Protein 1VJN (pdb70)

InterPro domains:
  IPR036866 Ribonuclease Z/Hydroxyacylglutathione hydrolase-like [G3DSA:3.60.15.10] (1-208)
  IPR036866 Ribonuclease Z/Hydroxyacylglutathione hydrolase-like [SSF56281] (1-189)

B-factor: mean 29.06, std 13.21, range [7.64, 80.91]

Secondary structure (DSSP, 8-state):
--EEEEETTEEEE-----EEES--------B-SEEE-SS---GGGG-BSSPEEE-SSEEEEETTEEEEEEEEEE--EEEEEEEEETTEEEEE-TT--SPPPHHHHHHH---SEEE----SSSS--HHHHHHHHHHTT-SEEE-----SS--TT---THHHHTTSS--B---SEE--SS---S-EEB----/--EEEEETTEEEE-----EEES--------B-SEEE-S---TTTTSBSS-EEE-SSEEEEETTEEEEEEE----EEEEEEETTEEEEE-TT--SPPPHHHHHHH---SEEE----SSSS--HHHHHHHHHHTT-SEEE-----SS--SS---THHHHTTSS--B---SEE--SS---S-EEB---

Structure (mmCIF, N/CA/C/O backbone):
data_1VJN
#
_entry.id   1VJN
#
_cell.length_a   43.147
_cell.length_b   45.723
_cell.length_c   63.491
_cell.angle_alpha   73.66
_cell.angle_beta   89.25
_cell.angle_gamma   64.96
#
_symmetry.space_group_name_H-M   'P 1'
#
loop_
_entity.id
_entity.type
_entity.pdbx_description
1 polymer 'Zn-dependent hydrolase of metallo-beta-lactamase superfamily TM0207'
2 water water
#
loop_
_atom_site.group_PDB
_atom_site.id
_atom_site.type_symbol
_atom_site.label_atom_id
_atom_site.label_alt_id
_atom_site.label_comp_id
_atom_site.label_asym_id
_atom_site.label_entity_id
_atom_site.label_seq_id
_atom_site.pdbx_PDB_ins_code
_atom_site.Cartn_x
_atom_site.Cartn_y
_atom_site.Cartn_z
_atom_site.occupancy
_atom_site.B_iso_or_equiv
_atom_site.auth_seq_id
_atom_site.auth_comp_id
_atom_site.auth_asym_id
_atom_site.auth_atom_id
_atom_site.pdbx_PDB_model_num
ATOM 1 N N . HIS A 1 12 ? 21.591 34.216 34.539 1.00 63.29 0 HIS A N 1
ATOM 2 C CA . HIS A 1 12 ? 20.124 33.959 34.443 1.00 62.97 0 HIS A CA 1
ATOM 3 C C . HIS A 1 12 ? 19.643 33.807 33.002 1.00 60.46 0 HIS A C 1
ATOM 4 O O . HIS A 1 12 ? 20.059 34.570 32.130 1.00 62.38 0 HIS A O 1
ATOM 19 N N . LYS A 1 14 ? 15.901 32.316 30.544 1.00 28.19 2 LYS A N 1
ATOM 20 C CA . LYS A 1 14 ? 14.566 31.783 30.498 1.00 24.32 2 LYS A CA 1
ATOM 21 C C . LYS A 1 14 ? 14.302 31.156 29.148 1.00 23.87 2 LYS A C 1
ATOM 22 O O . LYS A 1 14 ? 14.584 31.742 28.093 1.00 22.32 2 LYS A O 1
ATOM 28 N N . ILE A 1 15 ? 13.780 29.945 29.208 1.00 20.50 3 ILE A N 1
ATOM 29 C CA . ILE A 1 15 ? 13.385 29.188 28.009 1.00 19.90 3 ILE A CA 1
ATOM 30 C C . ILE A 1 15 ? 11.902 28.946 28.082 1.00 16.49 3 ILE A C 1
ATOM 31 O O . ILE A 1 15 ? 11.404 28.487 29.130 1.00 15.52 3 ILE A O 1
ATOM 36 N N . THR A 1 16 ? 11.211 29.264 26.989 1.00 18.67 4 THR A N 1
ATOM 37 C CA . THR A 1 16 ? 9.778 29.047 26.844 1.00 18.55 4 THR A CA 1
ATOM 38 C C . THR A 1 16 ? 9.537 28.163 25.648 1.00 18.51 4 THR A C 1
ATOM 39 O O . THR A 1 16 ? 10.004 28.440 24.563 1.00 20.50 4 THR A O 1
ATOM 43 N N . TRP A 1 17 ? 8.762 27.116 25.852 1.00 17.71 5 TRP A N 1
ATOM 44 C CA . TRP A 1 17 ? 8.412 26.228 24.779 1.00 18.98 5 TRP A CA 1
ATOM 45 C C . TRP A 1 17 ? 7.019 26.595 24.261 1.00 17.96 5 TRP A C 1
ATOM 46 O O . TRP A 1 17 ? 6.084 26.731 25.021 1.00 17.32 5 TRP A O 1
ATOM 57 N N . PHE A 1 18 ? 6.906 26.732 22.947 1.00 19.98 6 PHE A N 1
ATOM 58 C CA . PHE A 1 18 ? 5.638 27.023 22.273 1.00 21.33 6 PHE A CA 1
ATOM 59 C C . PHE A 1 18 ? 5.097 25.819 21.490 1.00 22.20 6 PHE A C 1
ATOM 60 O O . PHE A 1 18 ? 4.042 25.901 20.851 1.00 21.05 6 PHE A O 1
ATOM 68 N N . GLY A 1 19 ? 5.825 24.719 21.542 1.00 19.80 7 GLY A N 1
ATOM 69 C CA . GLY A 1 19 ? 5.442 23.482 20.870 1.00 22.73 7 GLY A CA 1
ATOM 70 C C . GLY A 1 19 ? 6.310 23.196 19.667 1.00 23.19 7 GLY A C 1
ATOM 71 O O . GLY A 1 19 ? 7.012 24.061 19.193 1.00 21.26 7 GLY A O 1
ATOM 72 N N . HIS A 1 20 ? 6.252 21.967 19.149 1.00 22.87 8 HIS A N 1
ATOM 73 C CA . HIS A 1 20 ? 7.069 21.587 18.039 1.00 22.81 8 HIS A CA 1
ATOM 74 C C . HIS A 1 20 ? 8.555 21.877 18.399 1.00 22.47 8 HIS A C 1
ATOM 75 O O . HIS A 1 20 ? 8.980 21.435 19.435 1.00 19.63 8 HIS A O 1
ATOM 82 N N . ALA A 1 21 ? 9.334 22.570 17.575 1.00 18.23 9 ALA A N 1
ATOM 83 C CA . ALA A 1 21 ? 10.768 22.844 17.899 1.00 21.10 9 ALA A CA 1
ATOM 84 C C . ALA A 1 21 ? 10.957 24.350 18.207 1.00 18.14 9 ALA A C 1
ATOM 85 O O . ALA A 1 21 ? 12.073 24.856 18.168 1.00 18.61 9 ALA A O 1
ATOM 87 N N . CYS A 1 22 ? 9.841 25.023 18.486 1.00 17.17 10 CYS A N 1
ATOM 88 C CA . CYS A 1 22 ? 9.781 26.474 18.758 1.00 17.62 10 CYS A CA 1
ATOM 89 C C . CYS A 1 22 ? 9.891 26.861 20.229 1.00 18.63 10 CYS A C 1
ATOM 90 O O . CYS A 1 22 ? 8.998 26.623 21.037 1.00 20.22 10 CYS A O 1
ATOM 93 N N . PHE A 1 23 ? 11.028 27.447 20.553 1.00 19.83 11 PHE A N 1
ATOM 94 C CA . PHE A 1 23 ? 11.365 27.958 21.857 1.00 19.85 11 PHE A CA 1
ATOM 95 C C . PHE A 1 23 ? 11.755 29.427 21.793 1.00 19.94 11 PHE A C 1
ATOM 96 O O . PHE A 1 23 ? 12.380 29.866 20.817 1.00 20.73 11 PHE A O 1
ATOM 104 N N . ALA A 1 24 ? 11.391 30.177 22.818 1.00 18.14 12 ALA A N 1
ATOM 105 C CA . ALA A 1 24 ? 11.977 31.509 23.040 1.00 18.21 12 ALA A CA 1
ATOM 106 C C . ALA A 1 24 ? 13.007 31.341 24.130 1.00 20.28 12 ALA A C 1
ATOM 107 O O . ALA A 1 24 ? 12.702 30.804 25.221 1.00 20.79 12 ALA A O 1
ATOM 109 N N . LEU A 1 25 ? 14.236 31.749 23.806 1.00 19.17 13 LEU A N 1
ATOM 110 C CA . LEU A 1 25 ? 15.356 31.851 24.760 1.00 21.08 13 LEU A CA 1
ATOM 111 C C . LEU A 1 25 ? 15.624 33.296 25.100 1.00 19.35 13 LEU A C 1
ATOM 112 O O . LEU A 1 25 ? 15.879 34.115 24.217 1.00 20.33 13 LEU A O 1
ATOM 117 N N . GLU A 1 26 ? 15.589 33.618 26.376 1.00 23.51 14 GLU A N 1
ATOM 118 C CA . GLU A 1 26 ? 15.960 34.938 26.835 1.00 26.10 14 GLU A CA 1
ATOM 119 C C . GLU A 1 26 ? 17.279 34.925 27.611 1.00 30.64 14 GLU A C 1
ATOM 120 O O . GLU A 1 26 ? 17.438 34.208 28.600 1.00 26.83 14 GLU A O 1
ATOM 134 N N . GLU A 1 28 ? 20.699 37.939 28.193 1.00 39.54 16 GLU A N 1
ATOM 135 C CA . GLU A 1 28 ? 21.373 39.217 27.911 1.00 38.60 16 GLU A CA 1
ATOM 136 C C . GLU A 1 28 ? 20.401 40.342 27.548 1.00 36.50 16 GLU A C 1
ATOM 137 O O . GLU A 1 28 ? 20.771 41.224 26.785 1.00 37.78 16 GLU A O 1
ATOM 143 N N . GLY A 1 29 ? 19.177 40.325 28.080 1.00 34.64 17 GLY A N 1
ATOM 144 C CA . GLY A 1 29 ? 18.128 41.264 27.648 1.00 31.92 17 GLY A CA 1
ATOM 145 C C . GLY A 1 29 ? 17.766 41.101 26.164 1.00 30.58 17 GLY A C 1
ATOM 146 O O . GLY A 1 29 ? 17.322 42.048 25.531 1.00 31.63 17 GLY A O 1
ATOM 147 N N . LYS A 1 30 ? 18.001 39.914 25.589 1.00 27.07 18 LYS A N 1
ATOM 148 C CA . LYS A 1 30 ? 17.650 39.645 24.205 1.00 27.10 18 LYS A CA 1
ATOM 149 C C . LYS A 1 30 ? 16.810 38.388 24.152 1.00 25.59 18 LYS A C 1
ATOM 150 O O . LYS A 1 30 ? 16.825 37.613 25.078 1.00 24.48 18 LYS A O 1
ATOM 156 N N . THR A 1 31 ? 16.120 38.199 23.040 1.00 24.30 19 THR A N 1
ATOM 157 C CA . THR A 1 31 ? 15.248 37.078 22.823 1.00 22.27 19 THR A CA 1
ATOM 158 C C . THR A 1 31 ? 15.548 36.428 21.520 1.00 18.78 19 THR A C 1
ATOM 159 O O . THR A 1 31 ? 15.608 37.067 20.480 1.00 16.87 19 THR A O 1
ATOM 163 N N . ILE A 1 32 ? 15.743 35.120 21.575 1.00 19.58 20 ILE A N 1
ATOM 164 C CA . ILE A 1 32 ? 15.942 34.304 20.376 1.00 18.94 20 ILE A CA 1
ATOM 165 C C . ILE A 1 32 ? 14.741 33.375 20.236 1.00 19.14 20 ILE A C 1
ATOM 166 O O . ILE A 1 32 ? 14.312 32.776 21.226 1.00 18.92 20 ILE A O 1
ATOM 171 N N . VAL A 1 33 ? 14.174 33.292 19.044 1.00 16.52 21 VAL A N 1
ATOM 172 C CA . VAL A 1 33 ? 13.121 32.328 18.751 1.00 18.84 21 VAL A CA 1
ATOM 173 C C . VAL A 1 33 ? 13.623 31.307 17.713 1.00 18.08 21 VAL A C 1
ATOM 174 O O . VAL A 1 33 ? 14.134 31.665 16.640 1.00 17.22 21 VAL A O 1
ATOM 178 N N . THR A 1 34 ? 13.559 30.033 18.064 1.00 18.91 22 THR A N 1
ATOM 179 C CA . THR A 1 34 ? 13.919 28.967 17.140 1.00 18.13 22 THR A CA 1
ATOM 180 C C . THR A 1 34 ? 12.705 28.446 16.433 1.00 20.14 22 THR A C 1
ATOM 181 O O . THR A 1 34 ? 11.671 28.336 17.039 1.00 19.73 22 THR A O 1
ATOM 185 N N . ASP A 1 35 ? 12.855 28.121 15.153 1.00 20.82 23 ASP A N 1
ATOM 186 C CA . ASP A 1 35 ? 11.889 27.342 14.399 1.00 23.04 23 ASP A CA 1
ATOM 187 C C . ASP A 1 35 ? 10.411 27.677 14.678 1.00 21.63 23 ASP A C 1
ATOM 188 O O . ASP A 1 35 ? 9.655 26.794 15.129 1.00 24.28 23 ASP A O 1
ATOM 193 N N . PRO A 1 36 ? 9.975 28.916 14.430 1.00 26.30 24 PRO A N 1
ATOM 194 C CA . PRO A 1 36 ? 8.575 29.265 14.668 1.00 27.75 24 PRO A CA 1
ATOM 195 C C . PRO A 1 36 ? 7.675 28.607 13.623 1.00 29.24 24 PRO A C 1
ATOM 196 O O . PRO A 1 36 ? 8.164 28.189 12.590 1.00 30.52 24 PRO A O 1
ATOM 200 N N . PHE A 1 37 ? 6.377 28.524 13.882 1.00 33.81 25 PHE A N 1
ATOM 201 C CA . PHE A 1 37 ? 5.418 27.852 12.977 1.00 37.14 25 PHE A CA 1
ATOM 202 C C . PHE A 1 37 ? 4.108 28.622 12.963 1.00 41.45 25 PHE A C 1
ATOM 203 O O . PHE A 1 37 ? 3.972 29.587 13.720 1.00 42.08 25 PHE A O 1
ATOM 211 N N . ASP A 1 38 ? 3.147 28.180 12.135 1.00 47.11 26 ASP A N 1
ATOM 212 C CA . ASP A 1 38 ? 1.697 28.527 12.311 1.00 51.41 26 ASP A CA 1
ATOM 213 C C . ASP A 1 38 ? 0.861 27.264 12.602 1.00 51.38 26 ASP A C 1
ATOM 214 O O . ASP A 1 38 ? -0.197 27.322 13.238 1.00 53.27 26 ASP A O 1
ATOM 219 N N . PRO A 1 44 ? -1.059 27.027 19.105 1.00 56.74 32 PRO A N 1
ATOM 220 C CA . PRO A 1 44 ? -1.370 28.420 19.461 1.00 58.06 32 PRO A CA 1
ATOM 221 C C . PRO A 1 44 ? -0.198 29.361 19.151 1.00 59.14 32 PRO A C 1
ATOM 222 O O . PRO A 1 44 ? 0.926 29.134 19.623 1.00 58.40 32 PRO A O 1
ATOM 226 N N . ILE A 1 45 ? -0.467 30.410 18.375 1.00 60.07 33 ILE A N 1
ATOM 227 C CA . ILE A 1 45 ? 0.592 31.273 17.832 1.00 60.81 33 ILE A CA 1
ATOM 228 C C . ILE A 1 45 ? 1.533 31.821 18.926 1.00 60.96 33 ILE A C 1
ATOM 229 O O . ILE A 1 45 ? 1.065 32.420 19.900 1.00 61.83 33 ILE A O 1
ATOM 231 N N . PRO A 1 46 ? 2.846 31.598 18.780 1.00 59.87 34 PRO A N 1
ATOM 232 C CA . PRO A 1 46 ? 3.836 32.248 19.650 1.00 59.26 34 PRO A CA 1
ATOM 233 C C . PRO A 1 46 ? 3.669 33.766 19.633 1.00 59.11 34 PRO A C 1
ATOM 234 O O . PRO A 1 46 ? 3.819 34.391 18.580 1.00 59.48 34 PRO A O 1
ATOM 238 N N . ASN A 1 47 ? 3.334 34.349 20.777 1.00 57.90 35 ASN A N 1
ATOM 239 C CA . ASN A 1 47 ? 3.105 35.785 20.859 1.00 56.59 35 ASN A CA 1
ATOM 240 C C . ASN A 1 47 ? 4.319 36.412 21.533 1.00 54.72 35 ASN A C 1
ATOM 241 O O . ASN A 1 47 ? 4.319 36.609 22.757 1.00 58.41 35 ASN A O 1
ATOM 246 N N . VAL A 1 48 ? 5.363 36.703 20.752 1.00 48.99 36 VAL A N 1
ATOM 247 C CA . VAL A 1 48 ? 6.671 37.090 21.327 1.00 43.42 36 VAL A CA 1
ATOM 248 C C . VAL A 1 48 ? 7.486 38.051 20.436 1.00 36.64 36 VAL A C 1
ATOM 249 O O . VAL A 1 48 ? 7.414 37.952 19.210 1.00 30.92 36 VAL A O 1
ATOM 253 N N . THR A 1 49 ? 8.240 38.962 21.083 1.00 33.06 37 THR A N 1
ATOM 254 C CA . THR A 1 49 ? 9.110 39.957 20.431 1.00 31.87 37 THR A CA 1
ATOM 255 C C . THR A 1 49 ? 10.601 39.533 20.360 1.00 30.07 37 THR A C 1
ATOM 256 O O . THR A 1 49 ? 11.312 39.504 21.364 1.00 32.61 37 THR A O 1
ATOM 260 N N . ALA A 1 50 ? 11.099 39.273 19.159 1.00 24.28 38 ALA A N 1
ATOM 261 C CA . ALA A 1 50 ? 12.385 38.661 19.023 1.00 17.58 38 ALA A CA 1
ATOM 262 C C . ALA A 1 50 ? 13.443 39.617 18.471 1.00 16.17 38 ALA A C 1
ATOM 263 O O . ALA A 1 50 ? 13.141 40.469 17.656 1.00 13.85 38 ALA A O 1
ATOM 265 N N . ASP A 1 51 ? 14.697 39.392 18.889 1.00 16.68 39 ASP A N 1
ATOM 266 C CA . ASP A 1 51 ? 15.919 39.967 18.299 1.00 17.25 39 ASP A CA 1
ATOM 267 C C . ASP A 1 51 ? 16.522 39.070 17.208 1.00 17.31 39 ASP A C 1
ATOM 268 O O . ASP A 1 51 ? 17.120 39.532 16.233 1.00 16.00 39 ASP A O 1
ATOM 273 N N . VAL A 1 52 ? 16.420 37.786 17.446 1.00 18.72 40 VAL A N 1
ATOM 274 C CA . VAL A 1 52 ? 16.885 36.788 16.512 1.00 18.73 40 VAL A CA 1
ATOM 275 C C . VAL A 1 52 ? 15.824 35.707 16.314 1.00 20.53 40 VAL A C 1
ATOM 276 O O . VAL A 1 52 ? 15.120 35.274 17.263 1.00 17.60 40 VAL A O 1
ATOM 280 N N . VAL A 1 53 ? 15.719 35.271 15.061 1.00 16.18 41 VAL A N 1
ATOM 281 C CA . VAL A 1 53 ? 14.987 34.066 14.740 1.00 15.71 41 VAL A CA 1
ATOM 282 C C . VAL A 1 53 ? 15.938 33.117 14.037 1.00 17.37 41 VAL A C 1
ATOM 283 O O . VAL A 1 53 ? 16.568 33.490 13.036 1.00 18.07 41 VAL A O 1
ATOM 287 N N . THR A 1 54 ? 16.056 31.887 14.536 1.00 15.55 42 THR A N 1
ATOM 288 C CA . THR A 1 54 ? 16.784 30.862 13.760 1.00 17.65 42 THR A CA 1
ATOM 289 C C . THR A 1 54 ? 15.880 29.781 13.133 1.00 20.35 42 THR A C 1
ATOM 290 O O . THR A 1 54 ? 14.829 29.453 13.676 1.00 19.95 42 THR A O 1
ATOM 294 N N . GLU A 1 55 ? 16.337 29.194 12.016 1.00 22.03 43 GLU A N 1
ATOM 295 C CA . GLU A 1 55 ? 15.592 28.169 11.304 1.00 21.50 43 GLU A CA 1
ATOM 296 C C . GLU A 1 55 ? 16.515 27.025 10.985 1.00 17.54 43 GLU A C 1
ATOM 297 O O . GLU A 1 55 ? 17.419 27.187 10.188 1.00 16.95 43 GLU A O 1
ATOM 303 N N . SER A 1 56 ? 16.235 25.869 11.540 1.00 17.31 44 SER A N 1
ATOM 304 C CA . SER A 1 56 ? 16.964 24.659 11.280 1.00 19.63 44 SER A CA 1
ATOM 305 C C . SER A 1 56 ? 16.865 24.135 9.846 1.00 21.29 44 SER A C 1
ATOM 306 O O . SER A 1 56 ? 17.791 23.455 9.384 1.00 20.77 44 SER A O 1
ATOM 309 N N . HIS A 1 57 ? 15.770 24.440 9.140 1.00 22.40 45 HIS A N 1
ATOM 310 C CA . HIS A 1 57 ? 15.623 24.063 7.747 1.00 27.60 45 HIS A CA 1
ATOM 311 C C . HIS A 1 57 ? 14.677 25.030 7.025 1.00 32.47 45 HIS A C 1
ATOM 312 O O . HIS A 1 57 ? 13.932 25.757 7.669 1.00 32.22 45 HIS A O 1
ATOM 319 N N . GLN A 1 58 ? 14.731 25.067 5.703 1.00 38.83 46 GLN A N 1
ATOM 320 C CA . GLN A 1 58 ? 13.918 26.052 4.941 1.00 44.89 46 GLN A CA 1
ATOM 321 C C . GLN A 1 58 ? 12.504 25.548 4.696 1.00 48.10 46 GLN A C 1
ATOM 322 O O . GLN A 1 58 ? 12.272 24.350 4.716 1.00 50.53 46 GLN A O 1
ATOM 328 N N . HIS A 1 59 ? 11.567 26.464 4.452 1.00 52.90 47 HIS A N 1
ATOM 329 C CA . HIS A 1 59 ? 10.151 26.104 4.266 1.00 55.61 47 HIS A CA 1
ATOM 330 C C . HIS A 1 59 ? 9.263 27.301 3.900 1.00 58.06 47 HIS A C 1
ATOM 331 O O . HIS A 1 59 ? 9.139 27.666 2.720 1.00 59.56 47 HIS A O 1
ATOM 332 N N . ASN A 1 63 ? 6.908 30.912 4.730 1.00 59.55 51 ASN A N 1
ATOM 333 C CA . ASN A 1 63 ? 7.386 31.769 5.812 1.00 59.84 51 ASN A CA 1
ATOM 334 C C . ASN A 1 63 ? 6.693 31.473 7.146 1.00 58.94 51 ASN A C 1
ATOM 335 O O . ASN A 1 63 ? 5.591 31.946 7.416 1.00 58.41 51 ASN A O 1
ATOM 340 N N . ALA A 1 64 ? 7.372 30.687 7.973 1.00 58.19 52 ALA A N 1
ATOM 341 C CA . ALA A 1 64 ? 6.951 30.408 9.349 1.00 58.87 52 ALA A CA 1
ATOM 342 C C . ALA A 1 64 ? 6.884 31.676 10.233 1.00 58.42 52 ALA A C 1
ATOM 343 O O . ALA A 1 64 ? 5.923 31.871 11.016 1.00 57.58 52 ALA A O 1
ATOM 345 N N . HIS A 1 65 ? 7.914 32.521 10.071 1.00 56.89 53 HIS A N 1
ATOM 346 C CA . HIS A 1 65 ? 8.265 33.577 11.030 1.00 54.38 53 HIS A CA 1
ATOM 347 C C . HIS A 1 65 ? 7.615 34.920 10.759 1.00 54.52 53 HIS A C 1
ATOM 348 O O . HIS A 1 65 ? 7.934 35.897 11.434 1.00 54.38 53 HIS A O 1
ATOM 355 N N . HIS A 1 66 ? 6.679 34.982 9.818 1.00 55.94 54 HIS A N 1
ATOM 356 C CA . HIS A 1 66 ? 5.995 36.264 9.539 1.00 56.11 54 HIS A CA 1
ATOM 357 C C . HIS A 1 66 ? 5.059 36.778 10.686 1.00 53.40 54 HIS A C 1
ATOM 358 O O . HIS A 1 66 ? 4.573 37.901 10.630 1.00 49.90 54 HIS A O 1
ATOM 365 N N . LEU A 1 67 ? 4.818 35.965 11.718 1.00 51.39 55 LEU A N 1
ATOM 366 C CA . LEU A 1 67 ? 4.007 36.378 12.865 1.00 49.72 55 LEU A CA 1
ATOM 367 C C . LEU A 1 67 ? 4.784 36.607 14.188 1.00 47.07 55 LEU A C 1
ATOM 368 O O . LEU A 1 67 ? 4.167 36.891 15.219 1.00 48.34 55 LEU A O 1
ATOM 373 N N . VAL A 1 68 ? 6.114 36.473 14.167 1.00 41.19 56 VAL A N 1
ATOM 374 C CA . VAL A 1 68 ? 6.956 36.804 15.322 1.00 34.50 56 VAL A CA 1
ATOM 375 C C . VAL A 1 68 ? 7.103 38.315 15.313 1.00 28.55 56 VAL A C 1
ATOM 376 O O . VAL A 1 68 ? 7.169 38.900 14.261 1.00 25.76 56 VAL A O 1
ATOM 380 N N . LYS A 1 69 ? 7.174 38.952 16.464 1.00 24.36 57 LYS A N 1
ATOM 381 C CA . LYS A 1 69 ? 7.292 40.413 16.473 1.00 24.25 57 LYS A CA 1
ATOM 382 C C . LYS A 1 69 ? 8.728 40.830 16.709 1.00 22.08 57 LYS A C 1
ATOM 383 O O . LYS A 1 69 ? 9.563 40.027 17.099 1.00 22.00 57 LYS A O 1
ATOM 389 N N . GLY A 1 70 ? 8.987 42.110 16.531 1.00 20.54 58 GLY A N 1
ATOM 390 C CA . GLY A 1 70 ? 10.293 42.674 16.704 1.00 19.63 58 GLY A CA 1
ATOM 391 C C . GLY A 1 70 ? 10.965 42.815 15.344 1.00 20.39 58 GLY A C 1
ATOM 392 O O . GLY A 1 70 ? 10.475 42.328 14.314 1.00 21.66 58 GLY A O 1
ATOM 393 N N . ASN A 1 71 ? 12.115 43.463 15.366 1.00 19.22 59 ASN A N 1
ATOM 394 C CA . ASN A 1 71 ? 12.904 43.743 14.176 1.00 17.53 59 ASN A CA 1
ATOM 395 C C . ASN A 1 71 ? 14.081 42.802 14.235 1.00 20.65 59 ASN A C 1
ATOM 396 O O . ASN A 1 71 ? 15.192 43.189 14.567 1.00 26.97 59 ASN A O 1
ATOM 401 N N . PHE A 1 72 ? 13.839 41.545 13.913 1.00 18.01 60 PHE A N 1
ATOM 402 C CA . PHE A 1 72 ? 14.829 40.511 14.181 1.00 17.21 60 PHE A CA 1
ATOM 403 C C . PHE A 1 72 ? 15.745 40.210 13.012 1.00 15.62 60 PHE A C 1
ATOM 404 O O . PHE A 1 72 ? 15.473 40.553 11.877 1.00 14.01 60 PHE A O 1
ATOM 412 N N . ARG A 1 73 ? 16.872 39.604 13.341 1.00 15.14 61 ARG A N 1
ATOM 413 C CA . ARG A 1 73 ? 17.772 39.010 12.391 1.00 17.31 61 ARG A CA 1
ATOM 414 C C . ARG A 1 73 ? 17.346 37.549 12.205 1.00 16.84 61 ARG A C 1
ATOM 415 O O . ARG A 1 73 ? 17.228 36.800 13.177 1.00 18.34 61 ARG A O 1
ATOM 423 N N . VAL A 1 74 ? 17.075 37.151 10.961 1.00 15.66 62 VAL A N 1
ATOM 424 C CA . VAL A 1 74 ? 16.737 35.761 10.663 1.00 16.54 62 VAL A CA 1
ATOM 425 C C . VAL A 1 74 ? 18.059 35.081 10.335 1.00 16.65 62 VAL A C 1
ATOM 426 O O . VAL A 1 74 ? 18.757 35.583 9.486 1.00 15.44 62 VAL A O 1
ATOM 430 N N . ILE A 1 75 ? 18.377 33.952 10.968 1.00 16.17 63 ILE A N 1
ATOM 431 C CA . ILE A 1 75 ? 19.578 33.179 10.644 1.00 19.79 63 ILE A CA 1
ATOM 432 C C . ILE A 1 75 ? 19.114 31.790 10.191 1.00 18.77 63 ILE A C 1
ATOM 433 O O . ILE A 1 75 ? 18.449 31.080 10.929 1.00 17.84 63 ILE A O 1
ATOM 438 N N . ASP A 1 76 ? 19.388 31.468 8.919 1.00 20.07 64 ASP A N 1
ATOM 439 C CA . ASP A 1 76 ? 19.009 30.193 8.355 1.00 22.66 64 ASP A CA 1
ATOM 440 C C . ASP A 1 76 ? 20.138 29.534 7.567 1.00 22.79 64 ASP A C 1
ATOM 441 O O . ASP A 1 76 ? 19.875 28.676 6.760 1.00 23.49 64 ASP A O 1
ATOM 446 N N . ARG A 1 77 ? 21.377 29.918 7.854 1.00 23.63 65 ARG A N 1
ATOM 447 C CA . ARG A 1 77 ? 22.565 29.333 7.255 1.00 21.97 65 ARG A CA 1
ATOM 448 C C . ARG A 1 77 ? 23.622 29.077 8.315 1.00 21.56 65 ARG A C 1
ATOM 449 O O . ARG A 1 77 ? 23.666 29.784 9.311 1.00 23.57 65 ARG A O 1
ATOM 457 N N . PRO A 1 78 ? 24.502 28.093 8.084 1.00 19.03 66 PRO A N 1
ATOM 458 C CA . PRO A 1 78 ? 25.630 27.836 9.001 1.00 20.72 66 PRO A CA 1
ATOM 459 C C . PRO A 1 78 ? 26.640 29.019 9.088 1.00 22.76 66 PRO A C 1
ATOM 460 O O . PRO A 1 78 ? 26.644 29.894 8.239 1.00 22.70 66 PRO A O 1
ATOM 464 N N . GLY A 1 79 ? 27.450 29.038 10.138 1.00 24.13 67 GLY A N 1
ATOM 465 C CA . GLY A 1 79 ? 28.491 30.034 10.312 1.00 22.17 67 GLY A CA 1
ATOM 466 C C . GLY A 1 79 ? 28.474 30.621 11.704 1.00 21.57 67 GLY A C 1
ATOM 467 O O . GLY A 1 79 ? 27.820 30.123 12.619 1.00 18.81 67 GLY A O 1
ATOM 468 N N . ALA A 1 80 ? 29.194 31.713 11.854 1.00 21.21 68 ALA A N 1
ATOM 469 C CA . ALA A 1 80 ? 29.381 32.327 13.147 1.00 23.33 68 ALA A CA 1
ATOM 470 C C . ALA A 1 80 ? 28.833 33.736 13.106 1.00 24.00 68 ALA A C 1
ATOM 471 O O . ALA A 1 80 ? 29.170 34.509 12.228 1.00 23.17 68 ALA A O 1
ATOM 473 N N . TYR A 1 81 ? 27.978 34.058 14.056 1.00 23.81 69 TYR A N 1
ATOM 474 C CA . TYR A 1 81 ? 27.313 35.325 14.073 1.00 24.47 69 TYR A CA 1
ATOM 475 C C . TYR A 1 81 ? 27.331 35.896 15.476 1.00 26.58 69 TYR A C 1
ATOM 476 O O . TYR A 1 81 ? 27.446 35.191 16.479 1.00 23.34 69 TYR A O 1
ATOM 485 N N . THR A 1 82 ? 27.170 37.201 15.533 1.00 30.07 70 THR A N 1
ATOM 486 C CA . THR A 1 82 ? 27.099 37.889 16.781 1.00 32.27 70 THR A CA 1
ATOM 487 C C . THR A 1 82 ? 25.969 38.871 16.602 1.00 34.61 70 THR A C 1
ATOM 488 O O . THR A 1 82 ? 26.018 39.764 15.758 1.00 34.84 70 THR A O 1
ATOM 492 N N . VAL A 1 83 ? 24.920 38.670 17.365 1.00 38.62 71 VAL A N 1
ATOM 493 C CA . VAL A 1 83 ? 23.757 39.474 17.187 1.00 41.52 71 VAL A CA 1
ATOM 494 C C . VAL A 1 83 ? 23.387 39.955 18.556 1.00 41.61 71 VAL A C 1
ATOM 495 O O . VAL A 1 83 ? 22.990 39.158 19.409 1.00 38.99 71 VAL A O 1
ATOM 499 N N . ASN A 1 84 ? 23.584 41.261 18.773 1.00 43.71 72 ASN A N 1
ATOM 500 C CA . ASN A 1 84 ? 23.145 41.922 19.995 1.00 46.23 72 ASN A CA 1
ATOM 501 C C . ASN A 1 84 ? 23.846 41.387 21.261 1.00 46.32 72 ASN A C 1
ATOM 502 O O . ASN A 1 84 ? 23.214 41.227 22.322 1.00 47.52 72 ASN A O 1
ATOM 507 N N . GLY A 1 85 ? 25.149 41.121 21.142 1.00 45.88 73 GLY A N 1
ATOM 508 C CA . GLY A 1 85 ? 25.953 40.607 22.258 1.00 45.35 73 GLY A CA 1
ATOM 509 C C . GLY A 1 85 ? 25.760 39.125 22.579 1.00 45.28 73 GLY A C 1
ATOM 510 O O . GLY A 1 85 ? 26.258 38.635 23.605 1.00 46.21 73 GLY A O 1
ATOM 511 N N . VAL A 1 86 ? 25.022 38.401 21.733 1.00 43.36 74 VAL A N 1
ATOM 512 C CA . VAL A 1 86 ? 24.944 36.932 21.840 1.00 39.11 74 VAL A CA 1
ATOM 513 C C . VAL A 1 86 ? 25.708 36.350 20.664 1.00 32.60 74 VAL A C 1
ATOM 514 O O . VAL A 1 86 ? 25.526 36.793 19.531 1.00 31.49 74 VAL A O 1
ATOM 518 N N . LYS A 1 87 ? 26.604 35.406 20.959 1.00 28.50 75 LYS A N 1
ATOM 519 C CA . LYS A 1 87 ? 27.317 34.643 19.935 1.00 26.80 75 LYS A CA 1
ATOM 520 C C . LYS A 1 87 ? 26.442 33.461 19.476 1.00 24.42 75 LYS A C 1
ATOM 521 O O . LYS A 1 87 ? 25.958 32.658 20.293 1.00 20.73 75 LYS A O 1
ATOM 527 N N . ILE A 1 88 ? 26.204 33.387 18.177 1.00 21.21 76 ILE A N 1
ATOM 528 C CA . ILE A 1 88 ? 25.466 32.293 17.604 1.00 19.94 76 ILE A CA 1
ATOM 529 C C . ILE A 1 88 ? 26.271 31.593 16.538 1.00 19.11 76 ILE A C 1
ATOM 530 O O . ILE A 1 88 ? 26.933 32.229 15.694 1.00 20.36 76 ILE A O 1
ATOM 535 N N . LYS A 1 89 ? 26.147 30.286 16.534 1.00 20.05 77 LYS A N 1
ATOM 536 C CA . LYS A 1 89 ? 26.868 29.459 15.612 1.00 22.27 77 LYS A CA 1
ATOM 537 C C . LYS A 1 89 ? 25.927 28.445 15.002 1.00 20.08 77 LYS A C 1
ATOM 538 O O . LYS A 1 89 ? 25.214 27.755 15.726 1.00 18.98 77 LYS A O 1
ATOM 544 N N . GLY A 1 90 ? 25.938 28.346 13.677 1.00 19.76 78 GLY A N 1
ATOM 545 C CA . GLY A 1 90 ? 25.161 27.369 12.924 1.00 18.03 78 GLY A CA 1
ATOM 546 C C . GLY A 1 90 ? 26.042 26.286 12.331 1.00 20.31 78 GLY A C 1
ATOM 547 O O . GLY A 1 90 ? 27.047 26.594 11.671 1.00 16.88 78 GLY A O 1
ATOM 548 N N . VAL A 1 91 ? 25.657 25.028 12.538 1.00 17.79 79 VAL A N 1
ATOM 549 C CA . VAL A 1 91 ? 26.492 23.870 12.099 1.00 20.97 79 VAL A CA 1
ATOM 550 C C . VAL A 1 91 ? 25.585 22.975 11.287 1.00 19.24 79 VAL A C 1
ATOM 551 O O . VAL A 1 91 ? 24.575 22.560 11.785 1.00 19.98 79 VAL A O 1
ATOM 555 N N . GLU A 1 92 ? 25.901 22.757 10.014 1.00 15.05 80 GLU A N 1
ATOM 556 C CA . GLU A 1 92 ? 25.077 21.928 9.156 1.00 21.23 80 GLU A CA 1
ATOM 557 C C . GLU A 1 92 ? 25.407 20.476 9.477 1.00 23.32 80 GLU A C 1
ATOM 558 O O . GLU A 1 92 ? 26.591 20.119 9.622 1.00 22.95 80 GLU A O 1
ATOM 564 N N . THR A 1 93 ? 24.367 19.675 9.659 1.00 22.68 81 THR A N 1
ATOM 565 C CA . THR A 1 93 ? 24.527 18.254 9.931 1.00 21.74 81 THR A CA 1
ATOM 566 C C . THR A 1 93 ? 24.020 17.390 8.799 1.00 26.38 81 THR A C 1
ATOM 567 O O . THR A 1 93 ? 24.233 16.164 8.789 1.00 24.27 81 THR A O 1
ATOM 571 N N . PHE A 1 94 ? 23.287 18.023 7.892 1.00 25.53 82 PHE A N 1
ATOM 572 C CA . PHE A 1 94 ? 22.819 17.388 6.725 1.00 31.28 82 PHE A CA 1
ATOM 573 C C . PHE A 1 94 ? 22.636 18.442 5.642 1.00 35.55 82 PHE A C 1
ATOM 574 O O . PHE A 1 94 ? 22.184 19.579 5.923 1.00 36.74 82 PHE A O 1
ATOM 582 N N . HIS A 1 95 ? 22.962 18.056 4.420 1.00 39.29 83 HIS A N 1
ATOM 583 C CA . HIS A 1 95 ? 22.603 18.822 3.224 1.00 47.11 83 HIS A CA 1
ATOM 584 C C . HIS A 1 95 ? 22.762 17.905 1.999 1.00 50.26 83 HIS A C 1
ATOM 585 O O . HIS A 1 95 ? 23.861 17.411 1.767 1.00 49.98 83 HIS A O 1
ATOM 592 N N . ASP A 1 96 ? 21.677 17.686 1.238 1.00 53.70 84 ASP A N 1
ATOM 593 C CA . ASP A 1 96 ? 21.644 16.681 0.151 1.00 57.00 84 ASP A CA 1
ATOM 594 C C . ASP A 1 96 ? 22.353 17.129 -1.132 1.00 57.48 84 ASP A C 1
ATOM 595 O O . ASP A 1 96 ? 22.418 18.321 -1.429 1.00 59.52 84 ASP A O 1
ATOM 597 N N . GLY A 1 104 ? 16.714 18.589 1.528 1.00 39.07 92 GLY A N 1
ATOM 598 C CA . GLY A 1 104 ? 16.852 19.810 2.344 1.00 38.92 92 GLY A CA 1
ATOM 599 C C . GLY A 1 104 ? 18.139 19.928 3.179 1.00 35.76 92 GLY A C 1
ATOM 600 O O . GLY A 1 104 ? 19.239 19.603 2.704 1.00 34.08 92 GLY A O 1
ATOM 601 N N . LYS A 1 105 ? 18.008 20.401 4.416 1.00 29.08 93 LYS A N 1
ATOM 602 C CA . LYS A 1 105 ? 19.172 20.552 5.309 1.00 28.17 93 LYS A CA 1
ATOM 603 C C . LYS A 1 105 ? 18.759 20.524 6.777 1.00 22.11 93 LYS A C 1
ATOM 604 O O . LYS A 1 105 ? 17.577 20.564 7.072 1.00 25.62 93 LYS A O 1
ATOM 610 N N . ASN A 1 106 ? 19.742 20.493 7.681 1.00 18.90 94 ASN A N 1
ATOM 611 C CA . ASN A 1 106 ? 19.496 20.644 9.118 1.00 17.70 94 ASN A CA 1
ATOM 612 C C . ASN A 1 106 ? 20.629 21.444 9.695 1.00 19.44 94 ASN A C 1
ATOM 613 O O . ASN A 1 106 ? 21.791 21.072 9.584 1.00 21.37 94 ASN A O 1
ATOM 618 N N . ILE A 1 107 ? 20.284 22.589 10.266 1.00 19.53 95 ILE A N 1
ATOM 619 C CA . ILE A 1 107 ? 21.272 23.387 10.923 1.00 17.95 95 ILE A CA 1
ATOM 620 C C . ILE A 1 107 ? 20.992 23.360 12.420 1.00 16.97 95 ILE A C 1
ATOM 621 O O . ILE A 1 107 ? 19.928 23.716 12.852 1.00 18.09 95 ILE A O 1
ATOM 626 N N . VAL A 1 108 ? 22.015 22.930 13.153 1.00 19.57 96 VAL A N 1
ATOM 627 C CA . VAL A 1 108 ? 22.117 22.969 14.601 1.00 21.18 96 VAL A CA 1
ATOM 628 C C . VAL A 1 108 ? 22.625 24.362 14.965 1.00 17.51 96 VAL A C 1
ATOM 629 O O . VAL A 1 108 ? 23.597 24.859 14.384 1.00 18.72 96 VAL A O 1
ATOM 633 N N . PHE A 1 109 ? 21.963 25.015 15.898 1.00 17.53 97 PHE A N 1
ATOM 634 C CA . PHE A 1 109 ? 22.414 26.320 16.362 1.00 15.60 97 PHE A CA 1
ATOM 635 C C . PHE A 1 109 ? 22.893 26.264 17.773 1.00 16.84 97 PHE A C 1
ATOM 636 O O . PHE A 1 109 ? 22.291 25.611 18.615 1.00 17.87 97 PHE A O 1
ATOM 644 N N . VAL A 1 110 ? 23.972 26.968 18.049 1.00 18.56 98 VAL A N 1
ATOM 645 C CA . VAL A 1 110 ? 24.492 27.048 19.375 1.00 18.11 98 VAL A CA 1
ATOM 646 C C . VAL A 1 110 ? 24.441 28.522 19.824 1.00 19.14 98 VAL A C 1
ATOM 647 O O . VAL A 1 110 ? 24.910 29.406 19.132 1.00 19.65 98 VAL A O 1
ATOM 651 N N . PHE A 1 111 ? 23.873 28.761 20.982 1.00 17.78 99 PHE A N 1
ATOM 652 C CA . PHE A 1 111 ? 23.761 30.110 21.546 1.00 21.94 99 PHE A CA 1
ATOM 653 C C . PHE A 1 111 ? 24.635 30.193 22.798 1.00 26.32 99 PHE A C 1
ATOM 654 O O . PHE A 1 111 ? 24.539 29.358 23.713 1.00 23.92 99 PHE A O 1
ATOM 662 N N . GLU A 1 112 ? 25.500 31.192 22.823 1.00 28.29 100 GLU A N 1
ATOM 663 C CA . GLU A 1 112 ? 26.451 31.356 23.912 1.00 35.68 100 GLU A CA 1
ATOM 664 C C . GLU A 1 112 ? 26.131 32.676 24.569 1.00 36.56 100 GLU A C 1
ATOM 665 O O . GLU A 1 112 ? 26.229 33.720 23.932 1.00 34.12 100 GLU A O 1
ATOM 671 N N . GLY A 1 113 ? 25.695 32.618 25.824 1.00 40.13 101 GLY A N 1
ATOM 672 C CA . GLY A 1 113 ? 25.241 33.814 26.522 1.00 42.93 101 GLY A CA 1
ATOM 673 C C . GLY A 1 113 ? 25.083 33.624 28.008 1.00 44.31 101 GLY A C 1
ATOM 674 O O . GLY A 1 113 ? 24.535 32.619 28.458 1.00 44.77 101 GLY A O 1
ATOM 675 N N . GLU A 1 114 ? 25.548 34.614 28.765 1.00 46.14 102 GLU A N 1
ATOM 676 C CA . GLU A 1 114 ? 25.565 34.555 30.224 1.00 47.54 102 GLU A CA 1
ATOM 677 C C . GLU A 1 114 ? 26.387 33.382 30.740 1.0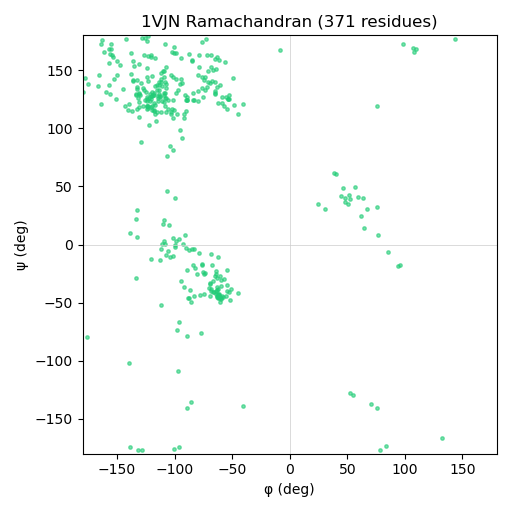0 45.88 102 GLU A C 1
ATOM 678 O O . GLU A 1 114 ? 25.980 32.736 31.705 1.00 45.51 102 GLU A O 1
ATOM 684 N N . GLY A 1 115 ? 27.533 33.120 30.109 1.00 44.06 103 GLY A N 1
ATOM 685 C CA . GLY A 1 115 ? 28.299 31.896 30.382 1.00 44.35 103 GLY A CA 1
ATOM 686 C C . GLY A 1 115 ? 27.479 30.592 30.385 1.00 42.30 103 GLY A C 1
ATOM 687 O O . GLY A 1 115 ? 27.715 29.706 31.200 1.00 43.43 103 GLY A O 1
ATOM 688 N N . ILE A 1 116 ? 26.494 30.493 29.501 1.00 38.63 104 ILE A N 1
ATOM 689 C CA . ILE A 1 116 ? 25.710 29.273 29.321 1.00 36.27 104 ILE A CA 1
ATOM 690 C C . ILE A 1 116 ? 25.674 29.046 27.818 1.00 32.22 104 ILE A C 1
ATOM 691 O O . ILE A 1 116 ? 25.505 30.018 27.057 1.00 31.29 104 ILE A O 1
ATOM 696 N N . LYS A 1 117 ? 25.891 27.798 27.397 1.00 25.23 105 LYS A N 1
ATOM 697 C CA . LYS A 1 117 ? 25.796 27.410 26.001 1.00 22.61 105 LYS A CA 1
ATOM 698 C C . LYS A 1 117 ? 24.563 26.545 25.809 1.00 20.91 105 LYS A C 1
ATOM 699 O O . LYS A 1 117 ? 24.386 25.495 26.447 1.00 22.29 105 LYS A O 1
ATOM 705 N N . VAL A 1 118 ? 23.698 27.006 24.923 1.00 17.43 106 VAL A N 1
ATOM 706 C CA . VAL A 1 118 ? 22.451 26.338 24.632 1.00 17.63 106 VAL A CA 1
ATOM 707 C C . VAL A 1 118 ? 22.539 25.841 23.218 1.00 17.38 106 VAL A C 1
ATOM 708 O O . VAL A 1 118 ? 23.024 26.575 22.338 1.00 18.05 106 VAL A O 1
ATOM 712 N N . CYS A 1 119 ? 22.084 24.607 23.000 1.00 19.28 107 CYS A N 1
ATOM 713 C CA . CYS A 1 119 ? 22.085 23.961 21.674 1.00 20.28 107 CYS A CA 1
ATOM 714 C C . CYS A 1 119 ? 20.721 23.435 21.250 1.00 18.16 107 CYS A C 1
ATOM 715 O O . CYS A 1 119 ? 20.142 22.573 21.884 1.00 18.55 107 CYS A O 1
ATOM 718 N N . HIS A 1 120 ? 20.271 23.886 20.090 1.00 16.95 108 HIS A N 1
ATOM 719 C CA . HIS A 1 120 ? 19.061 23.372 19.489 1.00 16.79 108 HIS A CA 1
ATOM 720 C C . HIS A 1 120 ? 19.476 22.485 18.340 1.00 17.73 108 HIS A C 1
ATOM 721 O O . HIS A 1 120 ? 20.017 22.943 17.323 1.00 15.52 108 HIS A O 1
ATOM 728 N N . LEU A 1 121 ? 19.155 21.213 18.442 1.00 16.59 109 LEU A N 1
ATOM 729 C CA . LEU A 1 121 ? 19.639 20.278 17.446 1.00 17.14 109 LEU A CA 1
ATOM 730 C C . LEU A 1 121 ? 18.812 20.147 16.157 1.00 20.42 109 LEU A C 1
ATOM 731 O O . LEU A 1 121 ? 19.217 19.426 15.248 1.00 22.38 109 LEU A O 1
ATOM 736 N N . GLY A 1 122 ? 17.680 20.828 16.067 1.00 19.66 110 GLY A N 1
ATOM 737 C CA . GLY A 1 122 ? 16.845 20.798 14.879 1.00 22.08 110 GLY A CA 1
ATOM 738 C C . GLY A 1 122 ? 16.189 19.413 14.780 1.00 21.13 110 GLY A C 1
ATOM 739 O O . GLY A 1 122 ? 15.745 18.865 15.764 1.00 23.58 110 GLY A O 1
ATOM 740 N N . ASP A 1 123 ? 16.164 18.861 13.567 1.00 20.45 111 ASP A N 1
ATOM 741 C CA . ASP A 1 123 ? 15.608 17.549 13.267 1.00 16.80 111 ASP A CA 1
ATOM 742 C C . ASP A 1 123 ? 16.738 16.562 13.011 1.00 16.66 111 ASP A C 1
ATOM 743 O O . ASP A 1 123 ? 16.694 15.759 12.106 1.00 23.19 111 ASP A O 1
ATOM 748 N N . LEU A 1 124 ? 17.734 16.584 13.875 1.00 16.16 112 LEU A N 1
ATOM 749 C CA . LEU A 1 124 ? 18.951 15.809 13.714 1.00 17.20 112 LEU A CA 1
ATOM 750 C C . LEU A 1 124 ? 18.585 14.382 13.481 1.00 20.07 112 LEU A C 1
ATOM 751 O O . LEU A 1 124 ? 17.823 13.810 14.277 1.00 18.74 112 LEU A O 1
ATOM 756 N N . GLY A 1 125 ? 19.166 13.829 12.407 1.00 19.61 113 GLY A N 1
ATOM 757 C CA . GLY A 1 125 ? 18.786 12.534 11.870 1.00 18.39 113 GLY A CA 1
ATOM 758 C C . GLY A 1 125 ? 19.780 11.450 12.129 1.00 19.85 113 GLY A C 1
ATOM 759 O O . GLY A 1 125 ? 19.513 10.278 11.809 1.00 21.99 113 GLY A O 1
ATOM 760 N N . HIS A 1 126 ? 20.957 11.803 12.639 1.00 16.53 114 HIS A N 1
ATOM 761 C CA . HIS A 1 126 ? 22.027 10.792 12.812 1.00 20.08 114 HIS A CA 1
ATOM 762 C C . HIS A 1 126 ? 22.826 11.277 14.019 1.00 18.81 114 HIS A C 1
ATOM 763 O O . HIS A 1 126 ? 22.759 12.438 14.404 1.00 15.91 114 HIS A O 1
ATOM 770 N N . VAL A 1 127 ? 23.533 10.380 14.657 1.00 17.88 115 VAL A N 1
ATOM 771 C CA . VAL A 1 127 ? 24.404 10.773 15.775 1.00 20.73 115 VAL A CA 1
ATOM 772 C C . VAL A 1 127 ? 25.430 11.751 15.212 1.00 17.65 115 VAL A C 1
ATOM 773 O O . VAL A 1 127 ? 25.928 11.521 14.128 1.00 19.57 115 VAL A O 1
ATOM 777 N N . LEU A 1 128 ? 25.743 12.838 15.891 1.00 18.03 116 LEU A N 1
ATOM 778 C CA . LEU A 1 128 ? 26.810 13.756 15.415 1.00 17.33 116 LEU A CA 1
ATOM 779 C C . LEU A 1 128 ? 28.152 13.073 15.036 1.00 16.69 116 LEU A C 1
ATOM 780 O O . LEU A 1 128 ? 28.587 12.150 15.697 1.00 13.94 116 LEU A O 1
ATOM 785 N N . THR A 1 129 ? 28.811 13.567 13.996 1.00 15.31 117 THR A N 1
ATOM 786 C CA . THR A 1 129 ? 30.137 13.064 13.612 1.00 13.66 117 THR A CA 1
ATOM 787 C C . THR A 1 129 ? 31.156 13.691 14.560 1.00 11.54 117 THR A C 1
ATOM 788 O O . THR A 1 129 ? 30.870 14.725 15.213 1.00 12.11 117 THR A O 1
ATOM 792 N N . PRO A 1 130 ? 32.368 13.127 14.623 1.00 9.40 118 PRO A N 1
ATOM 793 C CA . PRO A 1 130 ? 33.415 13.771 15.416 1.00 12.31 118 PRO A CA 1
ATOM 794 C C . PRO A 1 130 ? 33.637 15.271 15.056 1.00 14.97 118 PRO A C 1
ATOM 795 O O . PRO A 1 130 ? 33.885 16.088 15.945 1.00 13.78 118 PRO A O 1
ATOM 799 N N . ALA A 1 131 ? 33.604 15.625 13.759 1.00 15.59 119 ALA A N 1
ATOM 800 C CA . ALA A 1 131 ? 33.753 17.028 13.353 1.00 14.26 119 ALA A CA 1
ATOM 801 C C . ALA A 1 131 ? 32.661 17.839 13.926 1.00 14.53 119 ALA A C 1
ATOM 802 O O . ALA A 1 131 ? 32.910 18.941 14.415 1.00 12.66 119 ALA A O 1
ATOM 804 N N . GLN A 1 132 ? 31.432 17.336 13.817 1.00 12.91 120 GLN A N 1
ATOM 805 C CA . GLN A 1 132 ? 30.303 18.112 14.305 1.00 12.67 120 GLN A CA 1
ATOM 806 C C . GLN A 1 132 ? 30.324 18.292 15.842 1.00 15.34 120 GLN A C 1
ATOM 807 O O . GLN A 1 132 ? 30.008 19.363 16.351 1.00 19.00 120 GLN A O 1
ATOM 813 N N . VAL A 1 133 ? 30.679 17.245 16.581 1.00 17.08 121 VAL A N 1
ATOM 814 C CA . VAL A 1 133 ? 30.883 17.361 18.021 1.00 18.25 121 VAL A CA 1
ATOM 815 C C . VAL A 1 133 ? 31.970 18.429 18.306 1.00 19.33 121 VAL A C 1
ATOM 816 O O . VAL A 1 133 ? 31.802 19.296 19.168 1.00 19.20 121 VAL A O 1
ATOM 820 N N . GLU A 1 134 ? 33.066 18.372 17.558 1.00 20.13 122 GLU A N 1
ATOM 821 C CA . GLU A 1 134 ? 34.216 19.262 17.765 1.00 20.83 122 GLU A CA 1
ATOM 822 C C . GLU A 1 134 ? 33.826 20.730 17.560 1.00 21.86 122 GLU A C 1
ATOM 823 O O . GLU A 1 134 ? 34.178 21.593 18.354 1.00 15.21 122 GLU A O 1
ATOM 829 N N . GLU A 1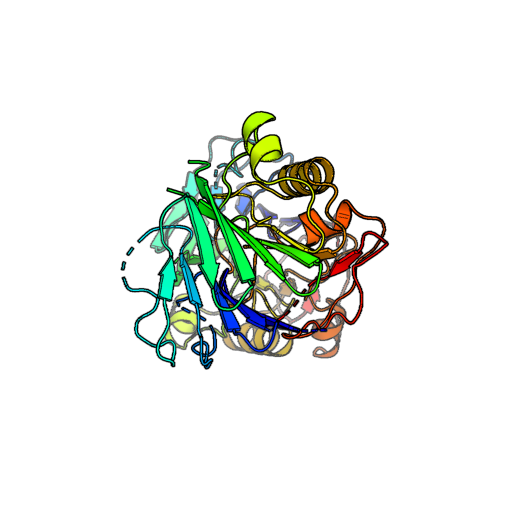 135 ? 33.051 20.978 16.515 1.00 24.96 123 GLU A N 1
ATOM 830 C CA . GLU A 1 135 ? 32.490 22.289 16.212 1.00 27.38 123 GLU A CA 1
ATOM 831 C C . GLU A 1 135 ? 31.410 22.709 17.212 1.00 25.82 123 GLU A C 1
ATOM 832 O O . GLU A 1 135 ? 31.317 23.868 17.536 1.00 23.83 123 GLU A O 1
ATOM 838 N N . ILE A 1 136 ? 30.565 21.800 17.692 1.00 24.75 124 ILE A N 1
ATOM 839 C CA . ILE A 1 136 ? 29.531 22.237 18.639 1.00 22.16 124 ILE A CA 1
ATOM 840 C C . ILE A 1 136 ? 30.136 22.528 20.029 1.00 23.20 124 ILE A C 1
ATOM 841 O O . ILE A 1 136 ? 29.805 23.540 20.658 1.00 24.76 124 ILE A O 1
ATOM 846 N N . GLY A 1 137 ? 31.030 21.666 20.492 1.00 23.74 125 GLY A N 1
ATOM 847 C CA . GLY A 1 137 ? 31.652 21.803 21.818 1.00 21.50 125 GLY A CA 1
ATOM 848 C C . GLY A 1 137 ? 30.767 21.356 22.966 1.00 20.36 125 GLY A C 1
ATOM 849 O O . GLY A 1 137 ? 29.658 20.885 22.738 1.00 21.72 125 GLY A O 1
ATOM 850 N N . GLU A 1 138 ? 31.241 21.512 24.211 1.00 19.59 126 GLU A N 1
ATOM 851 C CA . GLU A 1 138 ? 30.422 21.187 25.383 1.00 20.66 126 GLU A CA 1
ATOM 852 C C . GLU A 1 138 ? 29.189 22.077 25.478 1.00 19.83 126 GLU A C 1
ATOM 853 O O . GLU A 1 138 ? 29.272 23.253 25.235 1.00 23.64 126 GLU A O 1
ATOM 859 N N . ILE A 1 139 ? 28.036 21.473 25.763 1.00 22.97 127 ILE A N 1
ATOM 860 C CA . ILE A 1 139 ? 26.754 22.160 25.842 1.00 20.00 127 ILE A CA 1
ATOM 861 C C . ILE A 1 139 ? 26.239 22.137 27.292 1.00 20.85 127 ILE A C 1
ATOM 862 O O . ILE A 1 139 ? 26.351 21.133 27.986 1.00 18.87 127 ILE A O 1
ATOM 867 N N . ASP A 1 140 ? 25.661 23.249 27.736 1.00 20.24 128 ASP A N 1
ATOM 868 C CA . ASP A 1 140 ? 24.981 23.311 29.031 1.00 21.37 128 ASP A CA 1
ATOM 869 C C . ASP A 1 140 ? 23.510 22.913 28.981 1.00 20.40 128 ASP A C 1
ATOM 870 O O . ASP A 1 140 ? 23.024 22.175 29.837 1.00 21.54 128 ASP A O 1
ATOM 875 N N . VAL A 1 141 ? 22.794 23.432 28.000 1.00 17.32 129 VAL A N 1
ATOM 876 C CA . VAL A 1 141 ? 21.392 23.111 27.797 1.00 17.92 129 VAL A CA 1
ATOM 877 C C . VAL A 1 141 ? 21.214 22.578 26.388 1.00 16.91 129 VAL A C 1
ATOM 878 O O . VAL A 1 141 ? 21.472 23.298 25.408 1.00 18.42 129 VAL A O 1
ATOM 882 N N . LEU A 1 142 ? 20.794 21.322 26.287 1.00 15.68 130 LEU A N 1
ATOM 883 C CA . LEU A 1 142 ? 20.580 20.654 25.020 1.00 18.25 130 LEU A CA 1
ATOM 884 C C . LEU A 1 142 ? 19.078 20.426 24.707 1.00 17.79 130 LEU A C 1
ATOM 885 O O . LEU A 1 142 ? 18.360 19.823 25.488 1.00 18.97 130 LEU A O 1
ATOM 890 N N . LEU A 1 143 ? 18.650 20.889 23.540 1.00 15.58 131 LEU A N 1
ATOM 891 C CA . LEU A 1 143 ? 17.309 20.643 23.017 1.00 17.22 131 LEU A CA 1
ATOM 892 C C . LEU A 1 143 ? 17.451 19.560 21.961 1.00 20.44 131 LEU A C 1
ATOM 893 O O . LEU A 1 143 ? 18.100 19.780 20.923 1.00 19.08 131 LEU A O 1
ATOM 898 N N . VAL A 1 144 ? 16.877 18.379 22.228 1.00 21.56 132 VAL A N 1
ATOM 899 C CA . VAL A 1 144 ? 17.256 17.178 21.441 1.00 19.71 132 VAL A CA 1
ATOM 900 C C . VAL A 1 144 ? 15.992 16.397 21.002 1.00 18.52 132 VAL A C 1
ATOM 901 O O . VAL A 1 144 ? 15.125 16.151 21.810 1.00 19.13 132 VAL A O 1
ATOM 905 N N . PRO A 1 145 ? 15.865 16.068 19.706 1.00 19.22 133 PRO A N 1
ATOM 906 C CA . PRO A 1 145 ? 14.768 15.278 19.222 1.00 22.18 133 PRO A CA 1
ATOM 907 C C . PRO A 1 145 ? 14.942 13.819 19.637 1.00 19.12 133 PRO A C 1
ATOM 908 O O . PRO A 1 145 ? 16.066 13.359 19.700 1.00 18.44 133 PRO A O 1
ATOM 912 N N . VAL A 1 146 ? 13.846 13.130 19.958 1.00 18.75 134 VAL A N 1
ATOM 913 C CA . VAL A 1 146 ? 13.893 11.758 20.417 1.00 19.60 134 VAL A CA 1
ATOM 914 C C . VAL A 1 146 ? 12.813 10.820 19.847 1.00 19.57 134 VAL A C 1
ATOM 915 O O . VAL A 1 146 ? 12.664 9.699 20.332 1.00 21.69 134 VAL A O 1
ATOM 919 N N . GLY A 1 147 ? 12.052 11.260 18.848 1.00 20.10 135 GLY A N 1
ATOM 920 C CA . GLY A 1 147 ? 10.948 10.441 18.328 1.00 20.88 135 GLY A CA 1
ATOM 921 C C . GLY A 1 147 ? 11.301 9.270 17.418 1.00 19.45 135 GLY A C 1
ATOM 922 O O . GLY A 1 147 ? 10.428 8.440 17.163 1.00 15.44 135 GLY A O 1
ATOM 923 N N . GLY A 1 148 ? 12.512 9.238 16.846 1.00 18.97 136 GLY A N 1
ATOM 924 C CA . GLY A 1 148 ? 13.051 8.001 16.215 1.00 23.46 136 GLY A CA 1
ATOM 925 C C . GLY A 1 148 ? 12.967 7.606 14.731 1.00 28.52 136 GLY A C 1
ATOM 926 O O . GLY A 1 148 ? 13.734 6.720 14.263 1.00 34.05 136 GLY A O 1
ATOM 927 N N . THR A 1 149 ? 12.074 8.195 13.972 1.00 28.63 137 THR A N 1
ATOM 928 C CA . THR A 1 149 ? 11.951 7.790 12.542 1.00 26.31 137 THR A CA 1
ATOM 929 C C . THR A 1 149 ? 12.421 8.940 11.646 1.00 26.09 137 THR A C 1
ATOM 930 O O . THR A 1 149 ? 13.282 8.778 10.791 1.00 24.83 137 THR A O 1
ATOM 934 N N . TYR A 1 150 ? 11.845 10.116 11.898 1.00 23.89 138 TYR A N 1
ATOM 935 C CA . TYR A 1 150 ? 12.115 11.364 11.179 1.00 24.96 138 TYR A CA 1
ATOM 936 C C . TYR A 1 150 ? 13.348 12.066 11.761 1.00 24.76 138 TYR A C 1
ATOM 937 O O . TYR A 1 150 ? 13.911 12.959 11.146 1.00 25.80 138 TYR A O 1
ATOM 946 N N . THR A 1 151 ? 13.718 11.678 12.970 1.00 21.05 139 THR A N 1
ATOM 947 C CA . THR A 1 151 ? 14.923 12.146 13.638 1.00 22.65 139 THR A CA 1
ATOM 948 C C . THR A 1 151 ? 15.540 10.964 14.319 1.00 20.03 139 THR A C 1
ATOM 949 O O . THR A 1 151 ? 15.064 9.845 14.216 1.00 20.80 139 THR A O 1
ATOM 953 N N . ILE A 1 152 ? 16.579 11.222 15.080 1.00 19.37 140 ILE A N 1
ATOM 954 C CA . ILE A 1 152 ? 17.138 10.226 15.961 1.00 18.92 140 ILE A CA 1
ATOM 955 C C . ILE A 1 152 ? 16.107 9.805 16.987 1.00 17.45 140 ILE A C 1
ATOM 956 O O . ILE A 1 152 ? 15.124 10.519 17.231 1.00 18.44 140 ILE A O 1
ATOM 961 N N . GLY A 1 153 ? 16.351 8.632 17.538 1.00 18.29 141 GLY A N 1
ATOM 962 C CA . GLY A 1 153 ? 15.550 8.010 18.554 1.00 16.46 141 GLY A CA 1
ATOM 963 C C . GLY A 1 153 ? 16.200 8.219 19.899 1.00 18.94 141 GLY A C 1
ATOM 964 O O . GLY A 1 153 ? 17.231 8.909 20.010 1.00 22.36 141 GLY A O 1
ATOM 965 N N . PRO A 1 154 ? 15.600 7.618 20.923 1.00 18.07 142 PRO A N 1
ATOM 966 C CA . PRO A 1 154 ? 16.017 7.814 22.301 1.00 20.01 142 PRO A CA 1
ATOM 967 C C . PRO A 1 154 ? 17.465 7.423 22.637 1.00 20.61 142 PRO A C 1
ATOM 968 O O . PRO A 1 154 ? 18.149 8.191 23.305 1.00 15.51 142 PRO A O 1
ATOM 972 N N . LYS A 1 155 ? 17.930 6.244 22.201 1.00 17.80 143 LYS A N 1
ATOM 973 C CA . LYS A 1 155 ? 19.262 5.846 22.530 1.00 20.05 143 LYS A CA 1
ATOM 974 C C . LYS A 1 155 ? 20.304 6.700 21.830 1.00 17.81 143 LYS A C 1
ATOM 975 O O . LYS A 1 155 ? 21.319 7.043 22.412 1.00 16.04 143 LYS A O 1
ATOM 981 N N . GLU A 1 156 ? 20.053 7.068 20.574 1.00 16.73 144 GLU A N 1
ATOM 982 C CA . GLU A 1 156 ? 20.973 7.912 19.848 1.00 17.76 144 GLU A CA 1
ATOM 983 C C . GLU A 1 156 ? 20.957 9.314 20.462 1.00 17.44 144 GLU A C 1
ATOM 984 O O . GLU A 1 156 ? 21.966 9.989 20.443 1.00 17.17 144 GLU A O 1
ATOM 990 N N . ALA A 1 157 ? 19.808 9.771 20.974 1.00 17.11 145 ALA A N 1
ATOM 991 C CA . ALA A 1 157 ? 19.774 11.109 21.602 1.00 16.04 145 ALA A CA 1
ATOM 992 C C . ALA A 1 157 ? 20.611 11.150 22.868 1.00 17.58 145 ALA A C 1
ATOM 993 O O . ALA A 1 157 ? 21.320 12.134 23.116 1.00 18.23 145 ALA A O 1
ATOM 995 N N . LYS A 1 158 ? 20.545 10.108 23.679 1.00 18.85 146 LYS A N 1
ATOM 996 C CA . LYS A 1 158 ? 21.403 10.046 24.873 1.00 19.15 146 LYS A CA 1
ATOM 997 C C . LYS A 1 158 ? 22.897 10.010 24.482 1.00 17.47 146 LYS A C 1
ATOM 998 O O . LYS A 1 158 ? 23.733 10.591 25.160 1.00 18.54 146 LYS A O 1
ATOM 1004 N N . GLU A 1 159 ? 23.222 9.289 23.418 1.00 22.64 147 GLU A N 1
ATOM 1005 C CA . GLU A 1 159 ? 24.610 9.207 22.918 1.00 23.51 147 GLU A CA 1
ATOM 1006 C C . GLU A 1 159 ? 25.159 10.607 22.528 1.00 18.51 147 GLU A C 1
ATOM 1007 O O . GLU A 1 159 ? 26.267 11.014 22.928 1.00 15.44 147 GLU A O 1
ATOM 1013 N N . VAL A 1 160 ? 24.335 11.345 21.801 1.00 18.18 148 VAL A N 1
ATOM 1014 C CA . VAL A 1 160 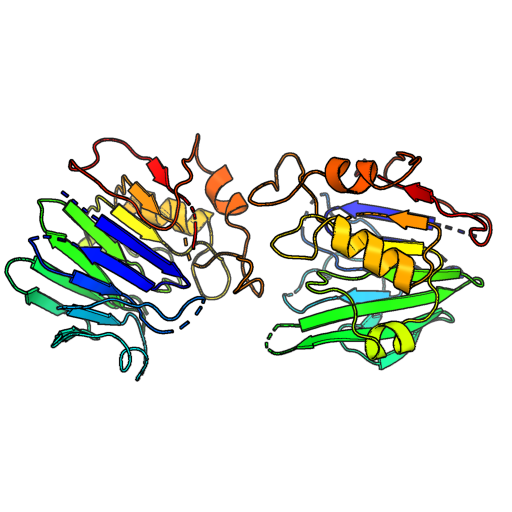? 24.615 12.732 21.448 1.00 19.62 148 VAL A CA 1
ATOM 1015 C C . VAL A 1 160 ? 24.707 13.609 22.689 1.00 18.54 148 VAL A C 1
ATOM 1016 O O . VAL A 1 160 ? 25.626 14.413 22.826 1.00 18.94 148 VAL A O 1
ATOM 1020 N N . ALA A 1 161 ? 23.761 13.470 23.612 1.00 21.42 149 ALA A N 1
ATOM 1021 C CA . ALA A 1 161 ? 23.863 14.228 24.869 1.00 18.09 149 ALA A CA 1
ATOM 1022 C C . ALA A 1 161 ? 25.179 13.961 25.559 1.00 18.15 149 ALA A C 1
ATOM 1023 O O . ALA A 1 161 ? 25.809 14.881 26.046 1.00 20.71 149 ALA A O 1
ATOM 1025 N N . ASP A 1 162 ? 25.596 12.698 25.616 1.00 20.57 150 ASP A N 1
ATOM 1026 C CA . ASP A 1 162 ? 26.897 12.350 26.177 1.00 20.99 150 ASP A CA 1
ATOM 1027 C C . ASP A 1 162 ? 28.076 12.913 25.390 1.00 19.46 150 ASP A C 1
ATOM 1028 O O . ASP A 1 162 ? 29.064 13.347 25.987 1.00 18.41 150 ASP A O 1
ATOM 1033 N N . LEU A 1 163 ? 28.005 12.892 24.057 1.00 18.27 151 LEU A N 1
ATOM 1034 C CA . LEU A 1 163 ? 29.079 13.454 23.271 1.00 18.27 151 LEU A CA 1
ATOM 1035 C C . LEU A 1 163 ? 29.295 14.940 23.556 1.00 17.27 151 LEU A C 1
ATOM 1036 O O . LEU A 1 163 ? 30.384 15.442 23.377 1.00 18.47 151 LEU A O 1
ATOM 1041 N N . LEU A 1 164 ? 28.234 15.639 23.908 1.00 16.24 152 LEU A N 1
ATOM 1042 C CA . LEU A 1 164 ? 28.253 17.090 24.056 1.00 16.30 152 LEU A CA 1
ATOM 1043 C C . LEU A 1 164 ? 28.336 17.460 25.550 1.00 17.76 152 LEU A C 1
ATOM 1044 O O . LEU A 1 164 ? 28.293 18.630 25.888 1.00 18.46 152 LEU A O 1
ATOM 1049 N N . ASN A 1 165 ? 28.490 16.445 26.412 1.00 18.52 153 ASN A N 1
ATOM 1050 C CA . ASN A 1 165 ? 28.526 16.604 27.881 1.00 21.33 153 ASN A CA 1
ATOM 1051 C C . ASN A 1 165 ? 27.376 17.470 28.398 1.00 20.75 153 ASN A C 1
ATOM 1052 O O . ASN A 1 165 ? 27.540 18.273 29.308 1.00 22.56 153 ASN A O 1
ATOM 1057 N N . ALA A 1 166 ? 26.194 17.269 27.820 1.00 19.47 154 ALA A N 1
ATOM 1058 C CA . ALA A 1 166 ? 25.008 18.113 28.120 1.00 18.55 154 ALA A CA 1
ATOM 1059 C C . ALA A 1 166 ? 24.573 17.937 29.569 1.00 19.61 154 ALA A C 1
ATOM 1060 O O . ALA A 1 166 ? 24.547 16.814 30.078 1.00 20.48 154 ALA A O 1
ATOM 1062 N N . LYS A 1 167 ? 24.192 19.037 30.209 1.00 17.00 155 LYS A N 1
ATOM 1063 C CA . LYS A 1 167 ? 23.725 19.009 31.584 1.00 20.45 155 LYS A CA 1
ATOM 1064 C C . LYS A 1 167 ? 22.197 19.002 31.619 1.00 22.36 155 LYS A C 1
ATOM 1065 O O . LYS A 1 167 ? 21.599 17.977 31.927 1.00 24.35 155 LYS A O 1
ATOM 1071 N N . VAL A 1 168 ? 21.568 20.138 31.320 1.00 19.81 156 VAL A N 1
ATOM 1072 C CA . VAL A 1 168 ? 20.131 20.171 31.162 1.00 19.12 156 VAL A CA 1
ATOM 1073 C C . VAL A 1 168 ? 19.831 19.649 29.800 1.00 18.34 156 VAL A C 1
ATOM 1074 O O . VAL A 1 168 ? 20.373 20.144 28.810 1.00 18.21 156 VAL A O 1
ATOM 1078 N N . ILE A 1 169 ? 18.999 18.611 29.747 1.00 19.44 157 ILE A N 1
ATOM 1079 C CA . ILE A 1 169 ? 18.570 18.011 28.498 1.00 19.68 157 ILE A CA 1
ATOM 1080 C C . ILE A 1 169 ? 17.044 18.134 28.316 1.00 21.81 157 ILE A C 1
ATOM 1081 O O . ILE A 1 169 ? 16.275 17.629 29.153 1.00 18.81 157 ILE A O 1
ATOM 1086 N N . ILE A 1 170 ? 16.600 18.762 27.225 1.00 17.93 158 ILE A N 1
ATOM 1087 C CA . ILE A 1 170 ? 15.191 18.902 26.997 1.00 17.66 158 ILE A CA 1
ATOM 1088 C C . ILE A 1 170 ? 14.842 18.150 25.720 1.00 18.31 158 ILE A C 1
ATOM 1089 O O . ILE A 1 170 ? 15.284 18.550 24.630 1.00 18.70 158 ILE A O 1
ATOM 1094 N N . PRO A 1 171 ? 14.082 17.045 25.838 1.00 21.41 159 PRO A N 1
ATOM 1095 C CA . PRO A 1 171 ? 13.665 16.289 24.627 1.00 20.08 159 PRO A CA 1
ATOM 1096 C C . PRO A 1 171 ? 12.580 17.040 23.820 1.00 22.90 159 PRO A C 1
ATOM 1097 O O . PRO A 1 171 ? 11.784 17.839 24.374 1.00 19.52 159 PRO A O 1
ATOM 1109 N N . HIS A 1 173 ? 10.156 16.576 19.821 1.00 23.05 161 HIS A N 1
ATOM 1110 C CA . HIS A 1 173 ? 9.887 15.794 18.601 1.00 22.71 161 HIS A CA 1
ATOM 1111 C C . HIS A 1 173 ? 9.487 14.359 18.991 1.00 18.91 161 HIS A C 1
ATOM 1112 O O . HIS A 1 173 ? 10.067 13.412 18.481 1.00 21.40 161 HIS A O 1
ATOM 1119 N N . TYR A 1 174 ? 8.537 14.211 19.917 1.00 15.64 162 TYR A N 1
ATOM 1120 C CA . TYR A 1 174 ? 8.056 12.914 20.364 1.00 18.30 162 TYR A CA 1
ATOM 1121 C C . TYR A 1 174 ? 6.532 12.863 20.219 1.00 18.43 162 TYR A C 1
ATOM 1122 O O . TYR A 1 174 ? 5.951 13.863 19.805 1.00 17.09 162 TYR A O 1
ATOM 1131 N N . LYS A 1 175 ? 5.920 11.705 20.544 1.00 17.65 163 LYS A N 1
ATOM 1132 C CA . LYS A 1 175 ? 4.495 11.480 20.449 1.00 20.24 163 LYS A CA 1
ATOM 1133 C C . LYS A 1 175 ? 3.728 12.462 21.309 1.00 20.10 163 LYS A C 1
ATOM 1134 O O . LYS A 1 175 ? 4.026 12.592 22.509 1.00 18.58 163 LYS A O 1
ATOM 1140 N N . THR A 1 176 ? 2.770 13.135 20.658 1.00 22.04 164 THR A N 1
ATOM 1141 C CA . THR A 1 176 ? 1.773 14.009 21.295 1.00 22.68 164 THR A CA 1
ATOM 1142 C C . THR A 1 176 ? 0.401 13.516 20.915 1.00 21.49 164 THR A C 1
ATOM 1143 O O . THR A 1 176 ? 0.282 12.564 20.155 1.00 22.08 164 THR A O 1
ATOM 1147 N N . LYS A 1 177 ? -0.644 14.177 21.417 1.00 22.60 165 LYS A N 1
ATOM 1148 C CA . LYS A 1 177 ? -2.021 13.702 21.226 1.00 22.40 165 LYS A CA 1
ATOM 1149 C C . LYS A 1 177 ? -2.417 13.682 19.749 1.00 23.45 165 LYS A C 1
ATOM 1150 O O . LYS A 1 177 ? -3.047 12.746 19.269 1.00 24.98 165 LYS A O 1
ATOM 1156 N N . TYR A 1 178 ? -2.054 14.738 19.050 1.00 24.94 166 TYR A N 1
ATOM 1157 C CA . TYR A 1 178 ? -2.395 14.893 17.639 1.00 27.81 166 TYR A CA 1
ATOM 1158 C C . TYR A 1 178 ? -1.257 14.646 16.624 1.00 27.58 166 TYR A C 1
ATOM 1159 O O . TYR A 1 178 ? -1.532 14.564 15.429 1.00 28.42 166 TYR A O 1
ATOM 1168 N N . LEU A 1 179 ? -0.008 14.532 17.073 1.00 25.62 167 LEU A N 1
ATOM 1169 C CA . LEU A 1 179 ? 1.076 14.127 16.159 1.00 26.74 167 LEU A CA 1
ATOM 1170 C C . LEU A 1 179 ? 1.750 12.869 16.710 1.00 25.91 167 LEU A C 1
ATOM 1171 O O . LEU A 1 179 ? 2.511 12.940 17.658 1.00 25.49 167 LEU A O 1
ATOM 1176 N N . LYS A 1 180 ? 1.420 11.716 16.116 1.00 23.37 168 LYS A N 1
ATOM 1177 C CA . LYS A 1 180 ? 1.759 10.427 16.692 1.00 24.56 168 LYS A CA 1
ATOM 1178 C C . LYS A 1 180 ? 2.365 9.373 15.744 1.00 22.79 168 LYS A C 1
ATOM 1179 O O . LYS A 1 180 ? 3.137 8.540 16.210 1.00 21.85 168 LYS A O 1
ATOM 1185 N N . PHE A 1 181 ? 2.030 9.424 14.443 1.00 17.55 169 PHE A N 1
ATOM 1186 C CA . PHE A 1 181 ? 2.437 8.402 13.477 1.00 16.51 169 PHE A CA 1
ATOM 1187 C C . PHE A 1 181 ? 3.953 8.224 13.411 1.00 15.62 169 PHE A C 1
ATOM 1188 O O . PHE A 1 181 ? 4.711 9.164 13.117 1.00 15.40 169 PHE A O 1
ATOM 1196 N N . ASN A 1 182 ? 4.389 7.013 13.727 1.00 20.74 170 ASN A N 1
ATOM 1197 C CA . ASN A 1 182 ? 5.805 6.692 13.796 1.00 24.15 170 ASN A CA 1
ATOM 1198 C C . ASN A 1 182 ? 6.615 7.612 14.659 1.00 25.20 170 ASN A C 1
ATOM 1199 O O . ASN A 1 182 ? 7.756 7.968 14.293 1.00 30.65 170 ASN A O 1
ATOM 1204 N N . LEU A 1 183 ? 6.062 8.022 15.793 1.00 23.38 171 LEU A N 1
ATOM 1205 C CA . LEU A 1 183 ? 6.836 8.792 16.750 1.00 20.13 171 LEU A CA 1
ATOM 1206 C C . LEU A 1 183 ? 6.787 8.087 18.100 1.00 21.35 171 LEU A C 1
ATOM 1207 O O . LEU A 1 183 ? 5.721 7.759 18.564 1.00 18.23 171 LEU A O 1
ATOM 1212 N N . LEU A 1 184 ? 7.938 7.896 18.734 1.00 21.58 172 LEU A N 1
ATOM 1213 C CA . LEU A 1 184 ? 7.992 7.235 20.027 1.00 18.58 172 LEU A CA 1
ATOM 1214 C C . LEU A 1 184 ? 7.600 8.201 21.136 1.00 18.16 172 LEU A C 1
ATOM 1215 O O . LEU A 1 184 ? 7.775 9.416 21.008 1.00 15.79 172 LEU A O 1
ATOM 1220 N N . PRO A 1 185 ? 7.064 7.669 22.231 1.00 18.58 173 PRO A N 1
ATOM 1221 C CA . PRO A 1 185 ? 6.771 8.484 23.386 1.00 18.71 173 PRO A CA 1
ATOM 1222 C C . PRO A 1 185 ? 8.056 8.995 24.064 1.00 18.65 173 PRO A C 1
ATOM 1223 O O . PRO A 1 185 ? 9.085 8.359 23.961 1.00 18.19 173 PRO A O 1
ATOM 1227 N N . VAL A 1 186 ? 7.961 10.140 24.746 1.00 17.36 174 VAL A N 1
ATOM 1228 C CA . VAL A 1 186 ? 9.072 10.676 25.507 1.00 18.50 174 VAL A CA 1
ATOM 1229 C C . VAL A 1 186 ? 9.507 9.685 26.604 1.00 16.97 174 VAL A C 1
ATOM 1230 O O . VAL A 1 186 ? 10.662 9.641 26.981 1.00 15.74 174 VAL A O 1
ATOM 1234 N N . ASP A 1 187 ? 8.584 8.860 27.077 1.00 18.26 175 ASP A N 1
ATOM 1235 C CA . ASP A 1 187 ? 8.904 7.863 28.106 1.00 21.74 175 ASP A CA 1
ATOM 1236 C C . ASP A 1 187 ? 10.031 6.907 27.693 1.00 22.83 175 ASP A C 1
ATOM 1237 O O . ASP A 1 187 ? 10.771 6.434 28.553 1.00 17.17 175 ASP A O 1
ATOM 1242 N N . ASP A 1 188 ? 10.179 6.630 26.382 1.00 23.42 176 ASP A N 1
ATOM 1243 C CA . ASP A 1 188 ? 11.278 5.771 25.902 1.00 21.98 176 ASP A CA 1
ATOM 1244 C C . ASP A 1 188 ? 12.646 6.396 26.092 1.00 19.69 176 ASP A C 1
ATOM 1245 O O . ASP A 1 188 ? 13.636 5.722 26.244 1.00 23.00 176 ASP A O 1
ATOM 1250 N N . PHE A 1 189 ? 12.721 7.700 26.029 1.00 18.52 177 PHE A N 1
ATOM 1251 C CA . PHE A 1 189 ? 13.954 8.403 26.348 1.00 16.55 177 PHE A CA 1
ATOM 1252 C C . PHE A 1 189 ? 14.149 8.484 27.857 1.00 15.04 177 PHE A C 1
ATOM 1253 O O . PHE A 1 189 ? 15.245 8.238 28.379 1.00 18.20 177 PHE A O 1
ATOM 1261 N N . LEU A 1 190 ? 13.090 8.802 28.589 1.00 18.74 178 LEU A N 1
ATOM 1262 C CA . LEU A 1 190 ? 13.209 8.987 30.053 1.00 19.77 178 LEU A CA 1
ATOM 1263 C C . LEU A 1 190 ? 13.712 7.747 30.789 1.00 19.55 178 LEU A C 1
ATOM 1264 O O . LEU A 1 190 ? 14.420 7.852 31.791 1.00 19.93 178 LEU A O 1
ATOM 1269 N N . LYS A 1 191 ? 13.318 6.570 30.320 1.00 21.21 179 LYS A N 1
ATOM 1270 C CA . LYS A 1 191 ? 13.761 5.329 30.932 1.00 21.14 179 LYS A CA 1
ATOM 1271 C C . LYS A 1 191 ? 15.292 5.111 30.875 1.00 20.20 179 LYS A C 1
ATOM 1272 O O . LYS A 1 191 ? 15.818 4.254 31.564 1.00 18.89 179 LYS A O 1
ATOM 1278 N N . LEU A 1 192 ? 16.011 5.924 30.107 1.00 19.99 180 LEU A N 1
ATOM 1279 C CA . LEU A 1 192 ? 17.448 5.758 29.962 1.00 18.13 180 LEU A CA 1
ATOM 1280 C C . LEU A 1 192 ? 18.236 6.534 30.993 1.00 18.92 180 LEU A C 1
ATOM 1281 O O . LEU A 1 192 ? 19.465 6.457 31.022 1.00 21.94 180 LEU A O 1
ATOM 1286 N N . PHE A 1 193 ? 17.534 7.298 31.829 1.00 20.41 181 PHE A N 1
ATOM 1287 C CA . PHE A 1 193 ? 18.154 8.146 32.837 1.00 21.14 181 PHE A CA 1
ATOM 1288 C C . PHE A 1 193 ? 17.625 7.792 34.236 1.00 22.90 181 PHE A C 1
ATOM 1289 O O . PHE A 1 193 ? 16.586 7.157 34.393 1.00 19.58 181 PHE A O 1
ATOM 1297 N N . ASP A 1 194 ? 18.360 8.225 35.247 1.00 25.33 182 ASP A N 1
ATOM 1298 C CA . ASP A 1 194 ? 18.071 7.841 36.629 1.00 28.23 182 ASP A CA 1
ATOM 1299 C C . ASP A 1 194 ? 16.939 8.672 37.256 1.00 26.26 182 ASP A C 1
ATOM 1300 O O . ASP A 1 194 ? 16.241 8.228 38.192 1.00 27.61 182 ASP A O 1
ATOM 1305 N N . SER A 1 195 ? 16.780 9.870 36.727 1.00 26.00 183 SER A N 1
ATOM 1306 C CA . SER A 1 195 ? 15.792 10.798 37.179 1.00 27.36 183 SER A CA 1
ATOM 1307 C C . SER A 1 195 ? 15.449 11.761 36.042 1.00 25.44 183 SER A C 1
ATOM 1308 O O . SER A 1 195 ? 16.142 11.829 35.032 1.00 24.40 183 SER A O 1
ATOM 1311 N N . TYR A 1 196 ? 14.367 12.512 36.245 1.00 22.62 184 TYR A N 1
ATOM 1312 C CA . TYR A 1 196 ? 13.926 13.588 35.367 1.00 19.60 184 TYR A CA 1
ATOM 1313 C C . TYR A 1 196 ? 12.915 14.465 36.115 1.00 20.15 184 TYR A C 1
ATOM 1314 O O . TYR A 1 196 ? 12.466 14.133 37.229 1.00 15.15 184 TYR A O 1
ATOM 1323 N N . GLU A 1 197 ? 12.545 15.561 35.491 1.00 16.82 185 GLU A N 1
ATOM 1324 C CA . GLU A 1 197 ? 11.636 16.474 36.051 1.00 19.39 185 GLU A CA 1
ATOM 1325 C C . GLU A 1 197 ? 10.697 16.900 34.961 1.00 17.98 185 GLU A C 1
ATOM 1326 O O . GLU A 1 197 ? 11.092 17.023 33.792 1.00 21.10 185 GLU A O 1
ATOM 1332 N N . ARG A 1 198 ? 9.453 17.168 35.335 1.00 19.37 186 ARG A N 1
ATOM 1333 C CA . ARG A 1 198 ? 8.494 17.759 34.417 1.00 21.49 186 ARG A CA 1
ATOM 1334 C C . ARG A 1 198 ? 8.204 19.175 34.871 1.00 20.87 186 ARG A C 1
ATOM 1335 O O . ARG A 1 198 ? 8.088 19.444 36.065 1.00 20.02 186 ARG A O 1
ATOM 1343 N N . VAL A 1 199 ? 8.157 20.097 33.921 1.00 18.19 187 VAL A N 1
ATOM 1344 C CA . VAL A 1 199 ? 7.777 21.449 34.194 1.00 18.77 187 VAL A CA 1
ATOM 1345 C C . VAL A 1 199 ? 6.675 21.830 33.223 1.00 21.48 187 VAL A C 1
ATOM 1346 O O . VAL A 1 199 ? 6.219 21.013 32.417 1.00 23.23 187 VAL A O 1
ATOM 1350 N N . GLY A 1 200 ? 6.251 23.081 33.296 1.00 21.14 188 GLY A N 1
ATOM 1351 C CA . GLY A 1 200 ? 5.270 23.603 32.371 1.00 22.04 188 GLY A CA 1
ATOM 1352 C C . GLY A 1 200 ? 5.940 24.104 31.115 1.00 19.65 188 GLY A C 1
ATOM 1353 O O . GLY A 1 200 ? 6.831 23.440 30.545 1.00 22.36 188 GLY A O 1
ATOM 1354 N N . ASN A 1 201 ? 5.521 25.268 30.654 1.00 17.88 189 ASN A N 1
ATOM 1355 C CA . ASN A 1 201 ? 6.048 25.806 29.412 1.00 17.58 189 ASN A CA 1
ATOM 1356 C C . ASN A 1 201 ? 7.239 26.733 29.558 1.00 19.54 189 ASN A C 1
ATOM 1357 O O . ASN A 1 201 ? 7.712 27.257 28.558 1.00 21.00 189 ASN A O 1
ATOM 1362 N N . ILE A 1 202 ? 7.696 26.968 30.786 1.00 20.15 190 ILE A N 1
ATOM 1363 C CA . ILE A 1 202 ? 8.846 27.818 31.067 1.00 20.97 190 ILE A CA 1
ATOM 1364 C C . ILE A 1 202 ? 9.869 27.103 31.941 1.00 23.03 190 ILE A C 1
ATOM 1365 O O . ILE A 1 202 ? 9.521 26.445 32.927 1.00 21.96 190 ILE A O 1
ATOM 1370 N N . LEU A 1 203 ? 11.131 27.217 31.566 1.00 20.19 191 LEU A N 1
ATOM 1371 C CA . LEU A 1 203 ? 12.218 26.832 32.438 1.00 20.82 191 LEU A CA 1
ATOM 1372 C C . LEU A 1 203 ? 13.098 28.045 32.667 1.00 20.65 191 LEU A C 1
ATOM 1373 O O . LEU A 1 203 ? 13.562 28.660 31.710 1.00 17.92 191 LEU A O 1
ATOM 1378 N N . GLU A 1 204 ? 13.323 28.401 33.923 1.00 21.79 192 GLU A N 1
ATOM 1379 C CA . GLU A 1 204 ? 14.294 29.441 34.258 1.00 24.35 192 GLU A CA 1
ATOM 1380 C C . GLU A 1 204 ? 15.526 28.819 34.892 1.00 25.74 192 GLU A C 1
ATOM 1381 O O . GLU A 1 204 ? 15.401 27.889 35.697 1.00 28.39 192 GLU A O 1
ATOM 1387 N N . LEU A 1 205 ? 16.704 29.301 34.496 1.00 23.23 193 LEU A N 1
ATOM 1388 C CA . LEU A 1 205 ? 17.982 28.871 35.084 1.00 24.98 193 LEU A CA 1
ATOM 1389 C C . LEU A 1 205 ? 18.626 30.084 35.664 1.00 24.82 193 LEU A C 1
ATOM 1390 O O . LEU A 1 205 ? 18.706 31.117 35.011 1.00 21.32 193 LEU A O 1
ATOM 1395 N N . PHE A 1 206 ? 19.069 29.966 36.905 1.00 27.15 194 PHE A N 1
ATOM 1396 C CA . PHE A 1 206 ? 19.631 31.078 37.641 1.00 28.60 194 PHE A CA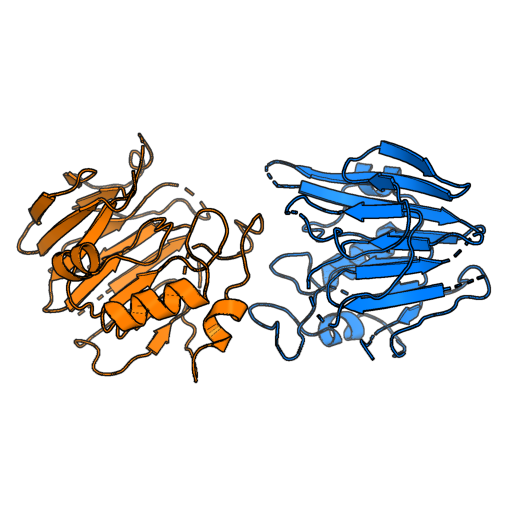 1
ATOM 1397 C C . PHE A 1 206 ? 21.151 30.966 37.768 1.00 29.97 194 PHE A C 1
ATOM 1398 O O . PHE A 1 206 ? 21.798 31.887 38.260 1.00 30.87 194 PHE A O 1
ATOM 1406 N N . GLU A 1 207 ? 21.710 29.854 37.304 1.00 29.17 195 GLU A N 1
ATOM 1407 C CA . GLU A 1 207 ? 23.145 29.665 37.253 1.00 30.01 195 GLU A CA 1
ATOM 1408 C C . GLU A 1 207 ? 23.474 28.610 36.208 1.00 28.65 195 GLU A C 1
ATOM 1409 O O . GLU A 1 207 ? 22.596 27.888 35.743 1.00 25.74 195 GLU A O 1
ATOM 1415 N N . LYS A 1 208 ? 24.751 28.495 35.876 1.00 28.89 196 LYS A N 1
ATOM 1416 C CA . LYS A 1 208 ? 25.189 27.492 34.912 1.00 31.11 196 LYS A CA 1
ATOM 1417 C C . LYS A 1 208 ? 24.913 26.116 35.529 1.00 28.04 196 LYS A C 1
ATOM 1418 O O . LYS A 1 208 ? 25.291 25.879 36.667 1.00 26.29 196 LYS A O 1
ATOM 1424 N N . PRO A 1 209 ? 24.242 25.218 34.802 1.00 29.18 197 PRO A N 1
ATOM 1425 C CA . PRO A 1 209 ? 23.948 23.887 35.330 1.00 28.07 197 PRO A CA 1
ATOM 1426 C C . PRO A 1 209 ? 25.185 23.140 35.800 1.00 29.74 197 PRO A C 1
ATOM 1427 O O . PRO A 1 209 ? 26.126 23.013 35.041 1.00 33.00 197 PRO A O 1
ATOM 1431 N N . LYS A 1 210 ? 25.183 22.655 37.036 1.00 31.75 198 LYS A N 1
ATOM 1432 C CA . LYS A 1 210 ? 26.293 21.868 37.562 1.00 32.97 198 LYS A CA 1
ATOM 1433 C C . LYS A 1 210 ? 26.093 20.413 37.202 1.00 32.85 198 LYS A C 1
ATOM 1434 O O . LYS A 1 210 ? 27.044 19.727 36.864 1.00 34.44 198 LYS A O 1
ATOM 1440 N N . GLU A 1 211 ? 24.851 19.940 37.265 1.00 32.60 199 GLU A N 1
ATOM 1441 C CA . GLU A 1 211 ? 24.563 18.520 37.078 1.00 31.69 199 GLU A CA 1
ATOM 1442 C C . GLU A 1 211 ? 23.629 18.245 35.935 1.00 28.63 199 GLU A C 1
ATOM 1443 O O . GLU A 1 211 ? 22.916 19.109 35.474 1.00 29.54 199 GLU A O 1
ATOM 1449 N N . ARG A 1 212 ? 23.628 16.992 35.520 1.00 26.38 200 ARG A N 1
ATOM 1450 C CA . ARG A 1 212 ? 22.752 16.532 34.490 1.00 26.35 200 ARG A CA 1
ATOM 1451 C C . ARG A 1 212 ? 21.338 16.412 35.001 1.00 25.99 200 ARG A C 1
ATOM 1452 O O . ARG A 1 212 ? 21.101 15.829 36.054 1.00 22.55 200 ARG A O 1
ATOM 1460 N N . LYS A 1 213 ? 20.394 16.933 34.223 1.00 25.64 201 LYS A N 1
ATOM 1461 C CA . LYS A 1 213 ? 18.978 16.768 34.525 1.00 25.62 201 LYS A CA 1
ATOM 1462 C C . LYS A 1 213 ? 18.175 16.785 33.229 1.00 23.65 201 LYS A C 1
ATOM 1463 O O . LYS A 1 213 ? 18.291 17.717 32.434 1.00 20.84 201 LYS A O 1
ATOM 1469 N N . VAL A 1 214 ? 17.383 15.744 33.026 1.00 20.30 202 VAL A N 1
ATOM 1470 C CA . VAL A 1 214 ? 16.439 15.712 31.940 1.00 18.97 202 VAL A CA 1
ATOM 1471 C C . VAL A 1 214 ? 15.155 16.468 32.364 1.00 18.38 202 VAL A C 1
ATOM 1472 O O . VAL A 1 214 ? 14.569 16.194 33.417 1.00 18.85 202 VAL A O 1
ATOM 1476 N N . VAL A 1 215 ? 14.767 17.462 31.576 1.00 17.06 203 VAL A N 1
ATOM 1477 C CA . VAL A 1 215 ? 13.601 18.297 31.861 1.00 15.98 203 VAL A CA 1
ATOM 1478 C C . VAL A 1 215 ? 12.616 18.163 30.715 1.00 19.14 203 VAL A C 1
ATOM 1479 O O . VAL A 1 215 ? 12.941 18.526 29.571 1.00 22.04 203 VAL A O 1
ATOM 1483 N N . VAL A 1 216 ? 11.425 17.669 31.045 1.00 16.10 204 VAL A N 1
ATOM 1484 C CA . VAL A 1 216 ? 10.326 17.490 30.122 1.00 17.36 204 VAL A CA 1
ATOM 1485 C C . VAL A 1 216 ? 9.397 18.685 30.296 1.00 17.35 204 VAL A C 1
ATOM 1486 O O . VAL A 1 216 ? 8.826 18.888 31.368 1.00 18.37 204 VAL A O 1
ATOM 1498 N N . GLU A 1 218 ? 6.075 21.141 28.790 1.00 27.16 206 GLU A N 1
ATOM 1499 C CA . GLU A 1 218 ? 4.687 20.925 28.392 1.00 32.60 206 GLU A CA 1
ATOM 1500 C C . GLU A 1 218 ? 4.085 22.254 27.950 1.00 33.82 206 GLU A C 1
ATOM 1501 O O . GLU A 1 218 ? 4.225 23.244 28.651 1.00 35.56 206 GLU A O 1
ATOM 1507 N N . VAL A 1 219 ? 3.421 22.283 26.797 1.00 38.77 207 VAL A N 1
ATOM 1508 C CA . VAL A 1 219 ? 2.860 23.535 26.285 1.00 43.08 207 VAL A CA 1
ATOM 1509 C C . VAL A 1 219 ? 1.605 23.853 27.092 1.00 46.59 207 VAL A C 1
ATOM 1510 O O . VAL A 1 219 ? 0.723 23.015 27.216 1.00 44.76 207 VAL A O 1
ATOM 1514 N N . GLN A 1 220 ? 1.559 25.078 27.635 1.00 54.68 208 GLN A N 1
ATOM 1515 C CA . GLN A 1 220 ? 0.572 25.494 28.656 1.00 58.20 208 GLN A CA 1
ATOM 1516 C C . GLN A 1 220 ? 1.241 25.705 30.031 1.00 62.44 208 GLN A C 1
ATOM 1517 O O . GLN A 1 220 ? 1.850 24.779 30.617 1.00 64.10 208 GLN A O 1
ATOM 1518 N N . HIS B 1 12 ? -8.951 -11.161 -6.963 1.00 63.00 0 HIS B N 1
ATOM 1519 C CA . HIS B 1 12 ? -7.648 -11.005 -6.245 1.00 62.49 0 HIS B CA 1
ATOM 1520 C C . HIS B 1 12 ? -6.809 -9.889 -6.893 1.00 61.53 0 HIS B C 1
ATOM 1521 O O . HIS B 1 12 ? -6.857 -9.659 -8.114 1.00 63.76 0 HIS B O 1
ATOM 1536 N N . LYS B 1 14 ? -3.025 -7.608 -5.796 1.00 29.15 2 LYS B N 1
ATOM 1537 C CA . LYS B 1 14 ? -1.971 -7.249 -4.879 1.00 25.49 2 LYS B CA 1
ATOM 1538 C C . LYS B 1 14 ? -1.358 -5.898 -5.255 1.00 24.36 2 LYS B C 1
ATOM 1539 O O . LYS B 1 14 ? -1.147 -5.620 -6.436 1.00 23.39 2 LYS B O 1
ATOM 1545 N N . ILE B 1 15 ? -1.115 -5.070 -4.236 1.00 22.19 3 ILE B N 1
ATOM 1546 C CA . ILE B 1 15 ? -0.403 -3.788 -4.346 1.00 21.71 3 ILE B CA 1
ATOM 1547 C C . ILE B 1 15 ? 0.818 -3.846 -3.427 1.00 18.94 3 ILE B C 1
ATOM 1548 O O . ILE B 1 15 ? 0.688 -4.144 -2.214 1.00 21.44 3 ILE B O 1
ATOM 1553 N N . THR B 1 16 ? 1.983 -3.619 -4.000 1.00 15.36 4 THR B N 1
ATOM 1554 C CA . THR B 1 16 ? 3.238 -3.504 -3.243 1.00 17.43 4 THR B CA 1
ATOM 1555 C C . THR B 1 16 ? 3.783 -2.097 -3.368 1.00 17.32 4 THR B C 1
ATOM 1556 O O . THR B 1 16 ? 3.899 -1.603 -4.470 1.00 19.60 4 THR B O 1
ATOM 1560 N N . TRP B 1 17 ? 4.091 -1.441 -2.248 1.00 15.60 5 TRP B N 1
ATOM 1561 C CA . TRP B 1 17 ? 4.718 -0.126 -2.263 1.00 15.76 5 TRP B CA 1
ATOM 1562 C C . TRP B 1 17 ? 6.209 -0.268 -2.090 1.00 17.25 5 TRP B C 1
ATOM 1563 O O . TRP B 1 17 ? 6.647 -0.981 -1.206 1.00 16.03 5 TRP B O 1
ATOM 1574 N N . PHE B 1 18 ? 6.974 0.426 -2.925 1.00 18.96 6 PHE B N 1
ATOM 1575 C CA . PHE B 1 18 ? 8.453 0.401 -2.900 1.00 19.91 6 PHE B CA 1
ATOM 1576 C C . PHE B 1 18 ? 8.940 1.760 -2.455 1.00 20.25 6 PHE B C 1
ATOM 1577 O O . PHE B 1 18 ? 10.112 1.978 -2.263 1.00 22.40 6 PHE B O 1
ATOM 1585 N N . GLY B 1 19 ? 8.023 2.682 -2.264 1.00 21.23 7 GLY B N 1
ATOM 1586 C CA . GLY B 1 19 ? 8.396 4.004 -1.809 1.00 23.67 7 GLY B CA 1
ATOM 1587 C C . GLY B 1 19 ? 8.200 5.007 -2.921 1.00 25.87 7 GLY B C 1
ATOM 1588 O O . GLY B 1 19 ? 7.972 4.640 -4.097 1.00 19.99 7 GLY B O 1
ATOM 1589 N N . HIS B 1 20 ? 8.279 6.271 -2.519 1.00 26.71 8 HIS B N 1
ATOM 1590 C CA . HIS B 1 20 ? 7.940 7.389 -3.355 1.00 26.76 8 HIS B CA 1
ATOM 1591 C C . HIS B 1 20 ? 6.530 7.140 -3.914 1.00 22.50 8 HIS B C 1
ATOM 1592 O O . HIS B 1 20 ? 5.625 6.867 -3.137 1.00 22.82 8 HIS B O 1
ATOM 1599 N N . ALA B 1 21 ? 6.325 7.224 -5.228 1.00 20.58 9 ALA B N 1
ATOM 1600 C CA . ALA B 1 21 ? 5.022 6.931 -5.829 1.00 18.97 9 ALA B CA 1
ATOM 1601 C C . ALA B 1 21 ? 5.121 5.626 -6.606 1.00 19.53 9 ALA B C 1
ATOM 1602 O O . ALA B 1 21 ? 4.283 5.353 -7.472 1.00 19.53 9 ALA B O 1
ATOM 1604 N N . CYS B 1 22 ? 6.121 4.802 -6.281 1.00 21.46 10 CYS B N 1
ATOM 1605 C CA . CYS B 1 22 ? 6.341 3.521 -6.989 1.00 17.92 10 CYS B CA 1
ATOM 1606 C C . CYS B 1 22 ? 5.632 2.362 -6.326 1.00 18.97 10 CYS B C 1
ATOM 1607 O O . CYS B 1 22 ? 5.955 1.995 -5.195 1.00 16.79 10 CYS B O 1
ATOM 1610 N N . PHE B 1 23 ? 4.633 1.835 -7.034 1.00 18.99 11 PHE B N 1
ATOM 1611 C CA . PHE B 1 23 ? 3.844 0.680 -6.623 1.00 19.39 11 PHE B CA 1
ATOM 1612 C C . PHE B 1 23 ? 3.900 -0.407 -7.688 1.00 18.51 11 PHE B C 1
ATOM 1613 O O . PHE B 1 23 ? 4.061 -0.107 -8.873 1.00 17.69 11 PHE B O 1
ATOM 1621 N N . ALA B 1 24 ? 3.758 -1.673 -7.284 1.00 19.64 12 ALA B N 1
ATOM 1622 C CA . ALA B 1 24 ? 3.433 -2.736 -8.256 1.00 19.33 12 ALA B CA 1
ATOM 1623 C C . ALA B 1 24 ? 1.993 -3.201 -8.038 1.00 18.25 12 ALA B C 1
ATOM 1624 O O . ALA B 1 24 ? 1.593 -3.511 -6.910 1.00 19.02 12 ALA B O 1
ATOM 1626 N N . LEU B 1 25 ? 1.215 -3.233 -9.110 1.00 16.26 13 LEU B N 1
ATOM 1627 C CA . LEU B 1 25 ? -0.157 -3.697 -9.067 1.00 19.45 13 LEU B CA 1
ATOM 1628 C C . LEU B 1 25 ? -0.169 -4.988 -9.849 1.00 19.35 13 LEU B C 1
ATOM 1629 O O . LEU B 1 25 ? 0.119 -4.994 -11.070 1.00 18.77 13 LEU B O 1
ATOM 1634 N N . GLU B 1 26 ? -0.436 -6.079 -9.133 1.00 20.08 14 GLU B N 1
ATOM 1635 C CA . GLU B 1 26 ? -0.605 -7.383 -9.733 1.00 24.66 14 GLU B CA 1
ATOM 1636 C C . GLU B 1 26 ? -2.094 -7.691 -9.832 1.00 29.65 14 GLU B C 1
ATOM 1637 O O . GLU B 1 26 ? -2.823 -7.664 -8.825 1.00 27.90 14 GLU B O 1
ATOM 1651 N N . GLU B 1 28 ? -4.858 -9.882 -12.895 1.00 38.24 16 GLU B N 1
ATOM 1652 C CA . GLU B 1 28 ? -5.061 -10.606 -14.166 1.00 36.59 16 GLU B CA 1
ATOM 1653 C C . GLU B 1 28 ? -3.782 -11.276 -14.632 1.00 33.64 16 GLU B C 1
ATOM 1654 O O . GLU B 1 28 ? -3.502 -11.351 -15.818 1.00 32.26 16 GLU B O 1
ATOM 1660 N N . GLY B 1 29 ? -2.994 -11.747 -13.674 1.00 32.67 17 GLY B N 1
ATOM 1661 C CA . GLY B 1 29 ? -1.715 -12.352 -13.975 1.00 31.01 17 GLY B CA 1
ATOM 1662 C C . GLY B 1 29 ? -0.701 -11.404 -14.592 1.00 29.45 17 GLY B C 1
ATOM 1663 O O . GLY B 1 29 ? 0.307 -11.866 -15.122 1.00 31.01 17 GLY B O 1
ATOM 1664 N N . LYS B 1 30 ? -0.947 -10.090 -14.526 1.00 26.77 18 LYS B N 1
ATOM 1665 C CA . LYS B 1 30 ? 0.003 -9.098 -15.053 1.00 26.20 18 LYS B CA 1
ATOM 1666 C C . LYS B 1 30 ? 0.504 -8.221 -13.922 1.00 23.55 18 LYS B C 1
ATOM 1667 O O . LYS B 1 30 ? -0.114 -8.166 -12.855 1.00 21.55 18 LYS B O 1
ATOM 1673 N N . THR B 1 31 ? 1.638 -7.566 -14.169 1.00 21.43 19 THR B N 1
ATOM 1674 C CA . THR B 1 31 ? 2.240 -6.645 -13.213 1.00 21.02 19 THR B CA 1
ATOM 1675 C C . THR B 1 31 ? 2.440 -5.294 -13.837 1.00 17.71 19 THR B C 1
ATOM 1676 O O . THR B 1 31 ? 3.076 -5.172 -14.863 1.00 18.57 19 THR B O 1
ATOM 1680 N N . ILE B 1 32 ? 1.886 -4.281 -13.183 1.00 19.17 20 ILE B N 1
ATOM 1681 C CA . ILE B 1 32 ? 2.016 -2.926 -13.584 1.00 18.36 20 ILE B CA 1
ATOM 1682 C C . ILE B 1 32 ? 2.820 -2.257 -12.524 1.00 19.84 20 ILE B C 1
ATOM 1683 O O . ILE B 1 32 ? 2.528 -2.411 -11.342 1.00 21.52 20 ILE B O 1
ATOM 1688 N N . VAL B 1 33 ? 3.857 -1.553 -12.942 1.00 19.08 21 VAL B N 1
ATOM 1689 C CA . VAL B 1 33 ? 4.658 -0.743 -12.057 1.00 20.29 21 VAL B CA 1
ATOM 1690 C C . VAL B 1 33 ? 4.484 0.738 -12.379 1.00 17.82 21 VAL B C 1
ATOM 1691 O O . VAL B 1 33 ? 4.612 1.176 -13.532 1.00 16.01 21 VAL B O 1
ATOM 1695 N N . THR B 1 34 ? 4.164 1.503 -11.333 1.00 19.85 22 THR B N 1
ATOM 1696 C CA . THR B 1 34 ? 3.991 2.944 -11.442 1.00 20.68 22 THR B CA 1
ATOM 1697 C C . THR B 1 34 ? 5.214 3.679 -10.989 1.00 22.03 22 THR B C 1
ATOM 1698 O O . THR B 1 34 ? 5.893 3.254 -10.053 1.00 23.39 22 THR B O 1
ATOM 1702 N N . ASP B 1 35 ? 5.492 4.775 -11.703 1.00 20.74 23 ASP B N 1
ATOM 1703 C CA . ASP B 1 35 ? 6.454 5.792 -11.292 1.00 22.36 23 ASP B CA 1
ATOM 1704 C C . ASP B 1 35 ? 7.707 5.231 -10.618 1.00 26.29 23 ASP B C 1
ATOM 1705 O O . ASP B 1 35 ? 8.017 5.536 -9.458 1.00 26.48 23 ASP B O 1
ATOM 1710 N N . PRO B 1 36 ? 8.439 4.419 -11.370 1.00 30.15 24 PRO B N 1
ATOM 1711 C CA . PRO B 1 36 ? 9.643 3.800 -10.841 1.00 32.00 24 PRO B CA 1
ATOM 1712 C C . PRO B 1 36 ? 10.753 4.818 -10.588 1.00 32.53 24 PRO B C 1
ATOM 1713 O O . PRO B 1 36 ? 10.677 5.955 -11.053 1.00 33.17 24 PRO B O 1
ATOM 1717 N N . PHE B 1 37 ? 11.742 4.428 -9.798 1.00 35.89 25 PHE B N 1
ATOM 1718 C CA . PHE B 1 37 ? 12.917 5.278 -9.547 1.00 37.32 25 PHE B CA 1
ATOM 1719 C C . PHE B 1 37 ? 14.210 4.427 -9.541 1.00 37.02 25 PHE B C 1
ATOM 1720 O O . PHE B 1 37 ? 14.167 3.180 -9.550 1.00 34.07 25 PHE B O 1
ATOM 1728 N N . TYR B 1 43 ? 15.710 3.721 0.194 1.00 51.89 31 TYR B N 1
ATOM 1729 C CA . TYR B 1 43 ? 14.711 2.833 -0.402 1.00 52.80 31 TYR B CA 1
ATOM 1730 C C . TYR B 1 43 ? 15.399 1.697 -1.161 1.00 54.44 31 TYR B C 1
ATOM 1731 O O . TYR B 1 43 ? 16.127 1.965 -2.119 1.00 55.36 31 TYR B O 1
ATOM 1740 N N . PRO B 1 44 ? 15.177 0.438 -0.774 1.00 55.11 32 PRO B N 1
ATOM 1741 C CA . PRO B 1 44 ? 15.645 -0.692 -1.591 1.00 56.70 32 PRO B CA 1
ATOM 1742 C C . PRO B 1 44 ? 15.165 -0.580 -3.046 1.00 58.11 32 PRO B C 1
ATOM 1743 O O . PRO B 1 44 ? 13.957 -0.425 -3.298 1.00 58.49 32 PRO B O 1
ATOM 1747 N N . ILE B 1 45 ? 16.106 -0.620 -3.989 1.00 58.01 33 ILE B N 1
ATOM 1748 C CA . ILE B 1 45 ? 15.773 -0.503 -5.406 1.00 58.56 33 ILE B CA 1
ATOM 1749 C C . ILE B 1 45 ? 14.620 -1.460 -5.706 1.00 58.24 33 ILE B C 1
ATOM 1750 O O . ILE B 1 45 ? 14.746 -2.656 -5.440 1.00 59.81 33 ILE B O 1
ATOM 1751 N N . PRO B 1 46 ? 13.486 -0.942 -6.182 1.00 57.10 34 PRO B N 1
ATOM 1752 C CA . PRO B 1 46 ? 12.341 -1.794 -6.520 1.00 56.26 34 PRO B CA 1
ATOM 1753 C C . PRO B 1 46 ? 12.791 -3.014 -7.312 1.00 56.50 34 PRO B C 1
ATOM 1754 O O . PRO B 1 46 ? 13.286 -2.859 -8.431 1.00 56.39 34 PRO B O 1
ATOM 1758 N N . ASN B 1 47 ? 12.686 -4.208 -6.721 1.00 55.88 35 ASN B N 1
ATOM 1759 C CA . ASN B 1 47 ? 12.961 -5.452 -7.456 1.00 52.79 35 ASN B CA 1
ATOM 1760 C C . ASN B 1 47 ? 11.646 -6.100 -7.848 1.00 50.35 35 ASN B C 1
ATOM 1761 O O . ASN B 1 47 ? 10.925 -6.640 -6.997 1.00 53.15 35 ASN B O 1
ATOM 1766 N N . VAL B 1 48 ? 11.353 -6.061 -9.139 1.00 44.60 36 VAL B N 1
ATOM 1767 C CA . VAL B 1 48 ? 10.046 -6.423 -9.633 1.00 40.82 36 VAL B CA 1
ATOM 1768 C C . VAL B 1 48 ? 10.101 -6.636 -11.149 1.00 35.19 36 VAL B C 1
ATOM 1769 O O . VAL B 1 48 ? 10.876 -5.991 -11.850 1.00 35.44 36 VAL B O 1
ATOM 1773 N N . THR B 1 49 ? 9.300 -7.577 -11.628 1.00 31.31 37 THR B N 1
ATOM 1774 C CA . THR B 1 49 ? 9.209 -7.885 -13.043 1.00 31.79 37 THR B CA 1
ATOM 1775 C C . THR B 1 49 ? 7.875 -7.395 -13.569 1.00 28.48 37 THR B C 1
ATOM 1776 O O . THR B 1 49 ? 6.824 -7.837 -13.094 1.00 28.05 37 THR B O 1
ATOM 1780 N N . ALA B 1 50 ? 7.920 -6.475 -14.527 1.00 23.20 38 ALA B N 1
ATOM 1781 C CA . ALA B 1 50 ? 6.736 -5.787 -14.969 1.00 21.43 38 ALA B CA 1
ATOM 1782 C C . ALA B 1 50 ? 6.381 -6.179 -16.388 1.00 21.18 38 ALA B C 1
ATOM 1783 O O . ALA B 1 50 ? 7.253 -6.398 -17.234 1.00 20.22 38 ALA B O 1
ATOM 1785 N N . ASP B 1 51 ? 5.080 -6.180 -16.655 1.00 19.23 39 ASP B N 1
ATOM 1786 C CA . ASP B 1 51 ? 4.564 -6.207 -18.003 1.00 18.12 39 ASP B CA 1
ATOM 1787 C C . ASP B 1 51 ? 4.289 -4.794 -18.483 1.00 17.48 39 ASP B C 1
ATOM 1788 O O . ASP B 1 51 ? 4.394 -4.502 -19.661 1.00 15.15 39 ASP B O 1
ATOM 1793 N N . VAL B 1 52 ? 3.929 -3.906 -17.569 1.00 17.78 40 VAL B N 1
ATOM 1794 C CA . VAL B 1 52 ? 3.646 -2.530 -17.928 1.00 17.39 40 VAL B CA 1
ATOM 1795 C C . VAL B 1 52 ? 4.298 -1.596 -16.929 1.00 15.51 40 VAL B C 1
ATOM 1796 O O . VAL B 1 52 ? 4.337 -1.884 -15.722 1.00 16.71 40 VAL B O 1
ATOM 1800 N N . VAL B 1 53 ? 4.826 -0.490 -17.439 1.00 16.72 41 VAL B N 1
ATOM 1801 C CA . VAL B 1 53 ? 5.317 0.623 -16.604 1.00 15.24 41 VAL B CA 1
ATOM 1802 C C . VAL B 1 53 ? 4.618 1.911 -17.016 1.00 14.50 41 VAL B C 1
ATOM 1803 O O . VAL B 1 53 ? 4.705 2.305 -18.165 1.00 14.39 41 VAL B O 1
ATOM 1807 N N . THR B 1 54 ? 3.958 2.577 -16.064 1.00 16.66 42 THR B N 1
ATOM 1808 C CA . THR B 1 54 ? 3.365 3.929 -16.287 1.00 16.54 42 THR B CA 1
ATOM 1809 C C . THR B 1 54 ? 4.213 5.011 -15.658 1.00 18.97 42 THR B C 1
ATOM 1810 O O . THR B 1 54 ? 4.831 4.775 -14.640 1.00 17.05 42 THR B O 1
ATOM 1814 N N . GLU B 1 55 ? 4.266 6.190 -16.277 1.00 19.76 43 GLU B N 1
ATOM 1815 C CA . GLU B 1 55 ? 5.053 7.323 -15.781 1.00 20.31 43 GLU B CA 1
ATOM 1816 C C . GLU B 1 55 ? 4.164 8.567 -15.767 1.00 19.32 43 GLU B C 1
ATOM 1817 O O . GLU B 1 55 ? 3.652 8.962 -16.813 1.00 15.93 43 GLU B O 1
ATOM 1823 N N . SER B 1 56 ? 3.941 9.149 -14.594 1.00 21.00 44 SER B N 1
ATOM 1824 C CA . SER B 1 56 ? 3.103 10.352 -14.464 1.00 22.01 44 SER B CA 1
ATOM 1825 C C . SER B 1 56 ? 3.818 11.603 -14.953 1.00 22.22 44 SER B C 1
ATOM 1826 O O . SER B 1 56 ? 3.170 12.564 -15.324 1.00 21.64 44 SER B O 1
ATOM 1829 N N . HIS B 1 57 ? 5.150 11.589 -14.968 1.00 26.36 45 HIS B N 1
ATOM 1830 C CA . HIS B 1 57 ? 5.925 12.706 -15.522 1.00 29.37 45 HIS B CA 1
ATOM 1831 C C . HIS B 1 57 ? 7.369 12.327 -15.855 1.00 32.22 45 HIS B C 1
ATOM 1832 O O . HIS B 1 57 ? 7.853 11.306 -15.398 1.00 30.39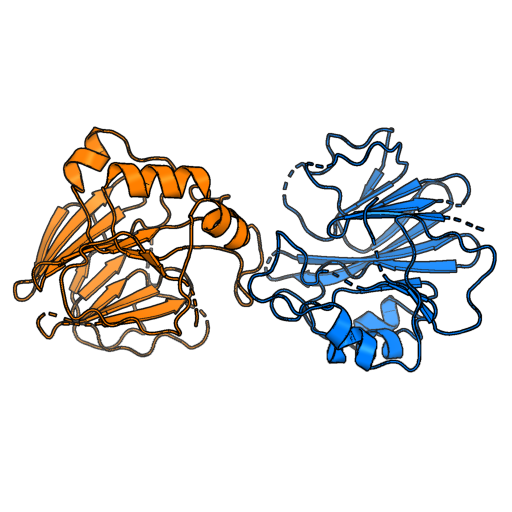 45 HIS B O 1
ATOM 1839 N N . GLN B 1 58 ? 8.049 13.175 -16.630 1.00 36.78 46 GLN B N 1
ATOM 1840 C CA . GLN B 1 58 ? 9.437 12.944 -17.067 1.00 41.44 46 GLN B CA 1
ATOM 1841 C C . GLN B 1 58 ? 10.123 11.754 -16.393 1.00 44.61 46 GLN B C 1
ATOM 1842 O O . GLN B 1 58 ? 10.219 11.692 -15.162 1.00 47.49 46 GLN B O 1
ATOM 1848 N N . ASN B 1 63 ? 15.459 8.674 -17.638 1.00 59.19 51 ASN B N 1
ATOM 1849 C CA . ASN B 1 63 ? 14.727 7.407 -17.731 1.00 59.07 51 ASN B CA 1
ATOM 1850 C C . ASN B 1 63 ? 14.678 6.593 -16.415 1.00 58.72 51 ASN B C 1
ATOM 1851 O O . ASN B 1 63 ? 15.544 5.749 -16.151 1.00 59.07 51 ASN B O 1
ATOM 1856 N N . ALA B 1 64 ? 13.628 6.823 -15.629 1.00 58.00 52 ALA B N 1
ATOM 1857 C CA . ALA B 1 64 ? 13.478 6.233 -14.288 1.00 57.54 52 ALA B CA 1
ATOM 1858 C C . ALA B 1 64 ? 13.268 4.716 -14.274 1.00 56.98 52 ALA B C 1
ATOM 1859 O O . ALA B 1 64 ? 13.454 4.070 -13.233 1.00 56.90 52 ALA B O 1
ATOM 1861 N N . HIS B 1 65 ? 12.889 4.150 -15.419 1.00 55.49 53 HIS B N 1
ATOM 1862 C CA . HIS B 1 65 ? 12.460 2.755 -15.479 1.00 53.30 53 HIS B CA 1
ATOM 1863 C C . HIS B 1 65 ? 13.470 1.775 -16.092 1.00 54.27 53 HIS B C 1
ATOM 1864 O O . HIS B 1 65 ? 13.074 0.672 -16.449 1.00 53.27 53 HIS B O 1
ATOM 1871 N N . HIS B 1 66 ? 14.752 2.147 -16.219 1.00 55.32 54 HIS B N 1
ATOM 1872 C CA . HIS B 1 66 ? 15.722 1.252 -16.895 1.00 55.25 54 HIS B CA 1
ATOM 1873 C C . HIS B 1 66 ? 16.204 0.046 -16.048 1.00 53.65 54 HIS B C 1
ATOM 1874 O O . HIS B 1 66 ? 16.691 -0.930 -16.616 1.00 51.43 54 HIS B O 1
ATOM 1881 N N . LEU B 1 67 ? 16.006 0.078 -14.721 1.00 52.10 55 LEU B N 1
ATOM 1882 C CA . LEU B 1 67 ? 16.370 -1.059 -13.850 1.00 50.31 55 LEU B CA 1
ATOM 1883 C C . LEU B 1 67 ? 15.197 -1.988 -13.453 1.00 48.54 55 LEU B C 1
ATOM 1884 O O . LEU B 1 67 ? 15.428 -2.987 -12.751 1.00 51.14 55 LEU B O 1
ATOM 1889 N N . VAL B 1 68 ? 13.958 -1.678 -13.877 1.00 44.05 56 VAL B N 1
ATOM 1890 C CA . VAL B 1 68 ? 12.796 -2.592 -13.670 1.00 38.05 56 VAL B CA 1
ATOM 1891 C C . VAL B 1 68 ? 12.992 -3.797 -14.599 1.00 32.06 56 VAL B C 1
ATOM 1892 O O . VAL B 1 68 ? 13.409 -3.611 -15.728 1.00 31.39 56 VAL B O 1
ATOM 1896 N N . LYS B 1 69 ? 12.697 -5.011 -14.150 1.00 26.33 57 LYS B N 1
ATOM 1897 C CA . LYS B 1 69 ? 12.863 -6.203 -15.005 1.00 27.20 57 LYS B CA 1
ATOM 1898 C C . LYS B 1 69 ? 11.623 -6.488 -15.855 1.00 24.22 57 LYS B C 1
ATOM 1899 O O . LYS B 1 69 ? 10.541 -5.978 -15.585 1.00 22.88 57 LYS B O 1
ATOM 1905 N N . GLY B 1 70 ? 11.803 -7.316 -16.880 1.00 21.67 58 GLY B N 1
ATOM 1906 C CA . GLY B 1 70 ? 10.701 -7.791 -17.710 1.00 20.26 58 GLY B CA 1
ATOM 1907 C C . GLY B 1 70 ? 10.738 -7.127 -19.073 1.00 18.76 58 GLY B C 1
ATOM 1908 O O . GLY B 1 70 ? 11.500 -6.176 -19.314 1.00 17.74 58 GLY B O 1
ATOM 1909 N N . ASN B 1 71 ? 9.924 -7.645 -19.976 1.00 17.14 59 ASN B N 1
ATOM 1910 C CA . ASN B 1 71 ? 9.793 -7.071 -21.314 1.00 18.08 59 ASN B CA 1
ATOM 1911 C C . ASN B 1 71 ? 8.535 -6.264 -21.351 1.00 19.81 59 ASN B C 1
ATOM 1912 O O . ASN B 1 71 ? 7.518 -6.743 -21.804 1.00 25.72 59 ASN B O 1
ATOM 1917 N N . PHE B 1 72 ? 8.584 -5.041 -20.844 1.00 17.83 60 PHE B N 1
ATOM 1918 C CA . PHE B 1 72 ? 7.359 -4.328 -20.564 1.00 15.74 60 PHE B CA 1
ATOM 1919 C C . PHE B 1 72 ? 7.029 -3.271 -21.619 1.00 12.15 60 PHE B C 1
ATOM 1920 O O . PHE B 1 72 ? 7.852 -2.934 -22.470 1.00 9.73 60 PHE B O 1
ATOM 1928 N N . ARG B 1 73 ? 5.784 -2.804 -21.567 1.00 12.59 61 ARG B N 1
ATOM 1929 C CA . ARG B 1 73 ? 5.325 -1.624 -22.306 1.00 13.51 61 ARG B CA 1
ATOM 1930 C C . ARG B 1 73 ? 5.430 -0.446 -21.350 1.00 13.57 61 ARG B C 1
ATOM 1931 O O . ARG B 1 73 ? 5.143 -0.582 -20.187 1.00 16.00 61 ARG B O 1
ATOM 1939 N N . VAL B 1 74 ? 5.903 0.679 -21.849 1.00 14.13 62 VAL B N 1
ATOM 1940 C CA . VAL B 1 74 ? 6.014 1.899 -21.066 1.00 15.36 62 VAL B CA 1
ATOM 1941 C C . VAL B 1 74 ? 4.948 2.843 -21.553 1.00 16.64 62 VAL B C 1
ATOM 1942 O O . VAL B 1 74 ? 4.873 3.107 -22.761 1.00 16.26 62 VAL B O 1
ATOM 1946 N N . ILE B 1 75 ? 4.119 3.345 -20.640 1.00 15.91 63 ILE B N 1
ATOM 1947 C CA . ILE B 1 75 ? 3.091 4.316 -21.022 1.00 19.34 63 ILE B CA 1
ATOM 1948 C C . ILE B 1 75 ? 3.382 5.614 -20.283 1.00 20.32 63 ILE B C 1
ATOM 1949 O O . ILE B 1 75 ? 3.343 5.648 -19.051 1.00 19.16 63 ILE B O 1
ATOM 1954 N N . ASP B 1 76 ? 3.695 6.666 -21.032 1.00 20.04 64 ASP B N 1
ATOM 1955 C CA . ASP B 1 76 ? 4.060 7.954 -20.439 1.00 22.20 64 ASP B CA 1
ATOM 1956 C C . ASP B 1 76 ? 3.335 9.127 -21.093 1.00 22.58 64 ASP B C 1
ATOM 1957 O O . ASP B 1 76 ? 3.852 10.239 -21.113 1.00 22.80 64 ASP B O 1
ATOM 1962 N N . ARG B 1 77 ? 2.125 8.880 -21.593 1.00 22.07 65 ARG B N 1
ATOM 1963 C CA . ARG B 1 77 ? 1.330 9.907 -22.277 1.00 22.92 65 ARG B CA 1
ATOM 1964 C C . ARG B 1 77 ? -0.140 9.632 -22.001 1.00 21.41 65 ARG B C 1
ATOM 1965 O O . ARG B 1 77 ? -0.516 8.483 -21.768 1.00 21.47 65 ARG B O 1
ATOM 1966 N N . PRO B 1 78 ? -0.983 10.660 -22.051 1.00 21.35 66 PRO B N 1
ATOM 1967 C CA . PRO B 1 78 ? -2.408 10.429 -21.829 1.00 21.44 66 PRO B CA 1
ATOM 1968 C C . PRO B 1 78 ? -2.947 9.544 -22.956 1.00 22.19 66 PRO B C 1
ATOM 1969 O O . PRO B 1 78 ? -2.317 9.452 -24.018 1.00 21.09 66 PRO B O 1
ATOM 1973 N N . GLY B 1 79 ? -4.079 8.886 -22.723 1.00 22.20 67 GLY B N 1
ATOM 1974 C CA . GLY B 1 79 ? -4.752 8.101 -23.774 1.00 20.49 67 GLY B CA 1
ATOM 1975 C C . GLY B 1 79 ? -5.355 6.855 -23.178 1.00 20.23 67 GLY B C 1
ATOM 1976 O O . GLY B 1 79 ? -5.191 6.590 -21.997 1.00 20.69 67 GLY B O 1
ATOM 1977 N N . ALA B 1 80 ? -6.053 6.085 -23.987 1.00 19.66 68 ALA B N 1
ATOM 1978 C CA . ALA B 1 80 ? -6.637 4.836 -23.538 1.00 21.60 68 ALA B CA 1
ATOM 1979 C C . ALA B 1 80 ? -5.830 3.701 -24.142 1.00 23.31 68 ALA B C 1
ATOM 1980 O O . ALA B 1 80 ? -5.503 3.732 -25.327 1.00 25.22 68 ALA B O 1
ATOM 1982 N N . TYR B 1 81 ? -5.507 2.706 -23.326 1.00 24.52 69 TYR B N 1
ATOM 1983 C CA . TYR B 1 81 ? -4.687 1.576 -23.754 1.00 25.65 69 TYR B CA 1
ATOM 1984 C C . TYR B 1 81 ? -5.265 0.280 -23.186 1.00 26.49 69 TYR B C 1
ATOM 1985 O O . TYR B 1 81 ? -6.092 0.306 -22.284 1.00 24.08 69 TYR B O 1
ATOM 1994 N N . THR B 1 82 ? -4.831 -0.850 -23.727 1.00 29.78 70 THR B N 1
ATOM 1995 C CA . THR B 1 82 ? -5.167 -2.158 -23.164 1.00 34.04 70 THR B CA 1
ATOM 1996 C C . THR B 1 82 ? -3.921 -3.020 -23.153 1.00 36.42 70 THR B C 1
ATOM 1997 O O . THR B 1 82 ? -3.139 -2.972 -24.097 1.00 37.80 70 THR B O 1
ATOM 2001 N N . VAL B 1 83 ? -3.737 -3.804 -22.093 1.00 38.46 71 VAL B N 1
ATOM 2002 C CA . VAL B 1 83 ? -2.679 -4.807 -22.057 1.00 40.81 71 VAL B CA 1
ATOM 2003 C C . VAL B 1 83 ? -3.187 -6.080 -21.395 1.00 41.75 71 VAL B C 1
ATOM 2004 O O . VAL B 1 83 ? -3.592 -6.063 -20.233 1.00 41.07 71 VAL B O 1
ATOM 2008 N N . ASN B 1 84 ? -3.132 -7.180 -22.144 1.00 44.00 72 ASN B N 1
ATOM 2009 C CA . ASN B 1 84 ? -3.595 -8.492 -21.686 1.00 45.55 72 ASN B CA 1
ATOM 2010 C C . ASN B 1 84 ? -4.937 -8.458 -20.958 1.00 46.46 72 ASN B C 1
ATOM 2011 O O . ASN B 1 84 ? -5.104 -9.116 -19.925 1.00 47.86 72 ASN B O 1
ATOM 2012 N N . GLY B 1 85 ? -5.876 -7.670 -21.482 1.00 45.44 73 GLY B N 1
ATOM 2013 C CA . GLY B 1 85 ? -7.203 -7.537 -20.874 1.00 44.60 73 GLY B CA 1
ATOM 2014 C C . GLY B 1 85 ? -7.318 -6.500 -19.758 1.00 44.71 73 GLY B C 1
ATOM 2015 O O . GLY B 1 85 ? -8.430 -6.251 -19.266 1.00 45.73 73 GLY B O 1
ATOM 2016 N N . VAL B 1 86 ? -6.193 -5.901 -19.344 1.00 41.51 74 VAL B N 1
ATOM 2017 C CA . VAL B 1 86 ? -6.212 -4.768 -18.418 1.00 38.48 74 VAL B CA 1
ATOM 2018 C C . VAL B 1 86 ? -6.317 -3.472 -19.217 1.00 34.41 74 VAL B C 1
ATOM 2019 O O . VAL B 1 86 ? -5.522 -3.236 -20.122 1.00 33.13 74 VAL B O 1
ATOM 2023 N N . LYS B 1 87 ? -7.295 -2.636 -18.877 1.00 30.79 75 LYS B N 1
ATOM 2024 C CA . LYS B 1 87 ? -7.443 -1.328 -19.514 1.00 28.24 75 LYS B CA 1
ATOM 2025 C C . LYS B 1 87 ? -6.714 -0.265 -18.682 1.00 24.42 75 LYS B C 1
ATOM 2026 O O . LYS B 1 87 ? -6.785 -0.277 -17.468 1.00 23.23 75 LYS B O 1
ATOM 2032 N N . ILE B 1 88 ? -6.030 0.647 -19.366 1.00 22.54 76 ILE B N 1
ATOM 2033 C CA . ILE B 1 88 ? -5.277 1.721 -18.748 1.00 22.58 76 ILE B CA 1
ATOM 2034 C C . ILE B 1 88 ? -5.632 3.047 -19.419 1.00 21.02 76 ILE B C 1
ATOM 2035 O O . ILE B 1 88 ? -5.459 3.196 -20.621 1.00 20.01 76 ILE B O 1
ATOM 2040 N N . LYS B 1 89 ? -6.106 4.003 -18.633 1.00 20.67 77 LYS B N 1
ATOM 2041 C CA . LYS B 1 89 ? -6.462 5.320 -19.133 1.00 21.47 77 LYS B CA 1
ATOM 2042 C C . LYS B 1 89 ? -5.528 6.335 -18.503 1.00 20.48 77 LYS B C 1
ATOM 2043 O O . LYS B 1 89 ? -5.279 6.269 -17.318 1.00 20.19 77 LYS B O 1
ATOM 2049 N N . GLY B 1 90 ? -5.031 7.284 -19.283 1.00 20.14 78 GLY B N 1
ATOM 2050 C CA . GLY B 1 90 ? -4.127 8.318 -18.765 1.00 19.20 78 GLY B CA 1
ATOM 2051 C C . GLY B 1 90 ? -4.717 9.697 -18.978 1.00 18.25 78 GLY B C 1
ATOM 2052 O O . GLY B 1 90 ? -5.082 10.058 -20.093 1.00 18.22 78 GLY B O 1
ATOM 2053 N N . VAL B 1 91 ? -4.794 10.482 -17.920 1.00 18.30 79 VAL B N 1
ATOM 2054 C CA . VAL B 1 91 ? -5.416 11.806 -17.988 1.00 19.35 79 VAL B CA 1
ATOM 2055 C C . VAL B 1 91 ? -4.416 12.875 -17.534 1.00 19.48 79 VAL B C 1
ATOM 2056 O O . VAL B 1 91 ? -3.963 12.869 -16.396 1.00 15.23 79 VAL B O 1
ATOM 2060 N N . GLU B 1 92 ? -4.065 13.779 -18.442 1.00 19.12 80 GLU B N 1
ATOM 2061 C CA . GLU B 1 92 ? -3.276 14.962 -18.098 1.00 22.76 80 GLU B CA 1
ATOM 2062 C C . GLU B 1 92 ? -4.079 15.883 -17.154 1.00 23.74 80 GLU B C 1
ATOM 2063 O O . GLU B 1 92 ? -5.257 16.132 -17.394 1.00 24.10 80 GLU B O 1
ATOM 2069 N N . THR B 1 93 ? -3.449 16.339 -16.066 1.00 22.72 81 THR B N 1
ATOM 2070 C CA . THR B 1 93 ? -4.034 17.351 -15.183 1.00 22.32 81 THR B CA 1
ATOM 2071 C C . THR B 1 93 ? -3.198 18.629 -15.041 1.00 24.73 81 THR B C 1
ATOM 2072 O O . THR B 1 93 ? -3.686 19.609 -14.455 1.00 21.43 81 THR B O 1
ATOM 2076 N N . PHE B 1 94 ? -1.938 18.598 -15.499 1.00 27.92 82 PHE B N 1
ATOM 2077 C CA . PHE B 1 94 ? -1.078 19.788 -15.491 1.00 32.16 82 PHE B CA 1
ATOM 2078 C C . PHE B 1 94 ? -1.126 20.435 -16.859 1.00 32.92 82 PHE B C 1
ATOM 2079 O O . PHE B 1 94 ? -2.200 20.849 -17.296 1.00 35.25 82 PHE B O 1
ATOM 2087 N N . LYS B 1 105 ? 3.482 18.506 -16.655 1.00 30.98 93 LYS B N 1
ATOM 2088 C CA . LYS B 1 105 ? 3.069 17.150 -16.963 1.00 27.96 93 LYS B CA 1
ATOM 2089 C C . LYS B 1 105 ? 2.749 16.422 -15.662 1.00 23.87 93 LYS B C 1
ATOM 2090 O O . LYS B 1 105 ? 3.629 16.248 -14.818 1.00 23.51 93 LYS B O 1
ATOM 2096 N N . ASN B 1 106 ? 1.480 16.058 -15.497 1.00 17.08 94 ASN B N 1
ATOM 2097 C CA . ASN B 1 106 ? 1.085 15.029 -14.559 1.00 18.39 94 ASN B CA 1
ATOM 2098 C C . ASN B 1 106 ? -0.008 14.218 -15.219 1.00 18.52 94 ASN B C 1
ATOM 2099 O O . ASN B 1 106 ? -1.072 14.745 -15.550 1.00 22.26 94 ASN B O 1
ATOM 2104 N N . ILE B 1 107 ? 0.291 12.948 -15.462 1.00 18.52 95 ILE B N 1
ATOM 2105 C CA . ILE B 1 107 ? -0.681 12.023 -15.996 1.00 18.44 95 ILE B CA 1
ATOM 2106 C C . ILE B 1 107 ? -1.160 11.165 -14.837 1.00 18.10 95 ILE B C 1
ATOM 2107 O O . ILE B 1 107 ? -0.385 10.420 -14.214 1.00 17.32 95 ILE B O 1
ATOM 2112 N N . VAL B 1 108 ? -2.448 11.295 -14.564 1.00 19.90 96 VAL B N 1
ATOM 2113 C CA . VAL B 1 108 ? -3.172 10.378 -13.722 1.00 19.69 96 VAL B CA 1
ATOM 2114 C C . VAL B 1 108 ? -3.442 9.086 -14.524 1.00 17.77 96 VAL B C 1
ATOM 2115 O O . VAL B 1 108 ? -3.851 9.156 -15.660 1.00 16.33 96 VAL B O 1
ATOM 2119 N N . PHE B 1 109 ? -3.221 7.923 -13.913 1.00 19.39 97 PHE B N 1
ATOM 2120 C CA . PHE B 1 109 ? -3.516 6.638 -14.554 1.00 17.25 97 PHE B CA 1
ATOM 2121 C C . PHE B 1 109 ? -4.580 5.887 -13.799 1.00 18.36 97 PHE B C 1
ATOM 2122 O O . PHE B 1 109 ? -4.569 5.822 -12.577 1.00 18.92 97 PHE B O 1
ATOM 2130 N N . VAL B 1 110 ? -5.510 5.330 -14.545 1.00 17.37 98 VAL B N 1
ATOM 2131 C CA . VAL B 1 110 ? -6.525 4.455 -14.000 1.00 18.46 98 VAL B CA 1
ATOM 2132 C C . VAL B 1 110 ? -6.330 3.068 -14.592 1.00 19.61 98 VAL B C 1
ATOM 2133 O O . VAL B 1 110 ? -6.133 2.931 -15.789 1.00 16.55 98 VAL B O 1
ATOM 2137 N N . PHE B 1 111 ? -6.363 2.055 -13.733 1.00 23.13 99 PHE B N 1
ATOM 2138 C CA . PHE B 1 111 ? -6.208 0.667 -14.128 1.00 23.94 99 PHE B CA 1
ATOM 2139 C C . PHE B 1 111 ? -7.468 -0.075 -13.760 1.00 27.24 99 PHE B C 1
ATOM 2140 O O . PHE B 1 111 ? -7.933 0.003 -12.620 1.00 27.52 99 PHE B O 1
ATOM 2148 N N . GLU B 1 112 ? -8.029 -0.786 -14.726 1.00 31.41 100 GLU B N 1
ATOM 2149 C CA . GLU B 1 112 ? -9.246 -1.555 -14.510 1.00 35.08 100 GLU B CA 1
ATOM 2150 C C . GLU B 1 112 ? -8.983 -3.010 -14.876 1.00 36.29 100 GLU B C 1
ATOM 2151 O O . GLU B 1 112 ? -8.637 -3.329 -16.022 1.00 36.17 100 GLU B O 1
ATOM 2157 N N . GLY B 1 113 ? -9.141 -3.876 -13.884 1.00 38.23 101 GLY B N 1
ATOM 2158 C CA . GLY B 1 113 ? -8.860 -5.293 -14.023 1.00 40.83 101 GLY B CA 1
ATOM 2159 C C . GLY B 1 113 ? -9.189 -5.996 -12.724 1.00 43.02 101 GLY B C 1
ATOM 2160 O O . GLY B 1 113 ? -8.969 -5.447 -11.646 1.00 43.82 101 GLY B O 1
ATOM 2161 N N . GLU B 1 114 ? -9.713 -7.213 -12.825 1.00 45.00 102 GLU B N 1
ATOM 2162 C CA . GLU B 1 114 ? -10.292 -7.919 -11.673 1.00 46.07 102 GLU B CA 1
ATOM 2163 C C . GLU B 1 114 ? -11.569 -7.203 -11.177 1.00 45.85 102 GLU B C 1
ATOM 2164 O O . GLU B 1 114 ? -11.869 -7.257 -9.983 1.00 46.45 102 GLU B O 1
ATOM 2170 N N . GLY B 1 115 ? -12.310 -6.540 -12.077 1.00 44.04 103 GLY B N 1
ATOM 2171 C CA . GLY B 1 115 ? -13.455 -5.692 -11.676 1.00 43.32 103 GLY B CA 1
ATOM 2172 C C . GLY B 1 115 ? -13.171 -4.669 -10.560 1.00 42.21 103 GLY B C 1
ATOM 2173 O O . GLY B 1 115 ? -14.030 -4.389 -9.715 1.00 42.52 103 GLY B O 1
ATO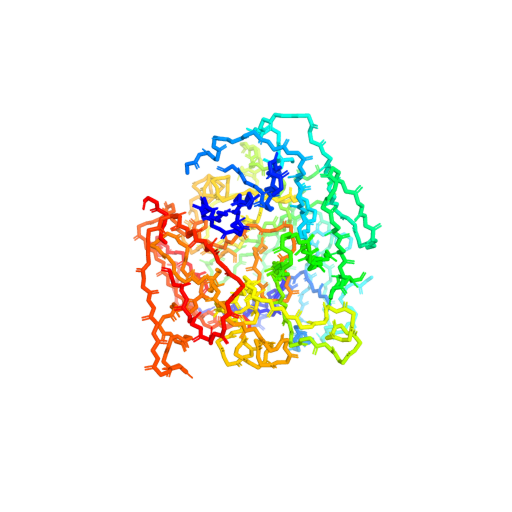M 2174 N N . ILE B 1 116 ? -11.959 -4.117 -10.550 1.00 39.08 104 ILE B N 1
ATOM 2175 C CA . ILE B 1 116 ? -11.557 -3.114 -9.577 1.00 36.04 104 ILE B CA 1
ATOM 2176 C C . ILE B 1 116 ? -10.891 -1.966 -10.330 1.00 31.90 104 ILE B C 1
ATOM 2177 O O . ILE B 1 116 ? -10.069 -2.208 -11.210 1.00 31.16 104 ILE B O 1
ATOM 2182 N N . LYS B 1 117 ? -11.265 -0.730 -10.003 1.00 26.38 105 LYS B N 1
ATOM 2183 C CA . LYS B 1 117 ? -10.652 0.449 -10.604 1.00 22.81 105 LYS B CA 1
ATOM 2184 C C . LYS B 1 117 ? -9.641 1.015 -9.622 1.00 19.88 105 LYS B C 1
ATOM 2185 O O . LYS B 1 117 ? -10.015 1.462 -8.534 1.00 18.24 105 LYS B O 1
ATOM 2191 N N . VAL B 1 118 ? -8.372 0.984 -10.021 1.00 17.92 106 VAL B N 1
ATOM 2192 C CA . VAL B 1 118 ? -7.296 1.582 -9.264 1.00 17.54 106 VAL B CA 1
ATOM 2193 C C . VAL B 1 118 ? -6.803 2.823 -9.985 1.00 18.65 106 VAL B C 1
ATOM 2194 O O . VAL B 1 118 ? -6.672 2.826 -11.205 1.00 17.28 106 VAL B O 1
ATOM 2198 N N . CYS B 1 119 ? -6.514 3.866 -9.205 1.00 19.03 107 CYS B N 1
ATOM 2199 C CA . CYS B 1 119 ? -6.124 5.148 -9.733 1.00 18.56 107 CYS B CA 1
ATOM 2200 C C . CYS B 1 119 ? -4.897 5.626 -8.994 1.00 17.96 107 CYS B C 1
ATOM 2201 O O . CYS B 1 119 ? -4.872 5.644 -7.790 1.00 17.60 107 CYS B O 1
ATOM 2204 N N . HIS B 1 120 ? -3.870 5.957 -9.749 1.00 16.87 108 HIS B N 1
ATOM 2205 C CA . HIS B 1 120 ? -2.672 6.595 -9.247 1.00 16.82 108 HIS B CA 1
ATOM 2206 C C . HIS B 1 120 ? -2.704 8.061 -9.721 1.00 14.81 108 HIS B C 1
ATOM 2207 O O . HIS B 1 120 ? -2.610 8.359 -10.913 1.00 16.64 108 HIS B O 1
ATOM 2214 N N . LEU B 1 121 ? -2.827 8.975 -8.781 1.00 17.24 109 LEU B N 1
ATOM 2215 C CA . LEU B 1 121 ? -2.946 10.385 -9.113 1.00 17.25 109 LEU B CA 1
ATOM 2216 C C . LEU B 1 121 ? -1.650 11.114 -9.473 1.00 18.30 109 LEU B C 1
ATOM 2217 O O . LEU B 1 121 ? -1.688 12.251 -9.915 1.00 20.77 109 LEU B O 1
ATOM 2222 N N . GLY B 1 122 ? -0.500 10.481 -9.318 1.00 17.88 110 GLY B N 1
ATOM 2223 C CA . GLY B 1 122 ? 0.726 11.116 -9.725 1.00 18.97 110 GLY B CA 1
ATOM 2224 C C . GLY B 1 122 ? 1.066 12.158 -8.682 1.00 21.06 110 GLY B C 1
ATOM 2225 O O . GLY B 1 122 ? 0.886 11.917 -7.475 1.00 22.20 110 GLY B O 1
ATOM 2226 N N . ASP B 1 123 ? 1.558 13.297 -9.159 1.00 19.03 111 ASP B N 1
ATOM 2227 C CA . ASP B 1 123 ? 1.846 14.458 -8.319 1.00 19.24 111 ASP B CA 1
ATOM 2228 C C . ASP B 1 123 ? 0.745 15.496 -8.397 1.00 17.08 111 ASP B C 1
ATOM 2229 O O . ASP B 1 123 ? 1.044 16.665 -8.392 1.00 18.81 111 ASP B O 1
ATOM 2234 N N . LEU B 1 124 ? -0.514 15.069 -8.429 1.00 14.86 112 LEU B N 1
ATOM 2235 C CA . LEU B 1 124 ? -1.625 15.982 -8.588 1.00 16.63 112 LEU B CA 1
ATOM 2236 C C . LEU B 1 124 ? -1.404 17.252 -7.774 1.00 16.66 112 LEU B C 1
ATOM 2237 O O . LEU B 1 124 ? -1.224 17.195 -6.567 1.00 17.86 112 LEU B O 1
ATOM 2242 N N . GLY B 1 125 ? -1.379 18.396 -8.463 1.00 19.48 113 GLY B N 1
ATOM 2243 C CA . GLY B 1 125 ? -1.117 19.694 -7.817 1.00 21.27 113 GLY B CA 1
ATOM 2244 C C . GLY B 1 125 ? -2.327 20.559 -7.505 1.00 21.41 113 GLY B C 1
ATOM 2245 O O . GLY B 1 125 ? -2.199 21.640 -6.942 1.00 22.05 113 GLY B O 1
ATOM 2246 N N . HIS B 1 126 ? -3.506 20.076 -7.853 1.00 21.85 114 HIS B N 1
ATOM 2247 C CA . HIS B 1 126 ? -4.717 20.808 -7.620 1.00 21.61 114 HIS B CA 1
ATOM 2248 C C . HIS B 1 126 ? -5.871 19.809 -7.513 1.00 21.79 114 HIS B C 1
ATOM 2249 O O . HIS B 1 126 ? -5.751 18.645 -7.896 1.00 18.39 114 HIS B O 1
ATOM 2256 N N . VAL B 1 127 ? -6.982 20.276 -6.960 1.00 21.92 115 VAL B N 1
ATOM 2257 C CA . VAL B 1 127 ? -8.202 19.488 -6.841 1.00 21.75 115 VAL B CA 1
ATOM 2258 C C . VAL B 1 127 ? -8.746 19.312 -8.247 1.00 20.64 115 VAL B C 1
ATOM 2259 O O . VAL B 1 127 ? -8.706 20.235 -9.036 1.00 19.37 115 VAL B O 1
ATOM 2263 N N . LEU B 1 128 ? -9.236 18.120 -8.563 1.00 21.45 116 LEU B N 1
ATOM 2264 C CA . LEU B 1 128 ? -9.607 17.786 -9.946 1.00 19.68 116 LEU B CA 1
ATOM 2265 C C . LEU B 1 128 ? -10.786 18.613 -10.376 1.00 18.65 116 LEU B C 1
ATOM 2266 O O . LEU B 1 128 ? -11.605 18.975 -9.555 1.00 18.36 116 LEU B O 1
ATOM 2271 N N . THR B 1 129 ? -10.882 18.910 -11.660 1.00 19.24 117 THR B N 1
ATOM 2272 C CA . THR B 1 129 ? -12.036 19.654 -12.177 1.00 18.43 117 THR B CA 1
ATOM 2273 C C . THR B 1 129 ? -13.184 18.687 -12.470 1.00 17.38 117 THR B C 1
ATOM 2274 O O . THR B 1 129 ? -12.950 17.490 -12.646 1.00 16.04 117 THR B O 1
ATOM 2278 N N . PRO B 1 130 ? -14.419 19.189 -12.531 1.00 16.63 118 PRO B N 1
ATOM 2279 C CA . PRO B 1 130 ? -15.560 18.368 -12.947 1.00 16.27 118 PRO B CA 1
ATOM 2280 C C . PRO B 1 130 ? -15.252 17.517 -14.190 1.00 16.79 118 PRO B C 1
ATOM 2281 O O . PRO B 1 130 ? -15.629 16.345 -14.236 1.00 18.92 118 PRO B O 1
ATOM 2285 N N . ALA B 1 131 ? -14.563 18.114 -15.168 1.00 15.71 119 ALA B N 1
ATOM 2286 C CA . ALA B 1 131 ? -14.101 17.428 -16.388 1.00 14.76 119 ALA B CA 1
ATOM 2287 C C . ALA B 1 131 ? -13.155 16.266 -16.110 1.00 16.02 119 ALA B C 1
ATOM 2288 O O . ALA B 1 131 ? -13.302 15.171 -16.666 1.00 15.58 119 ALA B O 1
ATOM 2290 N N . GLN B 1 132 ? -12.146 16.548 -15.294 1.00 16.08 120 GLN B N 1
ATOM 2291 C CA . GLN B 1 132 ? -11.132 15.572 -14.952 1.00 16.35 120 GLN B CA 1
ATOM 2292 C C . GLN B 1 132 ? -11.745 14.488 -14.083 1.00 18.08 120 GLN B C 1
ATOM 2293 O O . GLN B 1 132 ? -11.501 13.298 -14.298 1.00 19.60 120 GLN B O 1
ATOM 2299 N N . VAL B 1 133 ? -12.551 14.896 -13.107 1.00 19.28 121 VAL B N 1
ATOM 2300 C CA . VAL B 1 133 ? -13.359 13.948 -12.349 1.00 20.52 121 VAL B CA 1
ATOM 2301 C C . VAL B 1 133 ? -14.132 13.085 -13.338 1.00 21.70 121 VAL B C 1
ATOM 2302 O O . VAL B 1 133 ? -14.126 11.855 -13.249 1.00 23.22 121 VAL B O 1
ATOM 2306 N N . GLU B 1 134 ? -14.756 13.763 -14.296 1.00 22.61 122 GLU B N 1
ATOM 2307 C CA . GLU B 1 134 ? -15.547 13.136 -15.357 1.00 23.93 122 GLU B CA 1
ATOM 2308 C C . GLU B 1 134 ? -14.815 12.069 -16.170 1.00 24.06 122 GLU B C 1
ATOM 2309 O O . GLU B 1 134 ? -15.411 11.035 -16.501 1.00 22.93 122 GLU B O 1
ATOM 2310 N N . GLU B 1 135 ? -13.539 12.321 -16.486 1.00 24.88 123 GLU B N 1
ATOM 2311 C CA . GLU B 1 135 ? -12.781 11.444 -17.381 1.00 24.25 123 GLU B CA 1
ATOM 2312 C C . GLU B 1 135 ? -12.073 10.329 -16.614 1.00 24.27 123 GLU B C 1
ATOM 2313 O O . GLU B 1 135 ? -11.719 9.286 -17.182 1.00 25.01 123 GLU B O 1
ATOM 2319 N N . ILE B 1 136 ? -11.851 10.542 -15.324 1.00 24.75 124 ILE B N 1
ATOM 2320 C CA . ILE B 1 136 ? -11.264 9.503 -14.484 1.00 23.30 124 ILE B CA 1
ATOM 2321 C C . ILE B 1 136 ? -12.346 8.527 -14.003 1.00 24.00 124 ILE B C 1
ATOM 2322 O O . ILE B 1 136 ? -12.138 7.308 -14.004 1.00 26.01 124 ILE B O 1
ATOM 2327 N N . GLY B 1 137 ? -13.485 9.072 -13.575 1.00 23.31 125 GLY B N 1
ATOM 2328 C CA . GLY B 1 137 ? -14.604 8.257 -13.105 1.00 22.64 125 GLY B CA 1
ATOM 2329 C C . GLY B 1 137 ? -14.485 7.837 -11.654 1.00 21.87 125 GLY B C 1
ATOM 2330 O O . GLY B 1 137 ? -13.582 8.284 -10.942 1.00 23.92 125 GLY B O 1
ATOM 2331 N N . GLU B 1 138 ? -15.409 6.982 -11.215 1.00 20.75 126 GLU B N 1
ATOM 2332 C CA . GLU B 1 138 ? -15.445 6.474 -9.840 1.00 20.97 126 GLU B CA 1
ATOM 2333 C C . GLU B 1 138 ? -14.388 5.423 -9.670 1.00 18.82 126 GLU B C 1
ATOM 2334 O O . GLU B 1 138 ? -14.162 4.621 -10.574 1.00 17.52 126 GLU B O 1
ATOM 2340 N N . ILE B 1 139 ? -13.787 5.403 -8.481 1.00 18.81 127 ILE B N 1
ATOM 2341 C CA . ILE B 1 139 ? -12.570 4.638 -8.233 1.00 19.54 127 ILE B CA 1
ATOM 2342 C C . ILE B 1 139 ? -12.705 3.758 -6.994 1.00 19.91 127 ILE B C 1
ATOM 2343 O O . ILE B 1 139 ? -13.220 4.198 -5.975 1.00 21.62 127 ILE B O 1
ATOM 2348 N N . ASP B 1 140 ? -12.197 2.536 -7.060 1.00 17.87 128 ASP B N 1
ATOM 2349 C CA . ASP B 1 140 ? -12.247 1.639 -5.915 1.00 18.47 128 ASP B CA 1
ATOM 2350 C C . ASP B 1 140 ? -11.068 1.818 -4.988 1.00 17.88 128 ASP B C 1
ATOM 2351 O O . ASP B 1 140 ? -11.240 1.824 -3.781 1.00 21.12 128 ASP B O 1
ATOM 2356 N N . VAL B 1 141 ? -9.863 1.895 -5.554 1.00 17.18 129 VAL B N 1
ATOM 2357 C CA . VAL B 1 141 ? -8.624 2.025 -4.770 1.00 17.08 129 VAL B CA 1
ATOM 2358 C C . VAL B 1 141 ? -7.931 3.258 -5.280 1.00 15.57 129 VAL B C 1
ATOM 2359 O O . VAL B 1 141 ? -7.629 3.345 -6.474 1.00 16.05 129 VAL B O 1
ATOM 2363 N N . LEU B 1 142 ? -7.736 4.226 -4.394 1.00 15.64 130 LEU B N 1
ATOM 2364 C CA . LEU B 1 142 ? -7.076 5.486 -4.748 1.00 17.53 130 LEU B CA 1
ATOM 2365 C C . LEU B 1 142 ? -5.735 5.678 -4.044 1.00 17.35 130 LEU B C 1
ATOM 2366 O O . LEU B 1 142 ? -5.665 5.656 -2.817 1.00 17.70 130 LEU B O 1
ATOM 2371 N N . LEU B 1 143 ? -4.703 5.938 -4.849 1.00 18.21 131 LEU B N 1
ATOM 2372 C CA . LEU B 1 143 ? -3.351 6.306 -4.383 1.00 18.39 131 LEU B CA 1
ATOM 2373 C C . LEU B 1 143 ? -3.202 7.800 -4.587 1.00 19.08 131 LEU B C 1
ATOM 2374 O O . LEU B 1 143 ? -3.213 8.277 -5.722 1.00 18.20 131 LEU B O 1
ATOM 2379 N N . VAL B 1 144 ? -3.129 8.538 -3.484 1.00 18.50 132 VAL B N 1
ATOM 2380 C CA . VAL B 1 144 ? -3.325 9.968 -3.506 1.00 16.58 132 VAL B CA 1
ATOM 2381 C C . VAL B 1 144 ? -2.192 10.651 -2.740 1.00 18.27 132 VAL B C 1
ATOM 2382 O O . VAL B 1 144 ? -1.922 10.285 -1.603 1.00 20.43 132 VAL B O 1
ATOM 2386 N N . PRO B 1 145 ? -1.545 11.663 -3.333 1.00 19.23 133 PRO B N 1
ATOM 2387 C CA . PRO B 1 145 ? -0.532 12.428 -2.624 1.00 17.21 133 PRO B CA 1
ATOM 2388 C C . PRO B 1 145 ? -1.207 13.351 -1.622 1.00 17.85 133 PRO B C 1
ATOM 2389 O O . PRO B 1 145 ? -2.293 13.914 -1.909 1.00 15.96 133 PRO B O 1
ATOM 2393 N N . VAL B 1 146 ? -0.583 13.485 -0.463 1.00 18.02 134 VAL B N 1
ATOM 2394 C CA . VAL B 1 146 ? -1.145 14.272 0.622 1.00 18.70 134 VAL B CA 1
ATOM 2395 C C . VAL B 1 146 ? -0.148 15.242 1.263 1.00 19.54 134 VAL B C 1
ATOM 2396 O O . VAL B 1 146 ? -0.498 15.887 2.227 1.00 21.95 134 VAL B O 1
ATOM 2400 N N . GLY B 1 147 ? 1.052 15.358 0.700 1.00 20.70 135 GLY B N 1
ATOM 2401 C CA . GLY B 1 147 ? 2.153 16.118 1.298 1.00 20.64 135 GLY B CA 1
ATOM 2402 C C . GLY B 1 147 ? 2.128 17.631 1.297 1.00 23.25 135 GLY B C 1
ATOM 2403 O O . GLY B 1 147 ? 2.808 18.242 2.123 1.00 21.80 135 GLY B O 1
ATOM 2404 N N . GLY B 1 148 ? 1.406 18.258 0.365 1.00 24.62 136 GLY B N 1
ATOM 2405 C CA . GLY B 1 148 ? 1.076 19.675 0.483 1.00 25.23 136 GLY B CA 1
ATOM 2406 C C . GLY B 1 148 ? 1.945 20.709 -0.206 1.00 30.87 136 GLY B C 1
ATOM 2407 O O . GLY B 1 148 ? 1.499 21.872 -0.390 1.00 33.42 136 GLY B O 1
ATOM 2408 N N . THR B 1 149 ? 3.170 20.354 -0.596 1.00 31.26 137 THR B N 1
ATOM 2409 C CA . THR B 1 149 ? 4.026 21.371 -1.274 1.00 31.60 137 THR B CA 1
ATOM 2410 C C . THR B 1 149 ? 3.831 21.389 -2.801 1.00 28.57 137 THR B C 1
ATOM 2411 O O . THR B 1 149 ? 3.120 22.250 -3.330 1.00 26.45 137 THR B O 1
ATOM 2415 N N . TYR B 1 150 ? 4.445 20.445 -3.503 1.00 26.23 138 TYR B N 1
ATOM 2416 C CA . TYR B 1 150 ? 4.319 20.392 -4.950 1.00 27.21 138 TYR B CA 1
ATOM 2417 C C . TYR B 1 150 ? 3.013 19.697 -5.318 1.00 25.84 138 TYR B C 1
ATOM 2418 O O . TYR B 1 150 ? 2.517 19.853 -6.434 1.00 26.82 138 TYR B O 1
ATOM 2420 N N . THR B 1 151 ? 2.467 18.923 -4.383 1.00 24.36 139 THR B N 1
ATOM 2421 C CA . THR B 1 151 ? 1.183 18.252 -4.587 1.00 21.80 139 THR B CA 1
ATOM 2422 C C . THR B 1 151 ? 0.100 18.882 -3.744 1.00 20.44 139 THR B C 1
ATOM 2423 O O . THR B 1 151 ? 0.359 19.731 -2.891 1.00 19.84 139 THR B O 1
ATOM 2427 N N . ILE B 1 152 ? -1.124 18.441 -3.981 1.00 19.86 140 ILE B N 1
ATOM 2428 C CA . ILE B 1 152 ? -2.240 18.797 -3.102 1.00 18.96 140 ILE B CA 1
ATOM 2429 C C . ILE B 1 152 ? -1.920 18.393 -1.658 1.00 18.90 140 ILE B C 1
ATOM 2430 O O . ILE B 1 152 ? -1.068 17.522 -1.407 1.00 20.26 140 ILE B O 1
ATOM 2435 N N . GLY B 1 153 ? -2.584 19.053 -0.722 1.00 18.17 141 GLY B N 1
ATOM 2436 C CA . GLY B 1 153 ? -2.419 18.770 0.698 1.00 17.61 141 GLY B CA 1
ATOM 2437 C C . GLY B 1 153 ? -3.506 17.834 1.118 1.00 17.36 141 GLY B C 1
ATOM 2438 O O . GLY B 1 153 ? -4.267 17.365 0.290 1.00 17.95 141 GLY B O 1
ATOM 2439 N N . PRO B 1 154 ? -3.576 17.566 2.414 1.00 17.18 142 PRO B N 1
ATOM 2440 C CA . PRO B 1 154 ? -4.475 16.557 2.962 1.00 16.94 142 PRO B CA 1
ATOM 2441 C C . PRO B 1 154 ? -5.967 16.825 2.778 1.00 16.56 142 PRO B C 1
ATOM 2442 O O . PRO B 1 154 ? -6.725 15.919 2.388 1.00 16.27 142 PRO B O 1
ATOM 2446 N N . LYS B 1 155 ? -6.380 18.058 3.023 1.00 15.94 143 LYS B N 1
ATOM 2447 C CA . LYS B 1 155 ? -7.796 18.413 2.877 1.00 18.10 143 LYS B CA 1
ATOM 2448 C C . LYS B 1 155 ? -8.202 18.370 1.409 1.00 18.46 143 LYS B C 1
ATOM 2449 O O . LYS B 1 155 ? -9.275 17.889 1.062 1.00 18.33 143 LYS B O 1
ATOM 2455 N N . GLU B 1 156 ? -7.327 18.850 0.533 1.00 18.50 144 GLU B N 1
ATOM 2456 C CA . GLU B 1 156 ? -7.580 18.713 -0.896 1.00 17.81 144 GLU B CA 1
ATOM 2457 C C . GLU B 1 156 ? -7.632 17.224 -1.314 1.00 17.16 144 GLU B C 1
ATOM 2458 O O . GLU B 1 156 ? -8.463 16.853 -2.145 1.00 15.48 144 GLU B O 1
ATOM 2464 N N . ALA B 1 157 ? -6.764 16.388 -0.736 1.00 16.04 145 ALA B N 1
ATOM 2465 C CA . ALA B 1 157 ? -6.762 14.952 -1.058 1.00 17.50 145 ALA B CA 1
ATOM 2466 C C . ALA B 1 157 ? -8.059 14.277 -0.644 1.00 18.17 145 ALA B C 1
ATOM 2467 O O . ALA B 1 157 ? -8.593 13.459 -1.393 1.00 18.71 145 ALA B O 1
ATOM 2469 N N . LYS B 1 158 ? -8.570 14.607 0.538 1.00 20.89 146 LYS B N 1
ATOM 2470 C CA . LYS B 1 158 ? -9.866 14.064 0.925 1.00 21.43 146 LYS B CA 1
ATOM 2471 C C . LYS B 1 158 ? -10.955 14.550 -0.002 1.00 18.87 146 LYS B C 1
ATOM 2472 O O . LYS B 1 158 ? -11.832 13.767 -0.295 1.00 20.89 146 LYS B O 1
ATOM 2478 N N . GLU B 1 159 ? -10.907 15.803 -0.481 1.00 21.65 147 GLU B N 1
ATOM 2479 C CA . GLU B 1 159 ? -11.891 16.286 -1.474 1.00 22.49 147 GLU B CA 1
ATOM 2480 C C . GLU B 1 159 ? -11.833 15.456 -2.763 1.00 18.85 147 GLU B C 1
ATOM 2481 O O . GLU B 1 159 ? -12.870 15.088 -3.340 1.00 16.01 147 GLU B O 1
ATOM 2487 N N . VAL B 1 160 ? -1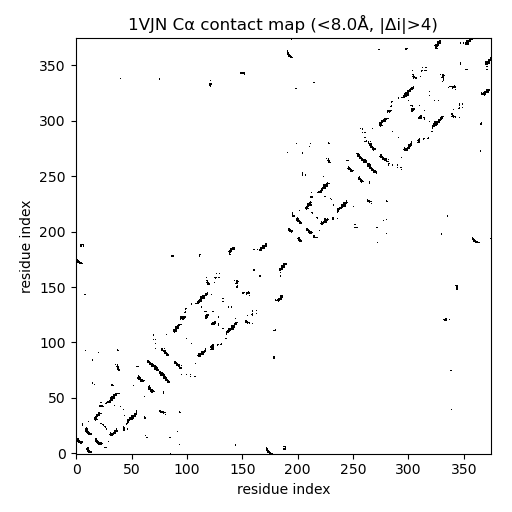0.621 15.198 -3.239 1.00 17.61 148 VAL B N 1
ATOM 2488 C CA . VAL B 1 160 ? -10.457 14.392 -4.446 1.00 18.61 148 VAL B CA 1
ATOM 2489 C C . VAL B 1 160 ? -10.992 12.979 -4.227 1.00 17.94 148 VAL B C 1
ATOM 2490 O O . VAL B 1 160 ? -11.662 12.421 -5.100 1.00 20.47 148 VAL B O 1
ATOM 2494 N N . ALA B 1 161 ? -10.700 12.407 -3.064 1.00 19.33 149 ALA B N 1
ATOM 2495 C CA . ALA B 1 161 ? -11.218 11.102 -2.719 1.00 18.50 149 ALA B CA 1
ATOM 2496 C C . ALA B 1 161 ? -12.736 11.116 -2.738 1.00 18.81 149 ALA B C 1
ATOM 2497 O O . ALA B 1 161 ? -13.349 10.205 -3.271 1.00 20.92 149 ALA B O 1
ATOM 2499 N N . ASP B 1 162 ? -13.343 12.154 -2.159 1.00 20.59 150 ASP B N 1
ATOM 2500 C CA . ASP B 1 162 ? -14.800 12.288 -2.147 1.00 21.32 150 ASP B CA 1
ATOM 2501 C C . ASP B 1 162 ? -15.324 12.410 -3.562 1.00 19.76 150 ASP B C 1
ATOM 2502 O O . ASP B 1 162 ? -16.300 11.763 -3.901 1.00 22.24 150 ASP B O 1
ATOM 2507 N N . LEU B 1 163 ? -14.675 13.230 -4.387 1.00 19.27 151 LEU B N 1
ATOM 2508 C CA . LEU B 1 163 ? -15.124 13.471 -5.773 1.00 17.01 151 LEU B CA 1
ATOM 2509 C C . LEU B 1 163 ? -15.104 12.222 -6.666 1.00 17.54 151 LEU B C 1
ATOM 2510 O O . LEU B 1 163 ? -15.858 12.136 -7.635 1.00 16.54 151 LEU B O 1
ATOM 2515 N N . LEU B 1 164 ? -14.204 11.285 -6.362 1.00 17.97 152 LEU B N 1
ATOM 2516 C CA . LEU B 1 164 ? -14.083 10.000 -7.084 1.00 17.92 152 LEU B CA 1
ATOM 2517 C C . LEU B 1 164 ? -14.790 8.843 -6.354 1.00 18.16 152 LEU B C 1
ATOM 2518 O O . LEU B 1 164 ? -14.692 7.696 -6.770 1.00 20.62 152 LEU B O 1
ATOM 2523 N N . ASN B 1 165 ? -15.453 9.137 -5.243 1.00 18.24 153 ASN B N 1
ATOM 2524 C CA . ASN B 1 165 ? -16.108 8.113 -4.440 1.00 20.65 153 ASN B CA 1
ATOM 2525 C C . ASN B 1 165 ? -15.140 6.988 -4.132 1.00 21.27 153 ASN B C 1
ATOM 2526 O O . ASN B 1 165 ? -15.487 5.825 -4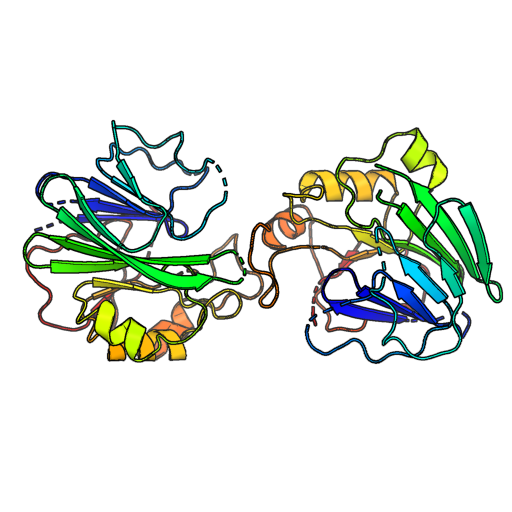.217 1.00 25.07 153 ASN B O 1
ATOM 2531 N N . ALA B 1 166 ? -13.909 7.336 -3.784 1.00 23.03 154 ALA B N 1
ATOM 2532 C CA . ALA B 1 166 ? -12.879 6.326 -3.530 1.00 21.24 154 ALA B CA 1
ATOM 2533 C C . ALA B 1 166 ? -13.213 5.513 -2.276 1.00 19.38 154 ALA B C 1
ATOM 2534 O O . ALA B 1 166 ? -13.684 6.069 -1.284 1.00 17.45 154 ALA B O 1
ATOM 2536 N N . LYS B 1 167 ? -12.962 4.206 -2.326 1.00 21.14 155 LYS B N 1
ATOM 2537 C CA . LYS B 1 167 ? -13.180 3.313 -1.176 1.00 22.41 155 LYS B CA 1
ATOM 2538 C C . LYS B 1 167 ? -11.886 3.091 -0.392 1.00 21.77 155 LYS B C 1
ATOM 2539 O O . LYS B 1 167 ? -11.755 3.496 0.766 1.00 20.88 155 LYS B O 1
ATOM 2545 N N . VAL B 1 168 ? -10.926 2.424 -1.020 1.00 20.26 156 VAL B N 1
ATOM 2546 C CA . VAL B 1 168 ? -9.644 2.194 -0.380 1.00 18.48 156 VAL B CA 1
ATOM 2547 C C . VAL B 1 168 ? -8.812 3.391 -0.746 1.00 18.89 156 VAL B C 1
ATOM 2548 O O . VAL B 1 168 ? -8.695 3.737 -1.935 1.00 18.95 156 VAL B O 1
ATOM 2552 N N . ILE B 1 169 ? -8.293 4.068 0.274 1.00 17.85 157 ILE B N 1
ATOM 2553 C CA . ILE B 1 169 ? -7.536 5.276 0.053 1.00 16.35 157 ILE B CA 1
ATOM 2554 C C . ILE B 1 169 ? -6.160 5.034 0.636 1.00 18.25 157 ILE B C 1
ATOM 2555 O O . ILE B 1 169 ? -6.020 4.809 1.844 1.00 18.41 157 ILE B O 1
ATOM 2560 N N . ILE B 1 170 ? -5.144 5.088 -0.216 1.00 16.79 158 ILE B N 1
ATOM 2561 C CA . ILE B 1 170 ? -3.773 4.881 0.215 1.00 15.14 158 ILE B CA 1
ATOM 2562 C C . ILE B 1 170 ? -3.055 6.189 -0.003 1.00 16.03 158 ILE B C 1
ATOM 2563 O O . ILE B 1 170 ? -2.882 6.640 -1.128 1.00 16.51 158 ILE B O 1
ATOM 2568 N N . PRO B 1 171 ? -2.627 6.828 1.067 1.00 16.18 159 PRO B N 1
ATOM 2569 C CA . PRO B 1 171 ? -1.874 8.057 0.911 1.00 15.00 159 PRO B CA 1
ATOM 2570 C C . PRO B 1 171 ? -0.432 7.829 0.476 1.00 19.69 159 PRO B C 1
ATOM 2571 O O . PRO B 1 171 ? 0.168 6.808 0.786 1.00 17.81 159 PRO B O 1
ATOM 2583 N N . HIS B 1 173 ? 3.335 10.348 -0.817 1.00 21.50 161 HIS B N 1
ATOM 2584 C CA . HIS B 1 173 ? 3.968 11.655 -0.929 1.00 24.07 161 HIS B CA 1
ATOM 2585 C C . HIS B 1 173 ? 3.817 12.461 0.354 1.00 22.06 161 HIS B C 1
ATOM 2586 O O . HIS B 1 173 ? 3.457 13.626 0.321 1.00 23.00 161 HIS B O 1
ATOM 2593 N N . TYR B 1 174 ? 4.114 11.841 1.484 1.00 19.84 162 TYR B N 1
ATOM 2594 C CA . TYR B 1 174 ? 4.152 12.514 2.751 1.00 18.33 162 TYR B CA 1
ATOM 2595 C C . TYR B 1 174 ? 5.524 12.309 3.400 1.00 18.99 162 TYR B C 1
ATOM 2596 O O . TYR B 1 174 ? 6.374 11.573 2.886 1.00 17.52 162 TYR B O 1
ATOM 2605 N N . LYS B 1 175 ? 5.734 12.963 4.533 1.00 20.53 163 LYS B N 1
ATOM 2606 C CA . LYS B 1 175 ? 6.992 12.849 5.289 1.00 19.41 163 LYS B CA 1
ATOM 2607 C C . LYS B 1 175 ? 7.272 11.392 5.704 1.00 21.92 163 LYS B C 1
ATOM 2608 O O . LYS B 1 175 ? 6.431 10.760 6.368 1.00 18.92 163 LYS B O 1
ATOM 2614 N N . THR B 1 176 ? 8.424 10.863 5.269 1.00 25.03 164 THR B N 1
ATOM 2615 C CA . THR B 1 176 ? 8.936 9.542 5.680 1.00 26.58 164 THR B CA 1
ATOM 2616 C C . THR B 1 176 ? 10.366 9.706 6.157 1.00 26.84 164 THR B C 1
ATOM 2617 O O . THR B 1 176 ? 10.905 10.809 6.134 1.00 27.61 164 THR B O 1
ATOM 2621 N N . LYS B 1 177 ? 10.979 8.610 6.607 1.00 28.94 165 LYS B N 1
ATOM 2622 C CA . LYS B 1 177 ? 12.399 8.641 6.971 1.00 31.66 165 LYS B CA 1
ATOM 2623 C C . LYS B 1 177 ? 13.281 8.970 5.759 1.00 33.41 165 LYS B C 1
ATOM 2624 O O . LYS B 1 177 ? 14.176 9.804 5.843 1.00 35.08 165 LYS B O 1
ATOM 2630 N N . TYR B 1 178 ? 12.996 8.332 4.630 1.00 36.91 166 TYR B N 1
ATOM 2631 C CA . TYR B 1 178 ? 13.769 8.535 3.392 1.00 38.27 166 TYR B CA 1
ATOM 2632 C C . TYR B 1 178 ? 13.561 9.919 2.771 1.00 39.57 166 TYR B C 1
ATOM 2633 O O . TYR B 1 178 ? 14.482 10.446 2.161 1.00 40.77 166 TYR B O 1
ATOM 2642 N N . LEU B 1 179 ? 12.347 10.480 2.900 1.00 40.38 167 LEU B N 1
ATOM 2643 C CA . LEU B 1 179 ? 12.021 11.847 2.411 1.00 39.99 167 LEU B CA 1
ATOM 2644 C C . LEU B 1 179 ? 11.331 12.726 3.489 1.00 37.93 167 LEU B C 1
ATOM 2645 O O . LEU B 1 179 ? 10.108 12.773 3.585 1.00 36.74 167 LEU B O 1
ATOM 2650 N N . LYS B 1 180 ? 12.129 13.421 4.295 1.00 37.41 168 LYS B N 1
ATOM 2651 C CA . LYS B 1 180 ? 11.620 14.151 5.481 1.00 36.02 168 LYS B CA 1
ATOM 2652 C C . LYS B 1 180 ? 11.381 15.633 5.161 1.00 36.55 168 LYS B C 1
ATOM 2653 O O . LYS B 1 180 ? 11.057 16.430 6.063 1.00 34.99 168 LYS B O 1
ATOM 2659 N N . PHE B 1 181 ? 11.567 15.993 3.889 1.00 36.16 169 PHE B N 1
ATOM 2660 C CA . PHE B 1 181 ? 11.827 17.374 3.487 1.00 34.66 169 PHE B CA 1
ATOM 2661 C C . PHE B 1 181 ? 10.729 17.912 2.589 1.00 34.44 169 PHE B C 1
ATOM 2662 O O . PHE B 1 181 ? 10.477 17.346 1.515 1.00 34.69 169 PHE B O 1
ATOM 2664 N N . ASN B 1 182 ? 10.083 18.991 3.039 1.00 34.00 170 ASN B N 1
ATOM 2665 C CA . ASN B 1 182 ? 9.065 19.731 2.261 1.00 35.23 170 ASN B CA 1
ATOM 2666 C C . ASN B 1 182 ? 7.723 19.009 2.193 1.00 35.28 170 ASN B C 1
ATOM 2667 O O . ASN B 1 182 ? 6.991 19.118 1.198 1.00 38.23 170 ASN B O 1
ATOM 2669 N N . LEU B 1 183 ? 7.399 18.285 3.263 1.00 30.34 171 LEU B N 1
ATOM 2670 C CA . LEU B 1 183 ? 6.317 17.357 3.242 1.00 25.71 171 LEU B CA 1
ATOM 2671 C C . LEU B 1 183 ? 5.639 17.344 4.581 1.00 23.08 171 LEU B C 1
ATOM 2672 O O . LEU B 1 183 ? 6.277 17.270 5.632 1.00 16.72 171 LEU B O 1
ATOM 2677 N N . LEU B 1 184 ? 4.318 17.404 4.520 1.00 21.31 172 LEU B N 1
ATOM 2678 C CA . LEU B 1 184 ? 3.491 17.269 5.669 1.00 18.88 172 LEU B CA 1
ATOM 2679 C C . LEU B 1 184 ? 3.536 15.814 6.140 1.00 17.10 172 LEU B C 1
ATOM 2680 O O . LEU B 1 184 ? 3.708 14.869 5.295 1.00 17.73 172 LEU B O 1
ATOM 2685 N N . PRO B 1 185 ? 3.390 15.621 7.455 1.00 16.07 173 PRO B N 1
ATOM 2686 C CA . PRO B 1 185 ? 3.198 14.280 8.006 1.00 16.74 173 PRO B CA 1
ATOM 2687 C C . PRO B 1 185 ? 1.880 13.648 7.524 1.00 16.37 173 PRO B C 1
ATOM 2688 O O . PRO B 1 185 ? 0.892 14.348 7.280 1.00 19.05 173 PRO B O 1
ATOM 2692 N N . VAL B 1 186 ? 1.835 12.331 7.436 1.00 17.16 174 VAL B N 1
ATOM 2693 C CA . VAL B 1 186 ? 0.571 11.662 7.074 1.00 19.45 174 VAL B CA 1
ATOM 2694 C C . VAL B 1 186 ? -0.537 11.898 8.158 1.00 17.04 174 VAL B C 1
ATOM 2695 O O . VAL B 1 186 ? -1.688 11.808 7.840 1.00 17.23 174 VAL B O 1
ATOM 2699 N N . ASP B 1 187 ? -0.165 12.219 9.400 1.00 16.18 175 ASP B N 1
ATOM 2700 C CA . ASP B 1 187 ? -1.123 12.578 10.473 1.00 20.12 175 ASP B CA 1
ATOM 2701 C C . ASP B 1 187 ? -2.126 13.665 10.081 1.00 20.54 175 ASP B C 1
ATOM 2702 O O . ASP B 1 187 ? -3.304 13.584 10.470 1.00 19.04 175 ASP B O 1
ATOM 2707 N N . ASP B 1 188 ? -1.657 14.656 9.315 1.00 18.59 176 ASP B N 1
ATOM 2708 C CA . ASP B 1 188 ? -2.529 15.736 8.844 1.00 22.08 176 ASP B CA 1
ATOM 2709 C C . ASP B 1 188 ? -3.641 15.247 7.896 1.00 18.98 176 ASP B C 1
ATOM 2710 O O . ASP B 1 188 ? -4.713 15.864 7.782 1.00 17.84 176 ASP B O 1
ATOM 2715 N N . PHE B 1 189 ? -3.388 14.130 7.241 1.00 16.91 177 PHE B N 1
ATOM 2716 C CA . PHE B 1 189 ? -4.413 13.478 6.410 1.00 19.13 177 PHE B CA 1
ATOM 2717 C C . PHE B 1 189 ? -5.297 12.537 7.256 1.00 15.99 177 PHE B C 1
ATOM 2718 O O . PHE B 1 189 ? -6.522 12.578 7.180 1.00 16.12 177 PHE B O 1
ATOM 2726 N N . LEU B 1 190 ? -4.665 11.677 8.041 1.00 17.03 178 LEU B N 1
ATOM 2727 C CA . LEU B 1 190 ? -5.412 10.692 8.864 1.00 18.55 178 LEU B CA 1
ATOM 2728 C C . LEU B 1 190 ? -6.496 11.306 9.802 1.00 18.16 178 LEU B C 1
ATOM 2729 O O . LEU B 1 190 ? -7.543 10.697 10.020 1.00 19.22 178 LEU B O 1
ATOM 2734 N N . LYS B 1 191 ? -6.227 12.497 10.344 1.00 18.35 179 LYS B N 1
ATOM 2735 C CA . LYS B 1 191 ? -7.134 13.248 11.235 1.00 17.10 179 LYS B CA 1
ATOM 2736 C C . LYS B 1 191 ? -8.518 13.488 10.676 1.00 14.21 179 LYS B C 1
ATOM 2737 O O . LYS B 1 191 ? -9.390 13.887 11.398 1.00 12.67 179 LYS B O 1
ATOM 2743 N N . LEU B 1 192 ? -8.636 13.432 9.352 1.00 14.29 180 LEU B N 1
ATOM 2744 C CA . LEU B 1 192 ? -9.832 13.850 8.635 1.00 14.20 180 LEU B CA 1
ATOM 2745 C C . LEU B 1 192 ? -10.812 12.694 8.527 1.00 13.97 180 LEU B C 1
ATOM 2746 O O . LEU B 1 192 ? -11.902 12.863 8.003 1.00 13.01 180 LEU B O 1
ATOM 2751 N N . PHE B 1 193 ? -10.400 11.517 9.001 1.00 14.60 181 PHE B N 1
ATOM 2752 C CA . PHE B 1 193 ? -11.218 10.334 8.905 1.00 16.91 181 PHE B CA 1
ATOM 2753 C C . PHE B 1 193 ? -11.493 9.809 10.301 1.00 15.65 181 PHE B C 1
ATOM 2754 O O . PHE B 1 193 ? -10.784 10.107 11.253 1.00 12.49 181 PHE B O 1
ATOM 2762 N N . ASP B 1 194 ? -12.522 8.992 10.389 1.00 19.46 182 ASP B N 1
ATOM 2763 C CA . ASP B 1 194 ? -12.920 8.394 11.645 1.00 23.46 182 ASP B CA 1
ATOM 2764 C C . ASP B 1 194 ? -11.940 7.268 12.058 1.00 21.98 182 ASP B C 1
ATOM 2765 O O . ASP B 1 194 ? -11.772 6.993 13.235 1.00 24.66 182 ASP B O 1
ATOM 2770 N N . SER B 1 195 ? -11.249 6.645 11.101 1.00 22.65 183 SER B N 1
ATOM 2771 C CA . SER B 1 195 ? -10.236 5.669 11.432 1.00 21.88 183 SER B CA 1
ATOM 2772 C C . SER B 1 195 ? -9.292 5.371 10.258 1.00 21.98 183 SER B C 1
ATOM 2773 O O . SER B 1 195 ? -9.458 5.847 9.138 1.00 20.14 183 SER B O 1
ATOM 2776 N N . TYR B 1 196 ? -8.300 4.550 10.527 1.00 20.73 184 TYR B N 1
ATOM 2777 C CA . TYR B 1 196 ? -7.411 4.090 9.481 1.00 18.08 184 TYR B CA 1
ATOM 2778 C C . TYR B 1 196 ? -6.770 2.768 9.898 1.00 17.49 184 TYR B C 1
ATOM 2779 O O . TYR B 1 196 ? -6.817 2.398 11.052 1.00 16.11 184 TYR B O 1
ATOM 2788 N N . GLU B 1 197 ? -6.203 2.081 8.930 1.00 14.63 185 GLU B N 1
ATOM 2789 C CA . GLU B 1 197 ? -5.509 0.844 9.132 1.00 19.95 185 GLU B CA 1
ATOM 2790 C C . GLU B 1 197 ? -4.064 1.011 8.681 1.00 18.52 185 GLU B C 1
ATOM 2791 O O . GLU B 1 197 ? -3.789 1.765 7.738 1.00 19.02 185 GLU B O 1
ATOM 2797 N N . ARG B 1 198 ? -3.137 0.350 9.364 1.00 17.63 186 ARG B N 1
ATOM 2798 C CA . ARG B 1 198 ? -1.774 0.265 8.887 1.00 21.41 186 ARG B CA 1
ATOM 2799 C C . ARG B 1 198 ? -1.499 -1.150 8.426 1.00 20.59 186 ARG B C 1
ATOM 2800 O O . ARG B 1 198 ? -2.017 -2.111 9.007 1.00 15.73 186 ARG B O 1
ATOM 2808 N N . VAL B 1 199 ? -0.712 -1.246 7.367 1.00 17.44 187 VAL B N 1
ATOM 2809 C CA . VAL B 1 199 ? -0.235 -2.494 6.853 1.00 20.01 187 VAL B CA 1
ATOM 2810 C C . VAL B 1 199 ? 1.259 -2.333 6.632 1.00 21.16 187 VAL B C 1
ATOM 2811 O O . VAL B 1 199 ? 1.819 -1.279 6.951 1.00 23.95 187 VAL B O 1
ATOM 2815 N N . GLY B 1 200 ? 1.893 -3.363 6.091 1.00 20.35 188 GLY B N 1
ATOM 2816 C CA . GLY B 1 200 ? 3.283 -3.258 5.644 1.00 21.28 188 GLY B CA 1
ATOM 2817 C C . GLY B 1 200 ? 3.410 -2.798 4.190 1.00 19.07 188 GLY B C 1
ATOM 2818 O O . GLY B 1 200 ? 2.713 -1.884 3.727 1.00 19.04 188 GLY B O 1
ATOM 2819 N N . ASN B 1 201 ? 4.340 -3.380 3.471 1.00 17.64 189 ASN B N 1
ATOM 2820 C CA . ASN B 1 201 ? 4.568 -2.979 2.075 1.00 18.52 189 ASN B CA 1
ATOM 2821 C C . ASN B 1 201 ? 3.641 -3.622 1.045 1.00 20.97 189 ASN B C 1
ATOM 2822 O O . ASN B 1 201 ? 3.735 -3.309 -0.161 1.00 22.81 189 ASN B O 1
ATOM 2827 N N . ILE B 1 202 ? 2.785 -4.538 1.495 1.00 20.62 190 ILE B N 1
ATOM 2828 C CA . ILE B 1 202 ? 1.841 -5.259 0.626 1.00 23.24 190 ILE B CA 1
ATOM 2829 C C . ILE B 1 202 ? 0.402 -5.148 1.140 1.00 23.99 190 ILE B C 1
ATOM 2830 O O . ILE B 1 202 ? 0.111 -5.355 2.349 1.00 23.48 190 ILE B O 1
ATOM 2835 N N . LEU B 1 203 ? -0.489 -4.832 0.214 1.00 20.13 191 LEU B N 1
ATOM 2836 C CA . LEU B 1 203 ? -1.892 -4.918 0.457 1.00 20.46 191 LEU B CA 1
ATOM 2837 C C . LEU B 1 203 ? -2.539 -5.815 -0.594 1.00 19.64 191 LEU B C 1
ATOM 2838 O O . LEU B 1 203 ? -2.406 -5.605 -1.766 1.00 16.44 191 LEU B O 1
ATOM 2843 N N . GLU B 1 204 ? -3.281 -6.797 -0.126 1.00 22.02 192 GLU B N 1
ATOM 2844 C CA . GLU B 1 204 ? -4.019 -7.721 -0.976 1.00 25.17 192 GLU B CA 1
ATOM 2845 C C . GLU B 1 204 ? -5.507 -7.492 -0.817 1.00 25.08 192 GLU B C 1
ATOM 2846 O O . GLU B 1 204 ? -5.987 -7.187 0.276 1.00 25.25 192 GLU B O 1
ATOM 2852 N N . LEU B 1 205 ? -6.236 -7.615 -1.913 1.00 22.68 193 LEU B N 1
ATOM 2853 C CA . LEU B 1 205 ? -7.656 -7.362 -1.896 1.00 25.87 193 LEU B CA 1
ATOM 2854 C C . LEU B 1 205 ? -8.278 -8.532 -2.577 1.00 25.24 193 LEU B C 1
ATOM 2855 O O . LEU B 1 205 ? -7.828 -8.928 -3.635 1.00 24.97 193 LEU B O 1
ATOM 2860 N N . PHE B 1 206 ? -9.285 -9.105 -1.939 1.00 28.69 194 PHE B N 1
ATOM 2861 C CA . PHE B 1 206 ? -9.924 -10.312 -2.432 1.00 31.54 194 PHE B CA 1
ATOM 2862 C C . PHE B 1 206 ? -11.352 -10.043 -2.920 1.00 31.70 194 PHE B C 1
ATOM 2863 O O . PHE B 1 206 ? -12.026 -10.964 -3.383 1.00 32.93 194 PHE B O 1
ATOM 2871 N N . GLU B 1 207 ? -11.791 -8.786 -2.845 1.00 30.67 195 GLU B N 1
ATOM 2872 C CA . GLU B 1 207 ? -13.112 -8.383 -3.332 1.00 29.32 195 GLU B CA 1
ATOM 2873 C C . GLU B 1 207 ? -13.132 -6.886 -3.636 1.00 29.19 195 GLU B C 1
ATOM 2874 O O . GLU B 1 207 ? -12.318 -6.115 -3.093 1.00 29.35 195 GLU B O 1
ATOM 2876 N N . LYS B 1 208 ? -14.044 -6.472 -4.509 1.00 27.77 196 LYS B N 1
ATOM 2877 C CA . LYS B 1 208 ? -14.223 -5.051 -4.804 1.00 29.03 196 LYS B CA 1
ATOM 2878 C C . LYS B 1 208 ? -14.658 -4.357 -3.517 1.00 28.08 196 LYS B C 1
ATOM 2879 O O . LYS B 1 208 ? -15.672 -4.715 -2.962 1.00 26.61 196 LYS B O 1
ATOM 2881 N N . PRO B 1 209 ? -13.916 -3.364 -3.043 1.00 28.12 197 PRO B N 1
ATOM 2882 C CA . PRO B 1 209 ? -14.143 -2.843 -1.689 1.00 28.54 197 PRO B CA 1
ATOM 2883 C C . PRO B 1 209 ? -15.508 -2.195 -1.603 1.00 28.65 197 PRO B C 1
ATOM 2884 O O . PRO B 1 209 ? -15.838 -1.388 -2.465 1.00 29.24 197 PRO B O 1
ATOM 2888 N N . LYS B 1 210 ? -16.295 -2.550 -0.590 1.00 30.36 198 LYS B N 1
ATOM 2889 C CA . LYS B 1 210 ? -17.645 -2.014 -0.458 1.00 30.71 198 LYS B CA 1
ATOM 2890 C C . LYS B 1 210 ? -17.742 -0.879 0.578 1.00 31.23 198 LYS B C 1
ATOM 2891 O O . LYS B 1 210 ? -18.766 -0.214 0.654 1.00 30.92 198 LYS B O 1
ATOM 2893 N N . GLU B 1 211 ? -16.690 -0.651 1.364 1.00 30.53 199 GLU B N 1
ATOM 2894 C CA . GLU B 1 211 ? -16.688 0.424 2.353 1.00 30.09 199 GLU B CA 1
ATOM 2895 C C . GLU B 1 211 ? -15.415 1.236 2.222 1.00 27.99 199 GLU B C 1
ATOM 2896 O O . GLU B 1 211 ? -14.389 0.738 1.753 1.00 28.55 199 GLU B O 1
ATOM 2902 N N . ARG B 1 212 ? -15.485 2.487 2.653 1.00 26.33 200 ARG B N 1
ATOM 2903 C CA . ARG B 1 212 ? -14.327 3.357 2.680 1.00 25.35 200 ARG B CA 1
ATOM 2904 C C . ARG B 1 212 ? -13.376 2.937 3.781 1.00 25.25 200 ARG B C 1
ATOM 2905 O O . ARG B 1 212 ? -13.808 2.683 4.920 1.00 21.57 200 ARG B O 1
ATOM 2913 N N . LYS B 1 213 ? -12.085 2.901 3.449 1.00 25.06 201 LYS B N 1
ATOM 2914 C CA . LYS B 1 213 ? -11.038 2.663 4.423 1.00 24.77 201 LYS B CA 1
ATOM 2915 C C . LYS B 1 213 ? -9.698 3.237 3.943 1.00 24.07 201 LYS B C 1
ATOM 2916 O O . LYS B 1 213 ? -9.274 3.009 2.813 1.00 23.68 201 LYS B O 1
ATOM 2922 N N . VAL B 1 214 ? -9.070 4.016 4.816 1.00 19.91 202 VAL B N 1
ATOM 2923 C CA . VAL B 1 214 ? -7.776 4.607 4.580 1.00 19.69 202 VAL B CA 1
ATOM 2924 C C . VAL B 1 214 ? -6.747 3.618 5.073 1.00 19.51 202 VAL B C 1
ATOM 2925 O O . VAL B 1 214 ? -6.809 3.154 6.225 1.00 21.10 202 VAL B O 1
ATOM 2929 N N . VAL B 1 215 ? -5.836 3.246 4.196 1.00 18.28 203 VAL B N 1
ATOM 2930 C CA . VAL B 1 215 ? -4.888 2.200 4.511 1.00 16.09 203 VAL B CA 1
ATOM 2931 C C . VAL B 1 215 ? -3.546 2.793 4.322 1.00 14.50 203 VAL B C 1
ATOM 2932 O O . VAL B 1 215 ? -3.206 3.236 3.217 1.00 16.83 203 VAL B O 1
ATOM 2936 N N . VAL B 1 216 ? -2.770 2.820 5.405 1.00 16.81 204 VAL B N 1
ATOM 2937 C CA . VAL B 1 216 ? -1.451 3.427 5.396 1.00 16.64 204 VAL B CA 1
ATOM 2938 C C . VAL B 1 216 ? -0.444 2.290 5.273 1.00 17.04 204 VAL B C 1
ATOM 2939 O O . VAL B 1 216 ? -0.417 1.381 6.070 1.00 18.96 204 VAL B O 1
ATOM 2951 N N . GLU B 1 218 ? 3.673 0.920 4.428 1.00 25.07 206 GLU B N 1
ATOM 2952 C CA . GLU B 1 218 ? 4.994 1.238 4.946 1.00 29.81 206 GLU B CA 1
ATOM 2953 C C . GLU B 1 218 ? 6.020 0.474 4.129 1.00 31.28 206 GLU B C 1
ATOM 2954 O O . GLU B 1 218 ? 5.796 -0.689 3.817 1.00 31.73 206 GLU B O 1
ATOM 2960 N N . VAL B 1 219 ? 7.132 1.117 3.776 1.00 34.28 207 VAL B N 1
ATOM 2961 C CA . VAL B 1 219 ? 8.221 0.452 3.046 1.00 36.38 207 VAL B CA 1
ATOM 2962 C C . VAL B 1 219 ? 9.247 -0.080 4.028 1.00 39.31 207 VAL B C 1
ATOM 2963 O O . VAL B 1 219 ? 9.608 0.637 4.966 1.00 42.73 207 VAL B O 1
#

Sequence (375 aa):
HKITWFGHACFALEEGKTIVTDPFDPIPNVTADVVTESHQHNAHHLVKGNFRVIDRPGAYTVNGVKIKGVETFHDGKNIVFVFEGEGIKVCHLGDLGHVLTPAQVEEIGEIDVLLVPVGGTYTIGPKEAKEVADLLNAKVIIPHYKTKYLKFNLLPVDDFLKLFDSYERVGNILELFEKPKERKVVVEVQHKITWFGHACFALEEGKTIVTDPFYPIPNVTADVVTESHQNAHHLVKGNFRVIDRPGAYTVNGVKIKGVETFKNIVFVFEGEGIKVCHLGDLGHVLTPAQVEEIGEIDVLLVPVGGTYTIGPKEAKEVADLLNAKVIIPHYKTKYLKFNLLPVDDFLKLFDSYERVGNILELFEKPKERKVVVEV

Solvent-accessible surface area: 17465 Å² total

Nearest PDB structures (foldseek):
  1vjn-assembly2_B  TM=1.001E+00  e=2.825E-39  Thermotoga maritima
  1vjn-assembly1_A  TM=9.884E-01  e=8.562E-35  Thermotoga maritima
  6hrg-assembly1_A  TM=7.517E-01  e=1.881E-08  Ignicoccus hospitalis
  3x2x-assembly1_C  TM=6.717E-01  e=2.130E-09  Thermotoga maritima MSB8
  7e3v-assembly1_A  TM=7.175E-01  e=3.534E-08  Staphylococcus aureus

Foldseek 3Di:
DKWFDQDDLWIWDDLPFIETEDAADVHDAEEHQEYEYQFDDPRCPRHHYDYDYHDDADWDATPNKIKGWDWPDDVRTGTKMWIAPPNAIEIRRGQAAAQDDPVRLVVRAAHAEYEFEAFPDSHHHQVSRVVNCVSNVYAEYEYVADDPPDHVSGHHCVVNVVVDPDEEEDERMDDDPDRGPHHHYYYYYD/DKWFDQDDLWIWDALPFTETEQAANVRDAEEHQEYEYQDDPRCPPHHYDHHYHDDADWDDDNRKIWGWDPDDSGTKIWIADPNFIEIRRGQAAAQGDPVRLVVSAAHAAYEFEAFPASHNHQVSRVVNCVSNVYAEYEYVAADPVRNPSGHHCVRNQVVDPHAEEDERMDDDDDRGPHHHYYYYD

Radius of gyration: 24.15 Å; Cα contacts (8 Å, |Δi|>4): 907; chains: 2; bounding box: 52×56×61 Å

CATH classification: 3.60.15.10

Organism: Thermotoga maritima (strain ATCC 43589 / DSM 3109 / JCM 10099 / NBRC 100826 / MSB8) (NCBI:txid243274)